Protein AF-A0A834R367-F1 (afdb_monomer_lite)

Secondary structure (DSSP, 8-state):
-HHHHHHHHHHHHHHHHHHS------TTTTTTGGGSSS--S---TTS-EEE-SSTT-EEEPPGGGGGG-SEEEEEEEEEEE-TTS-EEEEEEEEEEEE---S--HHHHHHHH---HHHHTTS-HHHHHHHH---TTT-PPPPEEEEEEEES--HHHHHHHHHHHHT-TTEEEEEEEEESS------THHHHH-TT--EEE--SS---EE------HHHHHH----EEE--SS--SEE--TT-TT--EEE--SS--S---GGGS-HHHHHHHHH--S--TT---EEE--SS-EE-STTTHHHHHHHHHHHHHHGGGGB-----S----------SBSSPPPBEEESGGGTT-BHHHHHHHHH-THHHHSEEEE--S-S-TT--PEEEE-TTS--SS--S---TTEEEEE--SS-----HHHHTTTT-TTTTTT--EEE-TTS-----TTGGG-TT-SEEE--SS--S---HHHHHHTSSSS--EEE--S--B--STTHHHHHHHHHHSTTTBTTGGG-BBT---HHHHHHSTT-HHHHHHHTSTTTT-BGGGS-HHHHS---SS--HHHHHHHHHHHHHHHHHHHHHHHHHHHHHH-SPPGGG----

Foldseek 3Di:
DVVVVVVVVVVVVVVCVVVPPPPPPDPCVVVVVVPPDDDDPDPDQQFKWAAAQDPDPTDRDDPVCNVRGQKIKGKDWDFDQDPVRDTDIAIEMEMAGEAAEDDGVVLVCVLVPPDVVNQVSDDPVSNVRQVDDPPPPNDQHAHEYAYAYELHAQVNVLVSLVSNLVDPRYAYQYYHHYLHQDADDDLCSCVRNQNHQYYHDEQYAYAAADHDPDDPVSLVRRNHAEYHPENYAHAYAAAQSRQNYQADAPYNYAHAADAPRSHHPNLLVVLLVPQDDDPVRSHEDAHYHYQYAPDPRRLSVLVSVLNNCVRYFPLADDDPDPPDDDDDDPRNHSHPDDAHAHNPDPLRRRPGSNQSVLCVPDPLVVQWPKDWDPDPPDPRQGAIATGNAPSQDQEDDLADGPRHAHYAHENYAHAEHVSLVVNPPVLPGLANHAAYHHEQYAYADDPNQLSHQRHQYYEHEQYAYQDDQPVCCVRPVPDRHQAYEHFQYQHAQALRLLSVLVSCVVVVNRHPPQLRQFFLGHDPVCCVVCVVPPSSVNRCPHPRGGPRSNPDDSCVRYVDPPDQDPVNVVVVVVVVVVVVVVVVVVVQVVVCVVPVDHDPVPPPPD

Structure (mmCIF, N/CA/C/O backbone):
data_AF-A0A834R367-F1
#
_entry.id   AF-A0A834R367-F1
#
loop_
_atom_site.group_PDB
_atom_site.id
_atom_site.type_symbol
_atom_site.label_atom_id
_atom_site.label_alt_id
_atom_site.label_comp_id
_atom_site.label_asym_id
_atom_site.label_entity_id
_atom_site.label_seq_id
_atom_site.pdbx_PDB_ins_code
_atom_site.Cartn_x
_atom_site.Cartn_y
_atom_site.Cartn_z
_atom_site.occupancy
_atom_site.B_iso_or_equiv
_atom_site.auth_seq_id
_atom_site.auth_comp_id
_atom_site.auth_asym_id
_atom_site.auth_atom_id
_atom_site.pdbx_PDB_model_num
ATOM 1 N N . MET A 1 1 ? -38.715 -39.003 -16.856 1.00 48.91 1 MET A N 1
ATOM 2 C CA . MET A 1 1 ? -38.776 -37.705 -16.144 1.00 48.91 1 MET A CA 1
ATOM 3 C C . MET A 1 1 ? -38.524 -37.797 -14.639 1.00 48.91 1 MET A C 1
ATOM 5 O O . MET A 1 1 ? -37.987 -36.844 -14.107 1.00 48.91 1 MET A O 1
ATOM 9 N N . ILE A 1 2 ? -38.807 -38.917 -13.959 1.00 42.25 2 ILE A N 1
ATOM 10 C CA . ILE A 1 2 ? -38.585 -39.054 -12.501 1.00 42.25 2 ILE A CA 1
ATOM 11 C C . ILE A 1 2 ? -37.100 -39.297 -12.136 1.00 42.25 2 ILE A C 1
ATOM 13 O O . ILE A 1 2 ? -36.645 -38.903 -11.070 1.00 42.25 2 ILE A O 1
ATOM 17 N N . HIS A 1 3 ? -36.297 -39.858 -13.047 1.00 41.38 3 HIS A N 1
ATOM 18 C CA . HIS A 1 3 ? -34.859 -40.068 -12.812 1.00 41.38 3 HIS A CA 1
ATOM 19 C C . HIS A 1 3 ? -33.983 -38.823 -13.037 1.00 41.38 3 HIS A C 1
ATOM 21 O O . HIS A 1 3 ? -32.881 -38.760 -12.502 1.00 41.38 3 HIS A O 1
ATOM 27 N N . LEU A 1 4 ? -34.466 -37.811 -13.772 1.00 42.22 4 LEU A N 1
ATOM 28 C CA . LEU A 1 4 ? -33.711 -36.569 -14.000 1.00 42.22 4 LEU A CA 1
ATOM 29 C C . LEU A 1 4 ? -33.852 -35.591 -12.820 1.00 42.22 4 LEU A C 1
ATOM 31 O O . LEU A 1 4 ? -32.909 -34.877 -12.499 1.00 42.22 4 LEU A O 1
ATOM 35 N N . THR A 1 5 ? -34.994 -35.606 -12.126 1.00 45.56 5 THR A N 1
ATOM 36 C CA . THR A 1 5 ? -35.247 -34.799 -10.921 1.00 45.56 5 THR A CA 1
ATOM 37 C C . THR A 1 5 ? -34.469 -35.291 -9.701 1.00 45.56 5 THR A C 1
ATOM 39 O O . THR A 1 5 ? -33.996 -34.469 -8.922 1.00 45.56 5 THR A O 1
ATOM 42 N N . ILE A 1 6 ? -34.249 -36.604 -9.565 1.00 45.41 6 ILE A N 1
ATOM 43 C CA . ILE A 1 6 ? -33.432 -37.176 -8.477 1.00 45.41 6 ILE A CA 1
ATOM 44 C C . ILE A 1 6 ? -31.940 -36.865 -8.685 1.00 45.41 6 ILE A C 1
ATOM 46 O O . ILE A 1 6 ? -31.228 -36.585 -7.719 1.00 45.41 6 ILE A O 1
ATOM 50 N N . LEU A 1 7 ? -31.472 -36.828 -9.939 1.00 42.81 7 LEU A N 1
ATOM 51 C CA . LEU A 1 7 ? -30.103 -36.415 -10.265 1.00 42.81 7 LEU A CA 1
ATOM 52 C C . LEU A 1 7 ? -29.897 -34.907 -10.028 1.00 42.81 7 LEU A C 1
ATOM 54 O O . LEU A 1 7 ? -28.860 -34.492 -9.524 1.00 42.81 7 LEU A O 1
ATOM 58 N N . PHE A 1 8 ? -30.911 -34.082 -10.316 1.00 44.56 8 PHE A N 1
ATOM 59 C CA . PHE A 1 8 ? -30.854 -32.638 -10.063 1.00 44.56 8 PHE A CA 1
ATOM 60 C C . PHE A 1 8 ? -30.924 -32.309 -8.563 1.00 44.56 8 PHE A C 1
ATOM 62 O O . PHE A 1 8 ? -30.200 -31.435 -8.101 1.00 44.56 8 PHE A O 1
ATOM 69 N N . GLN A 1 9 ? -31.717 -33.043 -7.772 1.00 43.12 9 GLN A N 1
ATOM 70 C CA . GLN A 1 9 ? -31.742 -32.880 -6.312 1.00 43.12 9 GLN A CA 1
ATOM 71 C C . GLN A 1 9 ? -30.449 -33.360 -5.646 1.00 43.12 9 GLN A C 1
ATOM 73 O O . GLN A 1 9 ? -29.973 -32.705 -4.725 1.00 43.12 9 GLN A O 1
ATOM 78 N N . THR A 1 10 ? -29.828 -34.439 -6.128 1.00 44.19 10 THR A N 1
ATOM 79 C CA . THR A 1 10 ? -28.533 -34.891 -5.590 1.00 44.19 10 THR A CA 1
ATOM 80 C C . THR A 1 10 ? -27.384 -33.958 -5.981 1.00 44.19 10 THR A C 1
ATOM 82 O O . THR A 1 10 ? -26.541 -33.670 -5.138 1.00 44.19 10 THR A O 1
ATOM 85 N N . ILE A 1 11 ? -27.388 -33.380 -7.189 1.00 43.91 11 ILE A N 1
ATOM 86 C CA . ILE A 1 11 ? -26.393 -32.374 -7.601 1.00 43.91 11 ILE A CA 1
ATOM 87 C C . ILE A 1 11 ? -26.596 -31.040 -6.860 1.00 43.91 11 ILE A C 1
ATOM 89 O O . ILE A 1 11 ? -25.615 -30.430 -6.449 1.00 43.91 11 ILE A O 1
ATOM 93 N N . VAL A 1 12 ? -27.836 -30.613 -6.593 1.00 40.31 12 VAL A N 1
ATOM 94 C CA . VAL A 1 12 ? -28.112 -29.408 -5.784 1.00 40.31 12 VAL A CA 1
ATOM 95 C C . VAL A 1 12 ? -27.755 -29.622 -4.308 1.00 40.31 12 VAL A C 1
ATOM 97 O O . VAL A 1 12 ? -27.208 -28.714 -3.695 1.00 40.31 12 VAL A O 1
ATOM 100 N N . ILE A 1 13 ? -27.952 -30.818 -3.743 1.00 36.88 13 ILE A N 1
ATOM 101 C CA . ILE A 1 13 ? -27.504 -31.139 -2.373 1.00 36.88 13 ILE A CA 1
ATOM 102 C C . ILE A 1 13 ? -25.970 -31.194 -2.290 1.00 36.88 13 ILE A C 1
ATOM 104 O O . ILE A 1 13 ? -25.402 -30.707 -1.317 1.00 36.88 13 ILE A O 1
ATOM 108 N N . ILE A 1 14 ? -25.281 -31.697 -3.320 1.00 37.28 14 ILE A N 1
ATOM 109 C CA . ILE A 1 14 ? -23.810 -31.690 -3.375 1.00 37.28 14 ILE A CA 1
ATOM 110 C C . ILE A 1 14 ? -23.270 -30.265 -3.575 1.00 37.28 14 ILE A C 1
ATOM 112 O O . ILE A 1 14 ? -22.289 -29.905 -2.936 1.00 37.28 14 ILE A O 1
ATOM 116 N N . ILE A 1 15 ? -23.930 -29.409 -4.364 1.00 35.91 15 ILE A N 1
ATOM 117 C CA . ILE A 1 15 ? -23.535 -27.998 -4.524 1.00 35.91 15 ILE A CA 1
ATOM 118 C C . ILE A 1 15 ? -23.834 -27.185 -3.251 1.00 35.91 15 ILE A C 1
ATOM 120 O O . ILE A 1 15 ? -23.011 -26.364 -2.859 1.00 35.91 15 ILE A O 1
ATOM 124 N N . ILE A 1 16 ? -24.926 -27.464 -2.530 1.00 31.94 16 ILE A N 1
ATOM 125 C CA . ILE A 1 16 ? -25.197 -26.860 -1.212 1.00 31.94 16 ILE A CA 1
ATOM 126 C C . ILE A 1 16 ? -24.210 -27.382 -0.148 1.00 31.94 16 ILE A C 1
ATOM 128 O O . ILE A 1 16 ? -23.839 -26.633 0.749 1.00 31.94 16 ILE A O 1
ATOM 132 N N . CYS A 1 17 ? -23.695 -28.610 -0.275 1.00 28.02 17 CYS A N 1
ATOM 133 C CA . CYS A 1 17 ? -22.633 -29.136 0.593 1.00 28.02 17 CYS A CA 1
ATOM 134 C C . CYS A 1 17 ? -21.205 -28.696 0.212 1.00 28.02 17 CYS A C 1
ATOM 136 O O . CYS A 1 17 ? -20.317 -28.817 1.049 1.00 28.02 17 CYS A O 1
ATOM 138 N N . VAL A 1 18 ? -20.970 -28.192 -1.005 1.00 31.47 18 VAL A N 1
ATOM 139 C CA . VAL A 1 18 ? -19.649 -27.716 -1.478 1.00 31.47 18 VAL A CA 1
ATOM 140 C C . VAL A 1 18 ? -19.542 -26.182 -1.461 1.00 31.47 18 VAL A C 1
ATOM 142 O O . VAL A 1 18 ? -18.439 -25.649 -1.405 1.00 31.47 18 VAL A O 1
ATOM 145 N N . VAL A 1 19 ? -20.671 -25.463 -1.439 1.00 29.16 19 VAL A N 1
ATOM 146 C CA . VAL A 1 19 ? -20.731 -23.987 -1.337 1.00 29.16 19 VAL A CA 1
ATOM 147 C C . VAL A 1 19 ? -21.272 -23.516 0.023 1.00 29.16 19 VAL A C 1
ATOM 149 O O . VAL A 1 19 ? -21.078 -22.368 0.407 1.00 29.16 19 VAL A O 1
ATOM 152 N N . GLY A 1 20 ? -21.881 -24.405 0.809 1.00 27.52 20 GLY A N 1
ATOM 153 C CA . GLY A 1 20 ? -22.167 -24.174 2.220 1.00 27.52 20 GLY A CA 1
ATOM 154 C C . GLY A 1 20 ? -20.999 -24.643 3.074 1.00 27.52 20 GLY A C 1
ATOM 155 O O . GLY A 1 20 ? -21.021 -25.768 3.575 1.00 27.52 20 GLY A O 1
ATOM 156 N N . GLY A 1 21 ? -19.989 -23.786 3.244 1.00 25.77 21 GLY A N 1
ATOM 157 C CA . GLY A 1 21 ? -19.034 -23.923 4.337 1.00 25.77 21 GLY A CA 1
ATOM 158 C C . GLY A 1 21 ? -19.816 -24.013 5.643 1.00 25.77 21 GLY A C 1
ATOM 159 O O . GLY A 1 21 ? -20.333 -23.018 6.142 1.00 25.77 21 GLY A O 1
ATOM 160 N N . LYS A 1 22 ? -19.974 -25.234 6.155 1.00 25.94 22 LYS A N 1
ATOM 161 C CA . LYS A 1 22 ? -20.431 -25.478 7.516 1.00 25.94 22 LYS A CA 1
ATOM 162 C C . LYS A 1 22 ? -19.340 -24.968 8.449 1.00 25.94 22 LYS A C 1
ATOM 164 O O . LYS A 1 22 ? -18.511 -25.744 8.908 1.00 25.94 22 LYS A O 1
ATOM 169 N N . GLU A 1 23 ? -19.385 -23.687 8.779 1.00 26.97 23 GLU A N 1
ATOM 170 C CA . GLU A 1 23 ? -19.031 -23.276 10.130 1.00 26.97 23 GLU A CA 1
ATOM 171 C C . GLU A 1 23 ? -20.144 -23.795 11.042 1.00 26.97 23 GLU A C 1
ATOM 173 O O . GLU A 1 23 ? -21.154 -23.146 11.315 1.00 26.97 23 GLU A O 1
ATOM 178 N N . SER A 1 24 ? -20.003 -25.050 11.466 1.00 25.80 24 SER A N 1
ATOM 179 C CA . SER A 1 24 ? -20.635 -25.480 12.702 1.00 25.80 24 SER A CA 1
ATOM 180 C C . SER A 1 24 ? -20.020 -24.635 13.812 1.00 25.80 24 SER A C 1
ATOM 182 O O . SER A 1 24 ? -18.885 -24.881 14.208 1.00 25.80 24 SER A O 1
ATOM 184 N N . LEU A 1 25 ? -20.764 -23.618 14.238 1.00 28.92 25 LEU A N 1
ATOM 185 C CA . LEU A 1 25 ? -20.515 -22.750 15.384 1.00 28.92 25 LEU A CA 1
ATOM 186 C C . LEU A 1 25 ? -19.819 -23.502 16.531 1.00 28.92 25 LEU A C 1
ATOM 188 O O . LEU A 1 25 ? -20.445 -24.257 17.277 1.00 28.92 25 LEU A O 1
ATOM 192 N N . ASN A 1 26 ? -18.503 -23.316 16.627 1.00 28.36 26 ASN A N 1
ATOM 193 C CA . ASN A 1 26 ? -17.637 -23.988 17.582 1.00 28.36 26 ASN A CA 1
ATOM 194 C C . ASN A 1 26 ? -17.560 -23.083 18.819 1.00 28.36 26 ASN A C 1
ATOM 196 O O . ASN A 1 26 ? -16.824 -22.100 18.832 1.00 28.36 26 ASN A O 1
ATOM 200 N N . LEU A 1 27 ? -18.349 -23.385 19.856 1.00 36.44 27 LEU A N 1
ATOM 201 C CA . LEU A 1 27 ? -18.437 -22.644 21.135 1.00 36.44 27 LEU A CA 1
ATOM 202 C C . LEU A 1 27 ? -17.091 -22.489 21.898 1.00 36.44 27 LEU A C 1
ATOM 204 O O . LEU A 1 27 ? -17.050 -21.964 23.008 1.00 36.44 27 LEU A O 1
ATOM 208 N N . THR A 1 28 ? -16.006 -22.981 21.310 1.00 38.16 28 THR A N 1
ATOM 209 C CA . THR A 1 28 ? -14.683 -23.288 21.843 1.00 38.16 28 THR A CA 1
ATOM 210 C C . THR A 1 28 ? -13.567 -22.390 21.303 1.00 38.16 28 THR A C 1
ATOM 212 O O . THR A 1 28 ? -12.533 -22.322 21.958 1.00 38.16 28 THR A O 1
ATOM 215 N N . GLU A 1 29 ? -13.721 -21.669 20.184 1.00 37.03 29 GLU A N 1
ATOM 216 C CA . GLU A 1 29 ? -12.582 -20.924 19.595 1.00 37.03 29 GLU A CA 1
ATOM 217 C C . GLU A 1 29 ? -12.094 -19.718 20.423 1.00 37.03 29 GLU A C 1
ATOM 219 O O . GLU A 1 29 ? -10.924 -19.359 20.351 1.00 37.03 29 GLU A O 1
ATOM 224 N N . ASP A 1 30 ? -12.904 -19.187 21.339 1.00 33.09 30 ASP A N 1
ATOM 225 C CA . ASP A 1 30 ? -12.476 -18.147 22.295 1.00 33.09 30 ASP A CA 1
ATOM 226 C C . ASP A 1 30 ? -12.079 -18.672 23.682 1.00 33.09 30 ASP A C 1
ATOM 228 O O . ASP A 1 30 ? -11.649 -17.902 24.539 1.00 33.09 30 ASP A O 1
ATOM 232 N N . LEU A 1 31 ? -12.147 -19.986 23.910 1.00 39.78 31 LEU A N 1
ATOM 233 C CA . LEU A 1 31 ? -11.331 -20.613 24.956 1.00 39.78 31 LEU A CA 1
ATOM 234 C C . LEU A 1 31 ? -9.859 -20.738 24.499 1.00 39.78 31 LEU A C 1
ATOM 236 O O . LEU A 1 31 ? -8.980 -21.000 25.319 1.00 39.78 31 LEU A O 1
ATOM 240 N N . ILE A 1 32 ? -9.579 -20.535 23.201 1.00 39.97 32 ILE A N 1
ATOM 241 C CA . ILE A 1 32 ? -8.277 -20.795 22.567 1.00 39.97 32 ILE A CA 1
ATOM 242 C C . ILE A 1 32 ? -7.358 -19.557 22.552 1.00 39.97 32 ILE A C 1
ATOM 244 O O . ILE A 1 32 ? -6.159 -19.722 22.762 1.00 39.97 32 ILE A O 1
ATOM 248 N N . LYS A 1 33 ? -7.854 -18.312 22.435 1.00 33.66 33 LYS A N 1
ATOM 249 C CA . LYS A 1 33 ? -6.981 -17.117 22.586 1.00 33.66 33 LYS A CA 1
ATOM 250 C C . LYS A 1 33 ? -6.555 -16.842 24.036 1.00 33.66 33 LYS A C 1
ATOM 252 O O . LYS A 1 33 ? -5.496 -16.265 24.263 1.00 33.66 33 LYS A O 1
ATOM 257 N N . SER A 1 34 ? -7.301 -17.328 25.035 1.00 31.42 34 SER A N 1
ATOM 258 C CA . SER A 1 34 ? -6.912 -17.241 26.458 1.00 31.42 34 SER A CA 1
ATOM 259 C C . SER A 1 34 ? -5.786 -18.205 26.857 1.00 31.42 34 SER A C 1
ATOM 261 O O . SER A 1 34 ? -5.475 -18.350 28.037 1.00 31.42 34 SER A O 1
ATOM 263 N N . LEU A 1 35 ? -5.192 -18.879 25.874 1.00 35.34 35 LEU A N 1
ATOM 264 C CA . LEU A 1 35 ? -4.123 -19.853 26.025 1.00 35.34 35 LEU A CA 1
ATOM 265 C C . LEU A 1 35 ? -2.752 -19.298 25.596 1.00 35.34 35 LEU A C 1
ATOM 267 O O . LEU A 1 35 ? -1.724 -19.958 25.777 1.00 35.34 35 LEU A O 1
ATOM 271 N N . ASP A 1 36 ? -2.705 -18.063 25.086 1.00 30.48 36 ASP A N 1
ATOM 272 C CA . ASP A 1 36 ? -1.468 -17.456 24.613 1.00 30.48 36 ASP A CA 1
ATOM 273 C C . ASP A 1 36 ? -0.632 -16.848 25.754 1.00 30.48 36 ASP A C 1
ATOM 275 O O . ASP A 1 36 ? -0.657 -15.663 26.071 1.00 30.48 36 ASP A O 1
ATOM 279 N N . GLN A 1 37 ? 0.208 -17.738 26.294 1.00 33.56 37 GLN A N 1
ATOM 280 C CA . GLN A 1 37 ? 1.579 -17.481 26.760 1.00 33.56 37 GLN A CA 1
ATOM 281 C C . GLN A 1 37 ? 1.802 -17.205 28.252 1.00 33.56 37 GLN A C 1
ATOM 283 O O . GLN A 1 37 ? 2.521 -16.279 28.624 1.00 33.56 37 GLN A O 1
ATOM 288 N N . LYS A 1 38 ? 1.328 -18.137 29.089 1.00 28.39 38 LYS A N 1
ATOM 289 C CA . LYS A 1 38 ? 2.131 -18.975 30.021 1.00 28.39 38 LYS A CA 1
ATOM 290 C C . LYS A 1 38 ? 1.239 -19.469 31.168 1.00 28.39 38 LYS A C 1
ATOM 292 O O . LYS A 1 38 ? 1.252 -18.844 32.217 1.00 28.39 38 LYS A O 1
ATOM 297 N N . SER A 1 39 ? 0.547 -20.597 30.967 1.00 28.78 39 SER A N 1
ATOM 298 C CA . SER A 1 39 ? 0.166 -21.595 31.999 1.00 28.78 39 SER A CA 1
ATOM 299 C C . SER A 1 39 ? -1.104 -22.372 31.621 1.00 28.78 39 SER A C 1
ATOM 301 O O . SER A 1 39 ? -2.103 -22.319 32.329 1.00 28.78 39 SER A O 1
ATOM 303 N N . ILE A 1 40 ? -1.096 -23.149 30.536 1.00 32.19 40 ILE A N 1
ATOM 304 C CA . ILE A 1 40 ? -2.149 -24.156 30.346 1.00 32.19 40 ILE A CA 1
ATOM 305 C C . ILE A 1 40 ? -1.529 -25.535 30.203 1.00 32.19 40 ILE A C 1
ATOM 307 O O . ILE A 1 40 ? -1.045 -25.950 29.155 1.00 32.19 40 ILE A O 1
ATOM 311 N N . THR A 1 41 ? -1.607 -26.241 31.323 1.00 26.97 41 THR A N 1
ATOM 312 C CA . THR A 1 41 ? -1.604 -27.700 31.422 1.00 26.97 41 THR A CA 1
ATOM 313 C C . THR A 1 41 ? -2.819 -28.197 32.221 1.00 26.97 41 THR A C 1
ATOM 315 O O . THR A 1 41 ? -2.789 -29.309 32.732 1.00 26.97 41 THR A O 1
ATOM 318 N N . SER A 1 42 ? -3.906 -27.418 32.343 1.00 32.53 42 SER A N 1
ATOM 319 C CA . SER A 1 42 ? -5.113 -27.869 33.056 1.00 32.53 42 SER A CA 1
ATOM 320 C C . SER A 1 42 ? -6.383 -27.097 32.667 1.00 32.53 42 SER A C 1
ATOM 322 O O . SER A 1 42 ? -6.801 -26.177 33.361 1.00 32.53 42 SER A O 1
ATOM 324 N N . LEU A 1 43 ? -7.031 -27.481 31.568 1.00 37.78 43 LEU A N 1
ATOM 325 C CA . LEU A 1 43 ? -8.459 -27.209 31.372 1.00 37.78 43 LEU A CA 1
ATOM 326 C C . LEU A 1 43 ? -9.215 -28.471 31.799 1.00 37.78 43 LEU A C 1
ATOM 328 O O . LEU A 1 43 ? -9.549 -29.324 30.979 1.00 37.78 43 LEU A O 1
ATOM 332 N N . ASN A 1 44 ? -9.417 -28.621 33.109 1.00 38.94 44 ASN A N 1
ATOM 333 C CA . ASN A 1 44 ? -10.351 -29.607 33.639 1.00 38.94 44 ASN A CA 1
ATOM 334 C C . ASN A 1 44 ? -11.756 -29.000 33.548 1.00 38.94 44 ASN A C 1
ATOM 336 O O . ASN A 1 44 ? -11.995 -27.891 34.017 1.00 38.94 44 ASN A O 1
ATOM 340 N N . GLY A 1 45 ? -12.704 -29.712 32.936 1.00 42.62 45 GLY A N 1
ATOM 341 C CA . GLY A 1 45 ? -14.115 -29.309 32.848 1.00 42.62 45 GLY A CA 1
ATOM 342 C C . GLY A 1 45 ? -14.859 -29.352 34.190 1.00 42.62 45 GLY A C 1
ATOM 343 O O . GLY A 1 45 ? -16.003 -29.774 34.220 1.00 42.62 45 GLY A O 1
ATOM 344 N N . THR A 1 46 ? -14.213 -28.999 35.300 1.00 50.88 46 THR A N 1
ATOM 345 C CA . THR A 1 46 ? -14.741 -29.052 36.674 1.00 50.88 46 THR A CA 1
ATOM 346 C C . THR A 1 46 ? -14.907 -27.673 37.306 1.00 50.88 46 THR A C 1
ATOM 348 O O . THR A 1 46 ? -15.425 -27.584 38.410 1.00 50.88 46 THR A O 1
ATOM 351 N N . ASP A 1 47 ? -14.526 -26.601 36.604 1.00 65.62 47 ASP A N 1
ATOM 352 C CA . ASP A 1 47 ? -14.396 -25.271 37.215 1.00 65.62 47 ASP A CA 1
ATOM 353 C C . ASP A 1 47 ? -15.458 -24.279 36.711 1.00 65.62 47 ASP A C 1
ATOM 355 O O . ASP A 1 47 ? -15.365 -23.082 36.958 1.00 65.62 47 ASP A O 1
ATOM 359 N N . TRP A 1 48 ? -16.469 -24.729 35.967 1.00 77.69 48 TRP A N 1
ATOM 360 C CA . TRP A 1 48 ? -17.522 -23.859 35.433 1.00 77.69 48 TRP A CA 1
ATOM 361 C C . TRP A 1 48 ? -18.905 -24.361 35.837 1.00 77.69 48 TRP A C 1
ATOM 363 O O . TRP A 1 48 ? -19.175 -25.562 35.810 1.00 77.69 48 TRP A O 1
ATOM 373 N N . LEU A 1 49 ? -19.803 -23.433 36.157 1.00 82.81 49 LEU A N 1
ATOM 374 C CA . LEU A 1 49 ? -21.217 -23.694 36.396 1.00 82.81 49 LEU A CA 1
ATOM 375 C C . LEU A 1 49 ? -22.051 -23.358 35.166 1.00 82.81 49 LEU A C 1
ATOM 377 O O . LEU A 1 49 ? -21.908 -22.291 34.578 1.00 82.81 49 LEU A O 1
ATOM 381 N N . CYS A 1 50 ? -22.944 -24.276 34.813 1.00 83.19 50 CYS A N 1
ATOM 382 C CA . CYS A 1 50 ? -23.920 -24.145 33.747 1.00 83.19 50 CYS A CA 1
ATOM 383 C C . CYS A 1 50 ? -25.203 -23.578 34.340 1.00 83.19 50 CYS A C 1
ATOM 385 O O . CYS A 1 50 ? -25.784 -24.172 35.251 1.00 83.19 50 CYS A O 1
ATOM 387 N N . LEU A 1 51 ? -25.650 -22.452 33.805 1.00 80.81 51 LEU A N 1
ATOM 388 C CA . LEU A 1 51 ? -26.873 -21.768 34.191 1.00 80.81 51 LEU A CA 1
ATOM 389 C C . LEU A 1 51 ? -27.888 -21.965 33.061 1.00 80.81 51 LEU A C 1
ATOM 391 O O . LEU A 1 51 ? -27.646 -21.532 31.934 1.00 80.81 51 LEU A O 1
ATOM 395 N N . SER A 1 52 ? -28.997 -22.655 33.336 1.00 73.69 52 SER A N 1
ATOM 396 C CA . SER A 1 52 ? -30.058 -22.928 32.354 1.00 73.69 52 SER A CA 1
ATOM 397 C C . SER A 1 52 ? -31.282 -22.019 32.552 1.00 73.69 52 SER A C 1
ATOM 399 O O . SER A 1 52 ? -31.423 -21.355 33.578 1.00 73.69 52 SER A O 1
ATOM 401 N N . SER A 1 53 ? -32.163 -21.946 31.548 1.00 60.50 53 SER A N 1
ATOM 402 C CA . SER A 1 53 ? -33.343 -21.063 31.551 1.00 60.50 53 SER A CA 1
ATOM 403 C C . SER A 1 53 ? -34.480 -21.534 32.470 1.00 60.50 53 SER A C 1
ATOM 405 O O . SER A 1 53 ? -35.310 -20.724 32.887 1.00 60.50 53 SER A O 1
ATOM 407 N N . SER A 1 54 ? -34.550 -22.830 32.790 1.00 54.22 54 SER A N 1
ATOM 408 C CA . SER A 1 54 ? -35.513 -23.391 33.743 1.00 54.22 54 SER A CA 1
ATOM 409 C C . SER A 1 54 ? -34.950 -23.304 35.158 1.00 54.22 54 SER A C 1
ATOM 411 O O . SER A 1 54 ? -33.789 -23.620 35.390 1.00 54.22 54 SER A O 1
ATOM 413 N N . HIS A 1 55 ? -35.762 -22.840 36.104 1.00 51.09 55 HIS A N 1
ATOM 414 C CA . HIS A 1 55 ? -35.332 -22.551 37.470 1.00 51.09 55 HIS A CA 1
ATOM 415 C C . HIS A 1 55 ? -34.569 -23.717 38.125 1.00 51.09 55 HIS A C 1
ATOM 417 O O . HIS A 1 55 ? -34.902 -24.883 37.929 1.00 51.09 55 HIS A O 1
ATOM 423 N N . SER A 1 56 ? -33.609 -23.361 38.984 1.00 52.34 56 SER A N 1
ATOM 424 C CA . SER A 1 56 ? -32.888 -24.201 39.962 1.00 52.34 56 SER A CA 1
ATOM 425 C C . SER A 1 56 ? -31.821 -25.202 39.496 1.00 52.34 56 SER A C 1
ATOM 427 O O . SER A 1 56 ? -31.032 -25.605 40.350 1.00 52.34 56 SER A O 1
ATOM 429 N N . ASP A 1 57 ? -31.681 -25.525 38.210 1.00 60.75 57 ASP A N 1
ATOM 430 C CA . ASP A 1 57 ? -30.645 -26.474 37.762 1.00 60.75 57 ASP A CA 1
ATOM 431 C C . ASP A 1 57 ? -29.324 -25.764 37.426 1.00 60.75 57 ASP A C 1
ATOM 433 O O . ASP A 1 57 ? -28.950 -25.603 36.261 1.00 60.75 57 ASP A O 1
ATOM 437 N N . VAL A 1 58 ? -28.623 -25.323 38.474 1.00 71.12 58 VAL A N 1
ATOM 438 C CA . VAL A 1 58 ? -27.211 -24.924 38.394 1.00 71.12 58 VAL A CA 1
ATOM 439 C C . VAL A 1 58 ? -26.356 -26.149 38.668 1.00 71.12 58 VAL A C 1
ATOM 441 O O . VAL A 1 58 ? -26.454 -26.762 39.730 1.00 71.12 58 VAL A O 1
ATOM 444 N N . LYS A 1 59 ? -25.521 -26.523 37.702 1.00 74.44 59 LYS A N 1
ATOM 445 C CA . LYS A 1 59 ? -24.677 -27.720 37.786 1.00 74.44 59 LYS A CA 1
ATOM 446 C C . LYS A 1 59 ? -23.283 -27.450 37.254 1.00 74.44 59 LYS A C 1
ATOM 448 O O . LYS A 1 59 ? -23.098 -26.574 36.412 1.00 74.44 59 LYS A O 1
ATOM 453 N N . LEU A 1 60 ? -22.324 -28.255 37.698 1.00 75.75 60 LEU A N 1
ATOM 454 C CA . LEU A 1 60 ? -21.002 -28.303 37.086 1.00 75.75 60 LEU A CA 1
ATOM 455 C C . LEU A 1 60 ? -21.127 -28.675 35.606 1.00 75.75 60 LEU A C 1
ATOM 457 O O . LEU A 1 60 ? -21.799 -29.644 35.237 1.00 75.75 60 LEU A O 1
ATOM 461 N N . VAL A 1 61 ? -20.507 -27.857 34.765 1.00 72.06 61 VAL A N 1
ATOM 462 C CA . VAL A 1 61 ? -20.504 -27.996 33.312 1.00 72.06 61 VAL A CA 1
ATOM 463 C C . VAL A 1 61 ? -19.755 -29.263 32.941 1.00 72.06 61 VAL A C 1
ATOM 465 O O . VAL A 1 61 ? -18.602 -29.430 33.307 1.00 72.06 61 VAL A O 1
ATOM 468 N N . ARG A 1 62 ? -20.365 -30.136 32.142 1.00 66.88 62 ARG A N 1
ATOM 469 C CA . ARG A 1 62 ? -19.622 -31.202 31.460 1.00 66.88 62 ARG A CA 1
ATOM 470 C C . ARG A 1 62 ? -19.209 -30.717 30.070 1.00 66.88 62 ARG A C 1
ATOM 472 O O . ARG A 1 62 ? -19.998 -30.003 29.451 1.00 66.88 62 ARG A O 1
ATOM 479 N N . PRO A 1 63 ? -18.055 -31.145 29.521 1.00 64.25 63 PRO A N 1
ATOM 480 C CA . PRO A 1 63 ? -17.587 -30.702 28.202 1.00 64.25 63 PRO A CA 1
ATOM 481 C C . PRO A 1 63 ? -18.639 -30.815 27.085 1.00 64.25 63 PRO A C 1
ATOM 483 O O . PRO A 1 63 ? -18.743 -29.939 26.235 1.00 64.25 63 PRO A O 1
ATOM 486 N N . ASN A 1 64 ? -19.481 -31.852 27.133 1.00 63.66 64 ASN A N 1
ATOM 487 C CA . ASN A 1 64 ? -20.512 -32.113 26.122 1.00 63.66 64 ASN A CA 1
ATOM 488 C C . ASN A 1 64 ? -21.808 -31.297 26.316 1.00 63.66 64 ASN A C 1
ATOM 490 O O . ASN A 1 64 ? -22.694 -31.355 25.470 1.00 63.66 64 ASN A O 1
ATOM 494 N N . GLU A 1 65 ? -21.948 -30.571 27.428 1.00 65.25 65 GLU A N 1
ATOM 495 C CA . GLU A 1 65 ? -23.178 -29.863 27.821 1.00 65.25 65 GLU A CA 1
ATOM 496 C C . GLU A 1 65 ? -23.041 -28.328 27.714 1.00 65.25 65 GLU A C 1
ATOM 498 O O . GLU A 1 65 ? -24.033 -27.619 27.858 1.00 65.25 65 GLU A O 1
ATOM 503 N N . ILE A 1 66 ? -21.845 -27.809 27.395 1.00 67.38 66 ILE A N 1
ATOM 504 C CA . ILE A 1 66 ? -21.533 -26.366 27.303 1.00 67.38 66 ILE A CA 1
ATOM 505 C C . ILE A 1 66 ? -22.497 -25.625 26.365 1.00 67.38 66 ILE A C 1
ATOM 507 O O . ILE A 1 66 ? -23.002 -24.560 26.706 1.00 67.38 66 ILE A O 1
ATOM 511 N N . ALA A 1 67 ? -22.795 -26.208 25.199 1.00 66.38 67 ALA A N 1
ATOM 512 C CA . ALA A 1 67 ? -23.663 -25.604 24.183 1.00 66.38 67 ALA A CA 1
ATOM 513 C C . ALA A 1 67 ? -25.135 -25.464 24.607 1.00 66.38 67 ALA A C 1
ATOM 515 O O . ALA A 1 67 ? -25.904 -24.786 23.931 1.00 66.38 67 ALA A O 1
ATOM 516 N N . GLN A 1 68 ? -25.537 -26.114 25.701 1.00 71.62 68 GLN A N 1
ATOM 517 C CA . GLN A 1 68 ? -26.901 -26.069 26.231 1.00 71.62 68 GLN A CA 1
ATOM 518 C C . GLN A 1 68 ? -27.043 -25.065 27.387 1.00 71.62 68 GLN A C 1
ATOM 520 O O . GLN A 1 68 ? -28.156 -24.821 27.852 1.00 71.62 68 GLN A O 1
ATOM 525 N N . CYS A 1 69 ? -25.934 -24.491 27.863 1.00 76.75 69 CYS A N 1
ATOM 526 C CA . CYS A 1 69 ? -25.933 -23.506 28.936 1.00 76.75 69 CYS A CA 1
ATOM 527 C C . CYS A 1 69 ? -26.324 -22.129 28.394 1.00 76.75 69 CYS A C 1
ATOM 529 O O . CYS A 1 69 ? -25.756 -21.659 27.410 1.00 76.75 69 CYS A O 1
ATOM 531 N N . LEU A 1 70 ? -27.259 -21.461 29.071 1.00 81.50 70 LEU A N 1
ATOM 532 C CA . LEU A 1 70 ? -27.595 -20.067 28.779 1.00 81.50 70 LEU A CA 1
ATOM 533 C C . LEU A 1 70 ? -26.445 -19.148 29.211 1.00 81.50 70 LEU A C 1
ATOM 535 O O . LEU A 1 70 ? -26.045 -18.245 28.476 1.00 81.50 70 LEU A O 1
ATOM 539 N N . CYS A 1 71 ? -25.896 -19.413 30.398 1.00 85.00 71 CYS A N 1
ATOM 540 C CA . CYS A 1 71 ? -24.694 -18.762 30.896 1.00 85.00 71 CYS A CA 1
ATOM 541 C C . CYS A 1 71 ? -23.744 -19.767 31.553 1.00 85.00 71 CYS A C 1
ATOM 543 O O . CYS A 1 71 ? -24.157 -20.807 32.066 1.00 85.00 71 CYS A O 1
ATOM 545 N N . LEU A 1 72 ? -22.466 -19.424 31.551 1.00 85.69 72 LEU A N 1
ATOM 546 C CA . LEU A 1 72 ? -21.372 -20.124 32.195 1.00 85.69 72 LEU A CA 1
ATOM 547 C C . LEU A 1 72 ? -20.786 -19.205 33.261 1.00 85.69 72 LEU A C 1
ATOM 549 O O . LEU A 1 72 ? -20.543 -18.030 32.988 1.00 85.69 72 LEU A O 1
ATOM 553 N N . MET A 1 73 ? -20.553 -19.730 34.459 1.00 85.25 73 MET A N 1
ATOM 554 C CA . MET A 1 73 ? -19.974 -18.964 35.561 1.00 85.25 73 MET A CA 1
ATOM 555 C C . MET A 1 73 ? -18.738 -19.657 36.128 1.00 85.25 73 MET A C 1
ATOM 557 O O . MET A 1 73 ? -18.773 -20.854 36.398 1.00 85.25 73 MET A O 1
ATOM 561 N N . ASN A 1 74 ? -17.667 -18.903 36.349 1.00 83.50 74 ASN A N 1
ATOM 562 C CA . ASN A 1 74 ? -16.433 -19.360 36.981 1.00 83.50 74 ASN A CA 1
ATOM 563 C C . ASN A 1 74 ? -16.095 -18.438 38.157 1.00 83.50 74 ASN A C 1
ATOM 565 O O . ASN A 1 74 ? -16.209 -17.214 38.050 1.00 83.50 74 ASN A O 1
ATOM 569 N N . LEU A 1 75 ? -15.708 -19.037 39.283 1.00 80.00 75 LEU A N 1
ATOM 570 C CA . LEU A 1 75 ? -15.256 -18.324 40.473 1.00 80.00 75 LEU A CA 1
ATOM 571 C C . LEU A 1 75 ? -13.741 -18.487 40.591 1.00 80.00 75 LEU A C 1
ATOM 573 O O . LEU A 1 75 ? -13.234 -19.606 40.598 1.00 80.00 75 LEU A O 1
ATOM 577 N N . GLN A 1 76 ? -13.022 -17.374 40.697 1.00 76.38 76 GLN A N 1
ATOM 578 C CA . GLN A 1 76 ? -11.569 -17.350 40.833 1.00 76.38 76 GLN A CA 1
ATOM 579 C C . GLN A 1 76 ? -11.173 -16.623 42.108 1.00 76.38 76 GLN A C 1
ATOM 581 O O . GLN A 1 76 ? -11.809 -15.654 42.518 1.00 76.38 76 GLN A O 1
ATOM 586 N N . CYS A 1 77 ? -10.079 -17.075 42.708 1.00 73.75 77 CYS A N 1
ATOM 587 C CA . CYS A 1 77 ? -9.492 -16.441 43.872 1.00 73.75 77 CYS A CA 1
ATOM 588 C C . CYS A 1 77 ? -8.025 -16.134 43.590 1.00 73.75 77 CYS A C 1
ATOM 590 O O . CYS A 1 77 ? -7.214 -17.048 43.437 1.00 73.75 77 CYS A O 1
ATOM 592 N N . THR A 1 78 ? -7.670 -14.853 43.507 1.00 67.69 78 THR A N 1
ATOM 593 C CA . THR A 1 78 ? -6.275 -14.441 43.309 1.00 67.69 78 THR A CA 1
ATOM 594 C C . THR A 1 78 ? -5.673 -13.956 44.619 1.00 67.69 78 THR A C 1
ATOM 596 O O . THR A 1 78 ? -6.214 -13.058 45.257 1.00 67.69 78 THR A O 1
ATOM 599 N N . LYS A 1 79 ? -4.536 -14.537 45.016 1.00 65.94 79 LYS A N 1
ATOM 600 C CA . LYS A 1 79 ? -3.758 -14.102 46.182 1.00 65.94 79 LYS A CA 1
ATOM 601 C C . LYS A 1 79 ? -2.629 -13.189 45.706 1.00 65.94 79 LYS A C 1
ATOM 603 O O . LYS A 1 79 ? -1.651 -13.667 45.137 1.00 65.94 79 LYS A O 1
ATOM 608 N N . LEU A 1 80 ? -2.778 -11.884 45.910 1.00 59.16 80 LEU A N 1
ATOM 609 C CA . LEU A 1 80 ? -1.741 -10.896 45.622 1.00 59.16 80 LEU A CA 1
ATOM 610 C C . LEU A 1 80 ? -0.806 -10.805 46.825 1.00 59.16 80 LEU A C 1
ATOM 612 O O . LEU A 1 80 ? -1.258 -10.537 47.935 1.00 59.16 80 LEU A O 1
ATOM 616 N N . VAL A 1 81 ? 0.484 -11.059 46.618 1.00 56.28 81 VAL A N 1
ATOM 617 C CA . VAL A 1 81 ? 1.519 -10.864 47.640 1.00 56.28 81 VAL A CA 1
ATOM 618 C C . VAL A 1 81 ? 2.157 -9.507 47.373 1.00 56.28 81 VAL A C 1
ATOM 620 O O . VAL A 1 81 ? 2.804 -9.338 46.342 1.00 56.28 81 VAL A O 1
ATOM 623 N N . ASN A 1 82 ? 1.940 -8.542 48.265 1.00 53.16 82 ASN A N 1
ATOM 624 C CA . ASN A 1 82 ? 2.621 -7.248 48.189 1.00 53.16 82 ASN A CA 1
ATOM 625 C C . ASN A 1 82 ? 4.052 -7.356 48.747 1.00 53.16 82 ASN A C 1
ATOM 627 O O . ASN A 1 82 ? 4.334 -8.247 49.551 1.00 53.16 82 ASN A O 1
ATOM 631 N N . ASP A 1 83 ? 4.927 -6.410 48.381 1.00 49.38 83 ASP A N 1
ATOM 632 C CA . ASP A 1 83 ? 6.332 -6.326 48.836 1.00 49.38 83 ASP A CA 1
ATOM 633 C C . ASP A 1 83 ? 6.489 -6.289 50.376 1.00 49.38 83 ASP A C 1
ATOM 635 O O . ASP A 1 83 ? 7.553 -6.599 50.906 1.00 49.38 83 ASP A O 1
ATOM 639 N N . GLU A 1 84 ? 5.413 -5.981 51.109 1.00 54.28 84 GLU A N 1
ATOM 640 C CA . GLU A 1 84 ? 5.343 -5.996 52.578 1.00 54.28 84 GLU A CA 1
ATOM 641 C C . GLU A 1 84 ? 4.882 -7.344 53.185 1.00 54.28 84 GLU A C 1
ATOM 643 O O . GLU A 1 84 ? 4.538 -7.402 54.363 1.00 54.28 84 GLU A O 1
ATOM 648 N N . ASN A 1 85 ? 4.848 -8.445 52.418 1.00 47.97 85 ASN A N 1
ATOM 649 C CA . ASN A 1 85 ? 4.346 -9.771 52.841 1.00 47.97 85 ASN A CA 1
ATOM 650 C C . ASN A 1 85 ? 2.854 -9.829 53.246 1.00 47.97 85 ASN A C 1
ATOM 652 O O . ASN A 1 85 ? 2.384 -10.866 53.719 1.00 47.97 85 ASN A O 1
ATOM 656 N N . LEU A 1 86 ? 2.072 -8.771 53.013 1.00 51.12 86 LEU A N 1
ATOM 657 C CA . LEU A 1 86 ? 0.612 -8.817 53.127 1.00 51.12 86 LEU A CA 1
ATOM 658 C C . LEU A 1 86 ? 0.010 -9.511 51.902 1.00 51.12 86 LEU A C 1
ATOM 660 O O . LEU A 1 86 ? 0.195 -9.071 50.765 1.00 51.12 86 LEU A O 1
ATOM 664 N N . SER A 1 87 ? -0.722 -10.604 52.136 1.00 55.31 87 SER A N 1
ATOM 665 C CA . SER A 1 87 ? -1.453 -11.300 51.082 1.00 55.31 87 SER A CA 1
ATOM 666 C C . SER A 1 87 ? -2.886 -10.783 50.972 1.00 55.31 87 SER A C 1
ATOM 668 O O . SER A 1 87 ? -3.730 -11.157 51.788 1.00 55.31 87 SER A O 1
ATOM 670 N N . LYS A 1 88 ? -3.172 -9.957 49.963 1.00 64.81 88 LYS A N 1
ATOM 671 C CA . LYS A 1 88 ? -4.536 -9.512 49.654 1.00 64.81 88 LYS A CA 1
ATOM 672 C C . LYS A 1 88 ? -5.234 -10.585 48.818 1.00 64.81 88 LYS A C 1
ATOM 674 O O . LYS A 1 88 ? -4.717 -11.013 47.787 1.00 64.81 88 LYS A O 1
ATOM 679 N N . ILE A 1 89 ? -6.387 -11.050 49.286 1.00 68.50 89 ILE A N 1
ATOM 680 C CA . ILE A 1 89 ? -7.224 -12.012 48.565 1.00 68.50 89 ILE A CA 1
ATOM 681 C C . ILE A 1 89 ? -8.231 -11.219 47.731 1.00 68.50 89 ILE A C 1
ATOM 683 O O . ILE A 1 89 ? -9.004 -10.443 48.284 1.00 68.50 89 ILE A O 1
ATOM 687 N N . GLU A 1 90 ? -8.218 -11.412 46.415 1.00 72.56 90 GLU A N 1
ATOM 688 C CA . GLU A 1 90 ? -9.166 -10.789 45.490 1.00 72.56 90 GLU A CA 1
ATOM 689 C C . GLU A 1 90 ? -10.092 -11.854 44.884 1.00 72.56 90 GLU A C 1
ATOM 691 O O . GLU A 1 90 ? -9.634 -12.657 44.057 1.00 72.56 90 GLU A O 1
ATOM 696 N N . PRO A 1 91 ? -11.379 -11.880 45.274 1.00 78.69 91 PRO A N 1
ATOM 697 C CA . PRO A 1 91 ? -12.372 -12.727 44.631 1.00 78.69 91 PRO A CA 1
ATOM 698 C C . PRO A 1 91 ? -12.738 -12.161 43.252 1.00 78.69 91 PRO A C 1
ATOM 700 O O . PRO A 1 91 ? -12.960 -10.956 43.096 1.00 78.69 91 PRO A O 1
ATOM 703 N N . LYS A 1 92 ? -12.814 -13.035 42.241 1.00 81.12 92 LYS A N 1
ATOM 704 C CA . LYS A 1 92 ? -13.242 -12.684 40.882 1.00 81.12 92 LYS A CA 1
ATOM 705 C C . LYS A 1 92 ? -14.335 -13.620 40.383 1.00 81.12 92 LYS A C 1
ATOM 707 O O . LYS A 1 92 ? -14.233 -14.836 40.523 1.00 81.12 92 LYS A O 1
ATOM 712 N N . ILE A 1 93 ? -15.353 -13.055 39.753 1.00 84.06 93 ILE A N 1
ATOM 713 C CA . ILE A 1 93 ? -16.433 -13.793 39.100 1.00 84.06 93 ILE A CA 1
ATOM 714 C C . ILE A 1 93 ? -16.330 -13.545 37.605 1.00 84.06 93 ILE A C 1
ATOM 716 O O . ILE A 1 93 ? -16.302 -12.394 37.169 1.00 84.06 93 ILE A O 1
ATOM 720 N N . TRP A 1 94 ? -16.339 -14.615 36.821 1.00 86.25 94 TRP A N 1
ATOM 721 C CA . TRP A 1 94 ? -16.482 -14.534 35.376 1.00 86.25 94 TRP A CA 1
ATOM 722 C C . TRP A 1 94 ? -17.811 -15.151 34.962 1.00 86.25 94 TRP A C 1
ATOM 724 O O . TRP A 1 94 ? -18.017 -16.353 35.111 1.00 86.25 94 TRP A O 1
ATOM 734 N N . LEU A 1 95 ? -18.710 -14.319 34.442 1.00 87.62 95 LEU A N 1
ATOM 735 C CA . LEU A 1 95 ? -19.992 -14.730 33.890 1.00 87.62 95 LEU A CA 1
ATOM 736 C C . LEU A 1 95 ? -19.995 -14.509 32.375 1.00 87.62 95 LEU A C 1
ATOM 738 O O . LEU A 1 95 ? -19.833 -13.384 31.906 1.00 87.62 95 LEU A O 1
ATOM 742 N N . ARG A 1 96 ? -20.216 -15.580 31.613 1.00 86.88 96 ARG A N 1
ATOM 743 C CA . ARG A 1 96 ? -20.344 -15.544 30.154 1.00 86.88 96 ARG A CA 1
ATOM 744 C C . ARG A 1 96 ? -21.703 -16.063 29.735 1.00 86.88 96 ARG A C 1
ATOM 746 O O . ARG A 1 96 ? -22.045 -17.200 30.027 1.00 86.88 96 ARG A O 1
ATOM 753 N N . CYS A 1 97 ? -22.455 -15.260 29.008 1.00 87.88 97 CYS A N 1
ATOM 754 C CA . CYS A 1 97 ? -23.798 -15.574 28.565 1.00 87.88 97 CYS A CA 1
ATOM 755 C C . CYS A 1 97 ? -23.918 -15.527 27.048 1.00 87.88 97 CYS A C 1
ATOM 757 O O . CYS A 1 97 ? -23.340 -14.662 26.387 1.00 87.88 97 CYS A O 1
ATOM 759 N N . HIS A 1 98 ? -24.709 -16.445 26.500 1.00 86.50 98 HIS A N 1
ATOM 760 C CA . HIS A 1 98 ? -24.924 -16.550 25.066 1.00 86.50 98 HIS A CA 1
ATOM 761 C C . HIS A 1 98 ? -26.414 -16.558 24.734 1.00 86.50 98 HIS A C 1
ATOM 763 O O . HIS A 1 98 ? -27.192 -17.294 25.337 1.00 86.50 98 HIS A O 1
ATOM 769 N N . ASN A 1 99 ? -26.795 -15.769 23.729 1.00 85.56 99 ASN A N 1
ATOM 770 C CA . ASN A 1 99 ? -28.136 -15.754 23.151 1.00 85.56 99 ASN A CA 1
ATOM 771 C C . ASN A 1 99 ? -29.274 -15.513 24.167 1.00 85.56 99 ASN A C 1
ATOM 773 O O . ASN A 1 99 ? -30.323 -16.159 24.111 1.00 85.56 99 ASN A O 1
ATOM 777 N N . ILE A 1 100 ? -29.091 -14.581 25.111 1.00 86.56 100 ILE A N 1
ATOM 778 C CA . ILE A 1 100 ? -30.157 -14.226 26.058 1.00 86.56 100 ILE A CA 1
ATOM 779 C C . ILE A 1 100 ? -31.205 -13.368 25.348 1.00 86.56 100 ILE A C 1
ATOM 781 O O . ILE A 1 100 ? -30.964 -12.196 25.069 1.00 86.56 100 ILE A O 1
ATOM 785 N N . GLN A 1 101 ? -32.389 -13.933 25.110 1.00 85.19 101 GLN A N 1
ATOM 786 C CA . GLN A 1 101 ? -33.511 -13.226 24.471 1.00 85.19 101 GLN A CA 1
ATOM 787 C C . GLN A 1 101 ? -34.635 -12.831 25.441 1.00 85.19 101 GLN A C 1
ATOM 789 O O . GLN A 1 101 ? -35.462 -11.980 25.120 1.00 85.19 101 GLN A O 1
ATOM 794 N N . HIS A 1 102 ? -34.659 -13.418 26.640 1.00 83.81 102 HIS A N 1
ATOM 795 C CA . HIS A 1 102 ? -35.672 -13.175 27.670 1.00 83.81 102 HIS A CA 1
ATOM 796 C C . HIS A 1 102 ? -35.017 -13.060 29.047 1.00 83.81 102 HIS A C 1
ATOM 798 O O . HIS A 1 102 ? -33.934 -13.606 29.263 1.00 83.81 102 HIS A O 1
ATOM 804 N N . GLU A 1 103 ? -35.658 -12.345 29.976 1.00 73.06 103 GLU A N 1
ATOM 805 C CA . GLU A 1 103 ? -35.146 -12.218 31.343 1.00 73.06 103 GLU A CA 1
ATOM 806 C C . GLU A 1 103 ? -35.046 -13.596 32.001 1.00 73.06 103 GLU A C 1
ATOM 808 O O . GLU A 1 103 ? -36.024 -14.339 32.085 1.00 73.06 103 GLU A O 1
ATOM 813 N N . ALA A 1 104 ? -33.848 -13.932 32.473 1.00 70.69 104 ALA A N 1
ATOM 814 C CA . ALA A 1 104 ? -33.599 -15.164 33.196 1.00 70.69 104 ALA A CA 1
ATOM 815 C C . ALA A 1 104 ? -33.551 -14.862 34.695 1.00 70.69 104 ALA A C 1
ATOM 817 O O . ALA A 1 104 ? -32.728 -14.067 35.153 1.00 70.69 104 ALA A O 1
ATOM 818 N N . ASN A 1 105 ? -34.389 -15.541 35.481 1.00 70.06 105 ASN A N 1
ATOM 819 C CA . ASN A 1 105 ? -34.391 -15.387 36.942 1.00 70.06 105 ASN A CA 1
ATOM 820 C C . ASN A 1 105 ? -33.020 -15.698 37.562 1.00 70.06 105 ASN A C 1
ATOM 822 O O . ASN A 1 105 ? -32.628 -15.068 38.535 1.00 70.06 105 ASN A O 1
ATOM 826 N N . VAL A 1 106 ? -32.254 -16.591 36.933 1.00 68.12 106 VAL A N 1
ATOM 827 C CA . VAL A 1 106 ? -30.889 -16.948 37.337 1.00 68.12 106 VAL A CA 1
ATOM 828 C C . VAL A 1 106 ? -29.932 -15.752 37.283 1.00 68.12 106 VAL A C 1
ATOM 830 O O . VAL A 1 106 ? -29.115 -15.585 38.180 1.00 68.12 106 VAL A O 1
ATOM 833 N N . LEU A 1 107 ? -30.056 -14.880 36.279 1.00 72.69 107 LEU A N 1
ATOM 834 C CA . LEU A 1 107 ? -29.250 -13.659 36.201 1.00 72.69 107 LEU A CA 1
ATOM 835 C C . LEU A 1 107 ? -29.649 -12.665 37.291 1.00 72.69 107 LEU A C 1
ATOM 837 O O . LEU A 1 107 ? -28.784 -12.069 37.918 1.00 72.69 107 LEU A O 1
ATOM 841 N N . LYS A 1 108 ? -30.951 -12.541 37.575 1.00 73.50 108 LYS A N 1
ATOM 842 C CA . LYS A 1 108 ? -31.435 -11.695 38.672 1.00 73.50 108 LYS A CA 1
ATOM 843 C C . LYS A 1 108 ? -30.848 -12.129 40.024 1.00 73.50 108 LYS A C 1
ATOM 845 O O . LYS A 1 108 ? -30.402 -11.273 40.774 1.00 73.50 108 LYS A O 1
ATOM 850 N N . GLU A 1 109 ? -30.793 -13.437 40.298 1.00 71.94 109 GLU A N 1
ATOM 851 C CA . GLU A 1 109 ? -30.160 -13.965 41.517 1.00 71.94 109 GLU A CA 1
ATOM 852 C C . GLU A 1 109 ? -28.671 -13.580 41.602 1.00 71.94 109 GLU A C 1
ATOM 854 O O . GLU A 1 109 ? -28.229 -13.117 42.647 1.00 71.94 109 GLU A O 1
ATOM 859 N N . ILE A 1 110 ? -27.911 -13.694 40.504 1.00 71.00 110 ILE A N 1
ATOM 860 C CA . ILE A 1 110 ? -26.472 -13.357 40.476 1.00 71.00 110 ILE A CA 1
ATOM 861 C C . ILE A 1 110 ? -26.219 -11.894 40.819 1.00 71.00 110 ILE A C 1
ATOM 863 O O . ILE A 1 110 ? -25.308 -11.595 41.587 1.00 71.00 110 ILE A O 1
ATOM 867 N N . PHE A 1 111 ? -26.994 -10.992 40.219 1.00 68.81 111 PHE A N 1
ATOM 868 C CA . PHE A 1 111 ? -26.754 -9.557 40.343 1.00 68.81 111 PHE A CA 1
ATOM 869 C C . PHE A 1 111 ? -27.287 -8.963 41.656 1.00 68.81 111 PHE A C 1
ATOM 871 O O . PHE A 1 111 ? -26.859 -7.876 42.036 1.00 68.81 111 PHE A O 1
ATOM 878 N N . GLU A 1 112 ? -28.163 -9.678 42.374 1.00 68.56 112 GLU A N 1
ATOM 879 C CA . GLU A 1 112 ? -28.558 -9.340 43.748 1.00 68.56 112 GLU A CA 1
ATOM 880 C C . GLU A 1 112 ? -27.536 -9.865 44.773 1.00 68.56 112 GLU A C 1
ATOM 882 O O . GLU A 1 112 ? -27.011 -9.080 45.562 1.00 68.56 112 GLU A O 1
ATOM 887 N N . ALA A 1 113 ? -27.237 -11.169 44.757 1.00 68.81 113 ALA A N 1
ATOM 888 C CA . ALA A 1 113 ? -26.166 -11.798 45.533 1.00 68.81 113 ALA A CA 1
ATOM 889 C C . ALA A 1 113 ? -25.958 -13.247 45.065 1.00 68.81 113 ALA A C 1
ATOM 891 O O . ALA A 1 113 ? -26.913 -14.026 45.048 1.00 68.81 113 ALA A O 1
ATOM 892 N N . ILE A 1 114 ? -24.713 -13.655 44.779 1.00 70.88 114 ILE A N 1
ATOM 893 C CA . ILE A 1 114 ? -24.428 -15.063 44.449 1.00 70.88 114 ILE A CA 1
ATOM 894 C C . ILE A 1 114 ? -24.902 -15.971 45.595 1.00 70.88 114 ILE A C 1
ATOM 896 O O . ILE A 1 114 ? -24.408 -15.849 46.718 1.00 70.88 114 ILE A O 1
ATOM 900 N N . PRO A 1 115 ? -25.810 -16.930 45.335 1.00 70.56 115 PRO A N 1
ATOM 901 C CA . PRO A 1 115 ? -26.270 -17.837 46.374 1.00 70.56 115 PRO A CA 1
ATOM 902 C C . PRO A 1 115 ? -25.128 -18.718 46.908 1.00 70.56 115 PRO A C 1
ATOM 904 O O . PRO A 1 115 ? -24.443 -19.382 46.128 1.00 70.56 115 PRO A O 1
ATOM 907 N N . ASN A 1 116 ? -24.987 -18.848 48.234 1.00 70.44 116 ASN A N 1
ATOM 908 C CA . ASN A 1 116 ? -23.990 -19.741 48.866 1.00 70.44 116 ASN A CA 1
ATOM 909 C C . ASN A 1 116 ? -24.086 -21.201 48.369 1.00 70.44 116 ASN A C 1
ATOM 911 O O . ASN A 1 116 ? -23.092 -21.925 48.300 1.00 70.44 116 ASN A O 1
ATOM 915 N N . ARG A 1 117 ? -25.284 -21.633 47.945 1.00 71.00 117 ARG A N 1
ATOM 916 C CA . ARG A 1 117 ? -25.516 -22.940 47.301 1.00 71.00 117 ARG A CA 1
ATOM 917 C C . ARG A 1 117 ? -24.742 -23.142 45.990 1.00 71.00 117 ARG A C 1
ATOM 919 O O . ARG A 1 117 ? -24.563 -24.276 45.580 1.00 71.00 117 ARG A O 1
ATOM 926 N N . TRP A 1 118 ? -24.332 -22.075 45.307 1.00 73.38 118 TRP A N 1
ATOM 927 C CA . TRP A 1 118 ? -23.533 -22.160 44.082 1.00 73.38 118 TRP A CA 1
ATOM 928 C C . TRP A 1 118 ? -22.043 -22.087 44.392 1.00 73.38 118 TRP A C 1
ATOM 930 O O . TRP A 1 118 ? -21.268 -22.801 43.771 1.00 73.38 118 TRP A O 1
ATOM 940 N N . ILE A 1 119 ? -21.653 -21.291 45.392 1.00 71.94 119 ILE A N 1
ATOM 941 C CA . ILE A 1 119 ? -20.266 -21.218 45.882 1.00 71.94 119 ILE A CA 1
ATOM 942 C C . ILE A 1 119 ? -19.822 -22.588 46.414 1.00 71.94 119 ILE A C 1
ATOM 944 O O . ILE A 1 119 ? -18.728 -23.044 46.105 1.00 71.94 119 ILE A O 1
ATOM 948 N N . SER A 1 120 ? -20.707 -23.290 47.128 1.00 69.25 120 SER A N 1
ATOM 949 C CA . SER A 1 120 ? -20.456 -24.645 47.648 1.00 69.25 120 SER A CA 1
ATOM 950 C C . SER A 1 120 ? -20.316 -25.743 46.585 1.00 69.25 120 SER A C 1
ATOM 952 O O . SER A 1 120 ? -19.922 -26.855 46.929 1.00 69.25 120 SER A O 1
ATOM 954 N N . LEU A 1 121 ? -20.614 -25.462 45.309 1.00 70.69 121 LEU A N 1
ATOM 955 C CA . LEU A 1 121 ? -20.322 -26.382 44.200 1.00 70.69 121 LEU A CA 1
ATOM 956 C C . LEU A 1 121 ? -18.857 -26.314 43.746 1.00 70.69 121 LEU A C 1
ATOM 958 O O . LEU A 1 121 ? -18.429 -27.174 42.978 1.00 70.69 121 LEU A O 1
ATOM 962 N N . PHE A 1 122 ? -18.110 -25.306 44.200 1.00 69.88 122 PHE A N 1
ATOM 963 C CA . PHE A 1 122 ? -16.678 -25.158 43.964 1.00 69.88 122 PHE A CA 1
ATOM 964 C C . PHE A 1 122 ? -15.868 -25.639 45.175 1.00 69.88 122 PHE A C 1
ATOM 966 O O . PHE A 1 122 ? -16.404 -25.842 46.266 1.00 69.88 122 PHE A O 1
ATOM 973 N N . ASP A 1 123 ? -14.559 -25.811 44.986 1.00 66.25 123 ASP A N 1
ATOM 974 C CA . ASP A 1 123 ? -13.651 -26.293 46.029 1.00 66.25 123 ASP A CA 1
ATOM 975 C C . ASP A 1 123 ? -13.639 -25.409 47.292 1.00 66.25 123 ASP A C 1
ATOM 977 O O . ASP A 1 123 ? -13.956 -24.217 47.266 1.00 66.25 123 ASP A O 1
ATOM 981 N N . GLN A 1 124 ? -13.203 -25.987 48.420 1.00 64.12 124 GLN A N 1
ATOM 982 C CA . GLN A 1 124 ? -13.159 -25.313 49.730 1.00 64.12 124 GLN A CA 1
ATOM 983 C C . GLN A 1 124 ? -12.357 -24.001 49.736 1.00 64.12 124 GLN A C 1
ATOM 985 O O . GLN A 1 124 ? -12.602 -23.130 50.573 1.00 64.12 124 GLN A O 1
ATOM 990 N N . ASP A 1 125 ? -11.413 -23.842 48.809 1.00 62.59 125 ASP A N 1
ATOM 991 C CA . ASP A 1 125 ? -10.637 -22.612 48.658 1.00 62.59 125 ASP A CA 1
ATOM 992 C C . ASP A 1 125 ? -11.460 -21.472 48.035 1.00 62.59 125 ASP A C 1
ATOM 994 O O . ASP A 1 125 ? -11.286 -20.315 48.422 1.00 62.59 125 ASP A O 1
ATOM 998 N N . ALA A 1 126 ? -12.415 -21.777 47.146 1.00 64.25 126 ALA A N 1
ATOM 999 C CA . ALA A 1 126 ? -13.367 -20.795 46.631 1.00 64.25 126 ALA A CA 1
ATOM 1000 C C . ALA A 1 126 ? -14.330 -20.348 47.739 1.00 64.25 126 ALA A C 1
ATOM 1002 O O . ALA A 1 126 ? -14.545 -19.154 47.926 1.00 64.25 126 ALA A O 1
ATOM 1003 N N . ILE A 1 127 ? -14.823 -21.288 48.547 1.00 66.38 127 ILE A N 1
ATOM 1004 C CA . ILE A 1 127 ? -15.682 -21.001 49.703 1.00 66.38 127 ILE A CA 1
ATOM 1005 C C . ILE A 1 127 ? -15.002 -19.987 50.643 1.00 66.38 127 ILE A C 1
ATOM 1007 O O . ILE A 1 127 ? -15.542 -18.911 50.886 1.00 66.38 127 ILE A O 1
ATOM 1011 N N . LYS A 1 128 ? -13.753 -20.237 51.059 1.00 66.38 128 LYS A N 1
ATOM 1012 C CA . LYS A 1 128 ? -12.978 -19.303 51.905 1.00 66.38 128 LYS A CA 1
ATOM 1013 C C . LYS A 1 128 ? -12.725 -17.934 51.261 1.00 66.38 128 LYS A C 1
ATOM 1015 O O . LYS A 1 128 ? -12.538 -16.947 51.971 1.00 66.38 128 LYS A O 1
ATOM 1020 N N . CYS A 1 129 ? -12.675 -17.870 49.932 1.00 72.44 129 CYS A N 1
ATOM 1021 C CA . CYS A 1 129 ? -12.434 -16.630 49.199 1.00 72.44 129 CYS A CA 1
ATOM 1022 C C . CYS A 1 129 ? -13.648 -15.694 49.218 1.00 72.44 129 CYS A C 1
ATOM 1024 O O . CYS A 1 129 ? -13.486 -14.482 49.360 1.00 72.44 129 CYS A O 1
ATOM 1026 N N . PHE A 1 130 ? -14.848 -16.268 49.098 1.00 72.00 130 PHE A N 1
ATOM 1027 C CA . PHE A 1 130 ? -16.107 -15.530 48.991 1.00 72.00 130 PHE A CA 1
ATOM 1028 C C . PHE A 1 130 ? -16.883 -15.432 50.321 1.00 72.00 130 PHE A C 1
ATOM 1030 O O . PHE A 1 130 ? -17.765 -14.585 50.430 1.00 72.00 130 PHE A O 1
ATOM 1037 N N . GLU A 1 131 ? -16.562 -16.242 51.342 1.00 65.50 131 GLU A N 1
ATOM 1038 C CA . GLU A 1 131 ? -17.266 -16.234 52.642 1.00 65.50 131 GLU A CA 1
ATOM 1039 C C . GLU A 1 131 ? -16.715 -15.236 53.683 1.00 65.50 131 GLU A C 1
ATOM 1041 O O . GLU A 1 131 ? -17.422 -14.910 54.639 1.00 65.50 131 GLU A O 1
ATOM 1046 N N . ASN A 1 132 ? -15.504 -14.688 53.519 1.00 53.78 132 ASN A N 1
ATOM 1047 C CA . ASN A 1 132 ? -14.873 -13.876 54.568 1.00 53.78 132 ASN A CA 1
ATOM 1048 C C . ASN A 1 132 ? -15.088 -12.359 54.402 1.00 53.78 132 ASN A C 1
ATOM 1050 O O . ASN A 1 132 ? -14.567 -11.739 53.473 1.00 53.78 132 ASN A O 1
ATOM 1054 N N . ARG A 1 133 ? -15.763 -11.750 55.392 1.00 54.56 133 ARG A N 1
ATOM 1055 C CA . ARG A 1 133 ? -15.478 -10.366 55.818 1.00 54.56 133 ARG A CA 1
ATOM 1056 C C . ARG A 1 133 ? -14.023 -10.320 56.281 1.00 54.56 133 ARG A C 1
ATOM 1058 O O . ARG A 1 133 ? -13.570 -11.275 56.912 1.00 54.56 133 ARG A O 1
ATOM 1065 N N . ASP A 1 134 ? -13.291 -9.253 55.981 1.00 50.81 134 ASP A N 1
ATOM 1066 C CA . ASP A 1 134 ? -11.963 -9.080 56.567 1.00 50.81 134 ASP A CA 1
ATOM 1067 C C . ASP A 1 134 ? -12.097 -9.011 58.098 1.00 50.81 134 ASP A C 1
ATOM 1069 O O . ASP A 1 134 ? -12.723 -8.092 58.630 1.00 50.81 134 ASP A O 1
ATOM 1073 N N . GLU A 1 135 ? -11.543 -10.008 58.800 1.00 47.12 135 GLU A N 1
ATOM 1074 C CA . GLU A 1 135 ? -11.609 -10.118 60.268 1.00 47.12 135 GLU A CA 1
ATOM 1075 C C . GLU A 1 135 ? -10.938 -8.924 60.976 1.00 47.12 135 GLU A C 1
ATOM 1077 O O . GLU A 1 135 ? -11.289 -8.628 62.115 1.00 47.12 135 GLU A O 1
ATOM 1082 N N . ASP A 1 136 ? -10.053 -8.194 60.284 1.00 48.53 136 ASP A N 1
ATOM 1083 C CA . ASP A 1 136 ? -9.292 -7.064 60.835 1.00 48.53 136 ASP A CA 1
ATOM 1084 C C . ASP A 1 136 ? -9.846 -5.664 60.490 1.00 48.53 136 ASP A C 1
ATOM 1086 O O . ASP A 1 136 ? -9.512 -4.704 61.184 1.00 48.53 136 ASP A O 1
ATOM 1090 N N . SER A 1 137 ? -10.686 -5.500 59.455 1.00 49.72 137 SER A N 1
ATOM 1091 C CA . SER A 1 137 ? -11.151 -4.167 59.004 1.00 49.72 137 SER A CA 1
ATOM 1092 C C . SER A 1 137 ? -12.666 -3.959 59.056 1.00 49.72 137 SER A C 1
ATOM 1094 O O . SER A 1 137 ? -13.123 -2.817 59.035 1.00 49.72 137 SER A O 1
ATOM 1096 N N . GLY A 1 138 ? -13.468 -5.029 59.125 1.00 47.22 138 GLY A N 1
ATOM 1097 C CA . GLY A 1 138 ? -14.930 -4.926 59.061 1.00 47.22 138 GLY A CA 1
ATOM 1098 C C . GLY A 1 138 ? -15.478 -4.435 57.710 1.00 47.22 138 GLY A C 1
ATOM 1099 O O . GLY A 1 138 ? -16.698 -4.324 57.567 1.00 47.22 138 GLY A O 1
ATOM 1100 N N . GLU A 1 139 ? -14.616 -4.179 56.719 1.00 51.00 139 GLU A N 1
ATOM 1101 C CA . GLU A 1 139 ? -15.003 -3.823 55.354 1.00 51.00 139 GLU A CA 1
ATOM 1102 C C . GLU A 1 139 ? -15.350 -5.074 54.537 1.00 51.00 139 GLU A C 1
ATOM 1104 O O . GLU A 1 139 ? -14.755 -6.150 54.664 1.00 51.00 139 GLU A O 1
ATOM 1109 N N . GLN A 1 140 ? -16.382 -4.942 53.707 1.00 56.00 140 GLN A N 1
ATOM 1110 C CA . GLN A 1 140 ? -16.844 -6.002 52.823 1.00 56.00 140 GLN A CA 1
ATOM 1111 C C . GLN A 1 140 ? -15.885 -6.088 51.629 1.00 56.00 140 GLN A C 1
ATOM 1113 O O . GLN A 1 140 ? -15.681 -5.097 50.934 1.00 56.00 140 GLN A O 1
ATOM 1118 N N . ARG A 1 141 ? -15.284 -7.262 51.391 1.00 66.00 141 ARG A N 1
ATOM 1119 C CA . ARG A 1 141 ? -14.342 -7.455 50.279 1.00 66.00 141 ARG A CA 1
ATOM 1120 C C . ARG A 1 141 ? -15.033 -7.219 48.937 1.00 66.00 141 ARG A C 1
ATOM 1122 O O . ARG A 1 141 ? -16.010 -7.888 48.601 1.00 66.00 141 ARG A O 1
ATOM 1129 N N . GLU A 1 142 ? -14.488 -6.294 48.161 1.00 72.88 142 GLU A N 1
ATOM 1130 C CA . GLU A 1 142 ? -14.961 -5.981 46.816 1.00 72.88 142 GLU A CA 1
ATOM 1131 C C . GLU A 1 142 ? -14.651 -7.127 45.849 1.00 72.88 142 GLU A C 1
ATOM 1133 O O . GLU A 1 142 ? -13.506 -7.566 45.720 1.00 72.88 142 GLU A O 1
ATOM 1138 N N . THR A 1 143 ? -15.678 -7.622 45.155 1.00 79.12 143 THR A N 1
ATOM 1139 C CA . THR A 1 143 ? -15.523 -8.722 44.198 1.00 79.12 143 THR A CA 1
ATOM 1140 C C . THR A 1 143 ? -15.400 -8.193 42.777 1.00 79.12 143 THR A C 1
ATOM 1142 O O . THR A 1 143 ? -16.290 -7.487 42.300 1.00 79.12 143 THR A O 1
ATOM 1145 N N . LYS A 1 144 ? -14.327 -8.571 42.071 1.00 82.69 144 LYS A N 1
ATOM 1146 C CA . LYS A 1 144 ? -14.142 -8.206 40.660 1.00 82.69 144 LYS A CA 1
ATOM 1147 C C . LYS A 1 144 ? -15.069 -9.026 39.776 1.00 82.69 144 LYS A C 1
ATOM 1149 O O . LYS A 1 144 ? -15.154 -10.246 39.903 1.00 82.69 144 LYS A O 1
ATOM 1154 N N . LEU A 1 145 ? -15.740 -8.362 38.854 1.00 85.25 145 LEU A N 1
ATOM 1155 C CA . LEU A 1 145 ? -16.721 -8.961 37.971 1.00 85.25 145 LEU A CA 1
ATOM 1156 C C . LEU A 1 145 ? -16.268 -8.813 36.520 1.00 85.25 145 LEU A C 1
ATOM 1158 O O . LEU A 1 145 ? -15.961 -7.713 36.058 1.00 85.25 145 LEU A O 1
ATOM 1162 N N . ARG A 1 146 ? -16.250 -9.936 35.805 1.00 87.81 146 ARG A N 1
ATOM 1163 C CA . ARG A 1 146 ? -16.083 -10.008 34.357 1.00 87.81 146 ARG A CA 1
ATOM 1164 C C . ARG A 1 146 ? -17.373 -10.508 33.729 1.00 87.81 146 ARG A C 1
ATOM 1166 O O . ARG A 1 146 ? -17.837 -11.598 34.065 1.00 87.81 146 ARG A O 1
ATOM 1173 N N . LEU A 1 147 ? -17.916 -9.725 32.807 1.00 89.38 147 LEU A N 1
ATOM 1174 C CA . LEU A 1 147 ? -19.165 -10.025 32.117 1.00 89.38 147 LEU A CA 1
ATOM 1175 C C . LEU A 1 147 ? -18.945 -10.114 30.622 1.00 89.38 147 LEU A C 1
ATOM 1177 O O . LEU A 1 147 ? -18.489 -9.148 30.021 1.00 89.38 147 LEU A O 1
ATOM 1181 N N . ASP A 1 148 ? -19.356 -11.232 30.036 1.00 90.94 148 ASP A N 1
ATOM 1182 C CA . ASP A 1 148 ? -19.333 -11.432 28.594 1.00 90.94 148 ASP A CA 1
ATOM 1183 C C . ASP A 1 148 ? -20.743 -11.782 28.100 1.00 90.94 148 ASP A C 1
ATOM 1185 O O . ASP A 1 148 ? -21.274 -12.847 28.409 1.00 90.94 148 ASP A O 1
ATOM 1189 N N . PHE A 1 149 ? -21.352 -10.908 27.308 1.00 90.81 149 PHE A N 1
ATOM 1190 C CA . PHE A 1 149 ? -22.627 -11.132 26.637 1.00 90.81 149 PHE A CA 1
ATOM 1191 C C . PHE A 1 149 ? -22.393 -11.307 25.142 1.00 90.81 149 PHE A C 1
ATOM 1193 O O . PHE A 1 149 ? -21.822 -10.438 24.493 1.00 90.81 149 PHE A O 1
ATOM 1200 N N . VAL A 1 150 ? -22.858 -12.418 24.575 1.00 90.38 150 VAL A N 1
ATOM 1201 C CA . VAL A 1 150 ? -22.730 -12.700 23.139 1.00 90.38 150 VAL A CA 1
ATOM 1202 C C . VAL A 1 150 ? -24.114 -12.928 22.547 1.00 90.38 150 VAL A C 1
ATOM 1204 O O . VAL A 1 150 ? -24.900 -13.697 23.111 1.00 90.38 150 VAL A O 1
ATOM 1207 N N . ARG A 1 151 ? -24.429 -12.275 21.422 1.00 90.81 151 ARG A N 1
ATOM 1208 C CA . ARG A 1 151 ? -25.722 -12.395 20.713 1.00 90.81 151 ARG A CA 1
ATOM 1209 C C . ARG A 1 151 ? -26.947 -12.198 21.602 1.00 90.81 151 ARG A C 1
ATOM 1211 O O . ARG A 1 151 ? -27.967 -12.858 21.425 1.00 90.81 151 ARG A O 1
ATOM 1218 N N . SER A 1 152 ? -26.832 -11.346 22.611 1.00 90.25 152 SER A N 1
ATOM 1219 C CA . SER A 1 152 ? -27.849 -11.187 23.648 1.00 90.25 152 SER A CA 1
ATOM 1220 C C . SER A 1 152 ? -28.646 -9.900 23.439 1.00 90.25 152 SER A C 1
ATOM 1222 O O . SER A 1 152 ? -28.193 -8.965 22.791 1.00 90.25 152 SER A O 1
ATOM 1224 N N . ASN A 1 153 ? -29.869 -9.852 23.956 1.00 91.56 153 ASN A N 1
ATOM 1225 C CA . ASN A 1 153 ? -30.757 -8.711 23.781 1.00 91.56 153 ASN A CA 1
ATOM 1226 C C . ASN A 1 153 ? -30.244 -7.479 24.554 1.00 91.56 153 ASN A C 1
ATOM 1228 O O . ASN A 1 153 ? -30.092 -7.530 25.777 1.00 91.56 153 ASN A O 1
ATOM 1232 N N . GLN A 1 154 ? -30.034 -6.358 23.855 1.00 91.12 154 GLN A N 1
ATOM 1233 C CA . GLN A 1 154 ? -29.489 -5.127 24.445 1.00 91.12 154 GLN A CA 1
ATOM 1234 C C . GLN A 1 154 ? -30.283 -4.595 25.649 1.00 91.12 154 GLN A C 1
ATOM 1236 O O . GLN A 1 154 ? -29.681 -4.166 26.630 1.00 91.12 154 GLN A O 1
ATOM 1241 N N . THR A 1 155 ? -31.620 -4.660 25.640 1.00 90.19 155 THR A N 1
ATOM 1242 C CA . THR A 1 155 ? -32.449 -4.151 26.748 1.00 90.19 155 THR A CA 1
ATOM 1243 C C . THR A 1 155 ? -32.207 -4.946 28.027 1.00 90.19 155 THR A C 1
ATOM 1245 O O . THR A 1 155 ? -32.149 -4.379 29.117 1.00 90.19 155 THR A O 1
ATOM 1248 N N . ILE A 1 156 ? -32.019 -6.258 27.888 1.00 88.19 156 ILE A N 1
ATOM 1249 C CA . ILE A 1 156 ? -31.726 -7.156 29.004 1.00 88.19 156 ILE A CA 1
ATOM 1250 C C . ILE A 1 156 ? -30.323 -6.880 29.547 1.00 88.19 156 ILE A C 1
ATOM 1252 O O . ILE A 1 156 ? -30.155 -6.728 30.756 1.00 88.19 156 ILE A O 1
ATOM 1256 N N . ILE A 1 157 ? -29.331 -6.764 28.658 1.00 88.50 157 ILE A N 1
ATOM 1257 C CA . ILE A 1 157 ? -27.946 -6.455 29.032 1.00 88.50 157 ILE A CA 1
ATOM 1258 C C . ILE A 1 157 ? -27.888 -5.145 29.829 1.00 88.50 157 ILE A C 1
ATOM 1260 O O . ILE A 1 157 ? -27.371 -5.123 30.945 1.00 88.50 157 ILE A O 1
ATOM 1264 N N . LEU A 1 158 ? -28.470 -4.067 29.293 1.00 88.19 158 LEU A N 1
ATOM 1265 C CA . LEU A 1 158 ? -28.446 -2.746 29.924 1.00 88.19 158 LEU A CA 1
ATOM 1266 C C . LEU A 1 158 ? -29.140 -2.738 31.291 1.00 88.19 158 LEU A C 1
ATOM 1268 O O . LEU A 1 158 ? -28.618 -2.140 32.231 1.00 88.19 158 LEU A O 1
ATOM 1272 N N . LYS A 1 159 ? -30.265 -3.453 31.432 1.00 86.50 159 LYS A N 1
ATOM 1273 C CA . LYS A 1 159 ? -30.965 -3.606 32.716 1.00 86.50 159 LYS A CA 1
ATOM 1274 C C . LYS A 1 159 ? -30.076 -4.261 33.777 1.00 86.50 159 LYS A C 1
ATOM 1276 O O . LYS A 1 159 ? -30.072 -3.814 34.921 1.00 86.50 159 LYS A O 1
ATOM 1281 N N . TYR A 1 160 ? -29.325 -5.305 33.422 1.00 84.00 160 TYR A N 1
ATOM 1282 C CA . TYR A 1 160 ? -28.430 -5.976 34.369 1.00 84.00 160 TYR A CA 1
ATOM 1283 C C . TYR A 1 160 ? -27.210 -5.129 34.722 1.00 84.00 160 TYR A C 1
ATOM 1285 O O . TYR A 1 160 ? -26.824 -5.073 35.887 1.00 84.00 160 TYR A O 1
ATOM 1293 N N . ILE A 1 161 ? -26.649 -4.405 33.755 1.00 83.25 161 ILE A N 1
ATOM 1294 C CA . ILE A 1 161 ? -25.557 -3.465 34.022 1.00 83.25 161 ILE A CA 1
ATOM 1295 C C . ILE A 1 161 ? -26.008 -2.357 34.989 1.00 83.25 161 ILE A C 1
ATOM 1297 O O . ILE A 1 161 ? -25.276 -2.014 35.914 1.00 83.25 161 ILE A O 1
ATOM 1301 N N . GLU A 1 162 ? -27.235 -1.848 34.841 1.00 82.38 162 GLU A N 1
ATOM 1302 C CA . GLU A 1 162 ? -27.815 -0.878 35.779 1.00 82.38 162 GLU A CA 1
ATOM 1303 C C . GLU A 1 162 ? -28.040 -1.471 37.184 1.00 82.38 162 GLU A C 1
ATOM 1305 O O . GLU A 1 162 ? -27.911 -0.773 38.186 1.00 82.38 162 GLU A O 1
ATOM 1310 N N . GLN A 1 163 ? -28.358 -2.764 37.294 1.00 80.12 163 GLN A N 1
ATOM 1311 C CA . GLN A 1 163 ? -28.484 -3.428 38.597 1.00 80.12 163 GLN A CA 1
ATOM 1312 C C . GLN A 1 163 ? -27.140 -3.542 39.320 1.00 80.12 163 GLN A C 1
ATOM 1314 O O . GLN A 1 163 ? -27.088 -3.308 40.527 1.00 80.12 163 GLN A O 1
ATOM 1319 N N . ILE A 1 164 ? -26.057 -3.833 38.594 1.00 76.94 164 ILE A N 1
ATOM 1320 C CA . ILE A 1 164 ? -24.699 -3.852 39.159 1.00 76.94 164 ILE A CA 1
ATOM 1321 C C . ILE A 1 164 ? -24.325 -2.472 39.683 1.00 76.94 164 ILE A C 1
ATOM 1323 O O . ILE A 1 164 ? -23.794 -2.371 40.780 1.00 76.94 164 ILE A O 1
ATOM 1327 N N . ASP A 1 165 ? -24.661 -1.409 38.947 1.00 70.75 165 ASP A N 1
ATOM 1328 C CA . ASP A 1 165 ? -24.404 -0.030 39.379 1.00 70.75 165 ASP A CA 1
ATOM 1329 C C . ASP A 1 165 ? -25.065 0.317 40.731 1.00 70.75 165 ASP A C 1
ATOM 1331 O O . ASP A 1 165 ? -24.597 1.191 41.464 1.00 70.75 165 ASP A O 1
ATOM 1335 N N . ARG A 1 166 ? -26.153 -0.378 41.084 1.00 73.56 166 ARG A N 1
ATOM 1336 C CA . ARG A 1 166 ? -26.852 -0.222 42.369 1.00 73.56 166 ARG A CA 1
ATOM 1337 C C . ARG A 1 166 ? -26.290 -1.115 43.482 1.00 73.56 166 ARG A C 1
ATOM 1339 O O . ARG A 1 166 ? -26.658 -0.915 44.638 1.00 73.56 166 ARG A O 1
ATOM 1346 N N . SER A 1 167 ? -25.436 -2.088 43.161 1.00 69.50 167 SER A N 1
ATOM 1347 C CA . SER A 1 167 ? -24.855 -3.032 44.119 1.00 69.50 167 SER A CA 1
ATOM 1348 C C . SER A 1 167 ? -23.442 -2.607 44.519 1.00 69.50 167 SER A C 1
ATOM 1350 O O . SER A 1 167 ? -22.530 -2.587 43.701 1.00 69.50 167 SER A O 1
ATOM 1352 N N . PHE A 1 168 ? -23.229 -2.315 45.804 1.00 63.50 168 PHE A N 1
ATOM 1353 C CA . PHE A 1 168 ? -21.913 -1.923 46.334 1.00 63.50 168 PHE A CA 1
ATOM 1354 C C . PHE A 1 168 ? -20.923 -3.094 46.475 1.00 63.50 168 PHE A C 1
ATOM 1356 O O . PHE A 1 168 ? -19.776 -2.887 46.853 1.00 63.50 168 PHE A O 1
ATOM 1363 N N . SER A 1 169 ? -21.347 -4.334 46.211 1.00 69.62 169 SER A N 1
ATOM 1364 C CA . SER A 1 169 ? -20.522 -5.531 46.439 1.00 69.62 169 SER A CA 1
ATOM 1365 C C . SER A 1 169 ? -19.663 -5.939 45.235 1.00 69.62 169 SER A C 1
ATOM 1367 O O . SER A 1 169 ? -18.743 -6.748 45.387 1.00 69.62 169 SER A O 1
ATOM 1369 N N . TYR A 1 170 ? -19.936 -5.388 44.048 1.00 75.62 170 TYR A N 1
ATOM 1370 C CA . TYR A 1 170 ? -19.286 -5.781 42.798 1.00 75.62 170 TYR A CA 1
ATOM 1371 C C . TYR A 1 170 ? -18.550 -4.621 42.138 1.00 75.62 170 TYR A C 1
ATOM 1373 O O . TYR A 1 170 ? -19.062 -3.511 42.046 1.00 75.62 170 TYR A O 1
ATOM 1381 N N . HIS A 1 171 ? -17.362 -4.921 41.622 1.00 80.12 171 HIS A N 1
ATOM 1382 C CA . HIS A 1 171 ? -16.530 -3.998 40.862 1.00 80.12 171 HIS A CA 1
ATOM 1383 C C . HIS A 1 171 ? -16.337 -4.556 39.460 1.00 80.12 171 HIS A C 1
ATOM 1385 O O . HIS A 1 171 ? -15.769 -5.632 39.288 1.00 80.12 171 HIS A O 1
ATOM 1391 N N . LEU A 1 172 ? -16.845 -3.857 38.447 1.00 84.50 172 LEU A N 1
ATOM 1392 C CA . LEU A 1 172 ? -16.742 -4.314 37.065 1.00 84.50 172 LEU A CA 1
ATOM 1393 C C . LEU A 1 172 ? -15.317 -4.085 36.544 1.00 84.50 172 LEU A C 1
ATOM 1395 O O . LEU A 1 172 ? -14.901 -2.948 36.341 1.00 84.50 172 LEU A O 1
ATOM 1399 N N . ASP A 1 173 ? -14.586 -5.178 36.335 1.00 84.94 173 ASP A N 1
ATOM 1400 C CA . ASP A 1 173 ? -13.205 -5.186 35.832 1.00 84.94 173 ASP A CA 1
ATOM 1401 C C . ASP A 1 173 ? -13.174 -5.339 34.307 1.00 84.94 173 ASP A C 1
ATOM 1403 O O . ASP A 1 173 ? -12.407 -4.669 33.620 1.00 84.94 173 ASP A O 1
ATOM 1407 N N . SER A 1 174 ? -14.062 -6.172 33.756 1.00 88.94 174 SER A N 1
ATOM 1408 C CA . SER A 1 174 ? -14.126 -6.451 32.321 1.00 88.94 174 SER A CA 1
ATOM 1409 C C . SER A 1 174 ? -15.568 -6.552 31.843 1.00 88.94 174 SER A C 1
ATOM 1411 O O . SER A 1 174 ? -16.379 -7.267 32.435 1.00 88.94 174 SER A O 1
ATOM 1413 N N . LEU A 1 175 ? -15.866 -5.895 30.724 1.00 91.75 175 LEU A N 1
ATOM 1414 C CA . LEU A 1 175 ? -17.168 -5.945 30.069 1.00 91.75 175 LEU A CA 1
ATOM 1415 C C . LEU A 1 175 ? -17.002 -6.249 28.582 1.00 91.75 175 LEU A C 1
ATOM 1417 O O . LEU A 1 175 ? -16.329 -5.517 27.862 1.00 91.75 175 LEU A O 1
ATOM 1421 N N . SER A 1 176 ? -17.662 -7.304 28.124 1.00 93.31 176 SER A N 1
ATOM 1422 C CA . SER A 1 176 ? -17.740 -7.690 26.724 1.00 93.31 176 SER A CA 1
ATOM 1423 C C . SER A 1 176 ? -19.203 -7.827 26.309 1.00 93.31 176 SER A C 1
ATOM 1425 O O . SER A 1 176 ? -19.974 -8.531 26.958 1.00 93.31 176 SER A O 1
ATOM 1427 N N . ILE A 1 177 ? -19.608 -7.133 25.250 1.00 93.75 177 ILE A N 1
ATOM 1428 C CA . ILE A 1 177 ? -20.937 -7.219 24.641 1.00 93.75 177 ILE A CA 1
ATOM 1429 C C . ILE A 1 177 ? -20.723 -7.366 23.139 1.00 93.75 177 ILE A C 1
ATOM 1431 O O . ILE A 1 177 ? -20.404 -6.398 22.463 1.00 93.75 177 ILE A O 1
ATOM 1435 N N . VAL A 1 178 ? -20.905 -8.568 22.609 1.00 92.88 178 VAL A N 1
ATOM 1436 C CA . VAL A 1 178 ? -20.521 -8.924 21.237 1.00 92.88 178 VAL A CA 1
ATOM 1437 C C . VAL A 1 178 ? -21.740 -9.364 20.441 1.00 92.88 178 VAL A C 1
ATOM 1439 O O . VAL A 1 178 ? -22.594 -10.085 20.969 1.00 92.88 178 VAL A O 1
ATOM 1442 N N . GLU A 1 179 ? -21.841 -8.947 19.176 1.00 93.88 179 GLU A N 1
ATOM 1443 C CA . GLU A 1 179 ? -22.905 -9.383 18.249 1.00 93.88 179 GLU A CA 1
ATOM 1444 C C . GLU A 1 179 ? -24.331 -9.180 18.804 1.00 93.88 179 GLU A C 1
ATOM 1446 O O . GLU A 1 179 ? -25.241 -9.957 18.526 1.00 93.88 179 GLU A O 1
ATOM 1451 N N . SER A 1 180 ? -24.536 -8.162 19.644 1.00 94.19 180 SER A N 1
ATOM 1452 C CA . SER A 1 180 ? -25.748 -7.994 20.466 1.00 94.19 180 SER A CA 1
ATOM 1453 C C . SER A 1 180 ? -26.636 -6.833 20.004 1.00 94.19 180 SER A C 1
ATOM 1455 O O . SER A 1 180 ? -27.543 -6.411 20.722 1.00 94.19 180 SER A O 1
ATOM 1457 N N . ASN A 1 181 ? -26.394 -6.326 18.789 1.00 94.25 181 ASN A N 1
ATOM 1458 C CA . ASN A 1 181 ? -27.115 -5.202 18.182 1.00 94.25 181 ASN A CA 1
ATOM 1459 C C . ASN A 1 181 ? -27.173 -3.953 19.081 1.00 94.25 181 ASN A C 1
ATOM 1461 O O . ASN A 1 181 ? -28.174 -3.240 19.088 1.00 94.25 181 ASN A O 1
ATOM 1465 N N . LEU A 1 182 ? -26.125 -3.704 19.870 1.00 94.50 182 LEU A N 1
ATOM 1466 C CA . LEU A 1 182 ? -26.077 -2.559 20.774 1.00 94.50 182 LEU A CA 1
ATOM 1467 C C . LEU A 1 182 ? -25.970 -1.253 19.974 1.00 94.50 182 LEU A C 1
ATOM 1469 O O . LEU A 1 182 ? -25.017 -1.067 19.221 1.00 94.50 182 LEU A O 1
ATOM 1473 N N . GLU A 1 183 ? -26.933 -0.347 20.139 1.00 93.12 183 GLU A N 1
ATOM 1474 C CA . GLU A 1 183 ? -26.961 0.933 19.406 1.00 93.12 183 GLU A CA 1
ATOM 1475 C C . GLU A 1 183 ? -26.281 2.076 20.166 1.00 93.12 183 GLU A C 1
ATOM 1477 O O . GLU A 1 183 ? -25.682 2.969 19.567 1.00 93.12 183 GLU A O 1
ATOM 1482 N N . THR A 1 184 ? -26.370 2.058 21.498 1.00 89.12 184 THR A N 1
ATOM 1483 C CA . THR A 1 184 ? -25.789 3.080 22.374 1.00 89.12 184 THR A CA 1
ATOM 1484 C C . THR A 1 184 ? -25.297 2.459 23.671 1.00 89.12 184 THR A C 1
ATOM 1486 O O . THR A 1 184 ? -25.749 1.392 24.085 1.00 89.12 184 THR A O 1
ATOM 1489 N N . ILE A 1 185 ? -24.382 3.158 24.335 1.00 85.50 185 ILE A N 1
ATOM 1490 C CA . ILE A 1 185 ? -23.907 2.809 25.670 1.00 85.50 185 ILE A CA 1
ATOM 1491 C C . ILE A 1 185 ? -24.328 3.935 26.610 1.00 85.50 185 ILE A C 1
ATOM 1493 O O . ILE A 1 185 ? -24.193 5.108 26.248 1.00 85.50 185 ILE A O 1
ATOM 1497 N N . PRO A 1 186 ? -24.810 3.629 27.821 1.00 83.44 186 PRO A N 1
ATOM 1498 C CA . PRO A 1 186 ? -25.161 4.667 28.770 1.00 83.44 186 PRO A CA 1
ATOM 1499 C C . PRO A 1 186 ? -23.950 5.536 29.138 1.00 83.44 186 PRO A C 1
ATOM 1501 O O . PRO A 1 186 ? -22.898 5.023 29.517 1.00 83.44 186 PRO A O 1
ATOM 1504 N N . PHE A 1 187 ? -24.108 6.863 29.094 1.00 77.12 187 PHE A N 1
ATOM 1505 C CA . PHE A 1 187 ? -23.019 7.810 29.380 1.00 77.12 187 PHE A CA 1
ATOM 1506 C C . PHE A 1 187 ? -22.442 7.657 30.799 1.00 77.12 187 PHE A C 1
ATOM 1508 O O . PHE A 1 187 ? -21.281 7.976 31.040 1.00 77.12 187 PHE A O 1
ATOM 1515 N N . TRP A 1 188 ? -23.252 7.172 31.745 1.00 78.12 188 TRP A N 1
ATOM 1516 C CA . TRP A 1 188 ? -22.848 6.954 33.131 1.00 78.12 188 TRP A CA 1
ATOM 1517 C C . TRP A 1 188 ? -21.957 5.723 33.311 1.00 78.12 188 TRP A C 1
ATOM 1519 O O . TRP A 1 188 ? -21.289 5.631 34.337 1.00 78.12 188 TRP A O 1
ATOM 1529 N N . LEU A 1 189 ? -21.908 4.804 32.339 1.00 79.94 189 LEU A N 1
ATOM 1530 C CA . LEU A 1 189 ? -21.197 3.531 32.467 1.00 79.94 189 LEU A CA 1
ATOM 1531 C C . LEU A 1 189 ? -19.722 3.749 32.816 1.00 79.94 189 LEU A C 1
ATOM 1533 O O . LEU A 1 189 ? -19.218 3.216 33.802 1.00 79.94 189 LEU A O 1
ATOM 1537 N N . MET A 1 190 ? -19.051 4.606 32.045 1.00 76.94 190 MET A N 1
ATOM 1538 C CA . MET A 1 190 ? -17.642 4.935 32.272 1.00 76.94 190 MET A CA 1
ATOM 1539 C C . MET A 1 190 ? -17.446 5.770 33.539 1.00 76.94 190 MET A C 1
ATOM 1541 O O . MET A 1 190 ? -16.419 5.647 34.202 1.00 76.94 190 MET A O 1
ATOM 1545 N N . ASN A 1 191 ? -18.451 6.570 33.917 1.00 70.38 191 ASN A N 1
ATOM 1546 C CA . ASN A 1 191 ? -18.407 7.391 35.123 1.00 70.38 191 ASN A CA 1
ATOM 1547 C C . ASN A 1 191 ? -18.607 6.602 36.425 1.00 70.38 191 ASN A C 1
ATOM 1549 O O . ASN A 1 191 ? -18.427 7.156 37.502 1.00 70.38 191 ASN A O 1
ATOM 1553 N N . ARG A 1 192 ? -19.040 5.346 36.355 1.00 73.81 192 ARG A N 1
ATOM 1554 C CA . ARG A 1 192 ? -19.264 4.516 37.544 1.00 73.81 192 ARG A CA 1
ATOM 1555 C C . ARG A 1 192 ? -18.266 3.378 37.628 1.00 73.81 192 ARG A C 1
ATOM 1557 O O . ARG A 1 192 ? -17.748 3.102 38.703 1.00 73.81 192 ARG A O 1
ATOM 1564 N N . PHE A 1 193 ? -17.902 2.793 36.492 1.00 75.56 193 PHE A N 1
ATOM 1565 C CA . PHE A 1 193 ? -16.919 1.715 36.422 1.00 75.56 193 PHE A CA 1
ATOM 1566 C C . PHE A 1 193 ? -15.537 2.246 36.038 1.00 75.56 193 PHE A C 1
ATOM 1568 O O . PHE A 1 193 ? -14.944 1.837 35.046 1.00 75.56 193 PHE A O 1
ATOM 1575 N N . HIS A 1 194 ? -15.003 3.179 36.831 1.00 77.81 194 HIS A N 1
ATOM 1576 C CA . HIS A 1 194 ? -13.696 3.788 36.559 1.00 77.81 194 HIS A CA 1
ATOM 1577 C C . HIS A 1 194 ? -12.525 2.790 36.608 1.00 77.81 194 HIS A C 1
ATOM 1579 O O . HIS A 1 194 ? -11.500 2.991 35.959 1.00 77.81 194 HIS A O 1
ATOM 1585 N N . GLN A 1 195 ? -12.699 1.696 37.350 1.00 80.25 195 GLN A N 1
ATOM 1586 C CA . GLN A 1 195 ? -11.735 0.603 37.467 1.00 80.25 195 GLN A CA 1
ATOM 1587 C C . GLN A 1 195 ? -11.793 -0.397 36.302 1.00 80.25 195 GLN A C 1
ATOM 1589 O O . GLN A 1 195 ? -10.992 -1.324 36.281 1.00 80.25 195 GLN A O 1
ATOM 1594 N N . LEU A 1 196 ? -12.726 -0.236 35.354 1.00 86.56 196 LEU A N 1
ATOM 1595 C CA . LEU A 1 196 ? -12.837 -1.118 34.196 1.00 86.56 196 LEU A CA 1
ATOM 1596 C C . LEU A 1 196 ? -11.509 -1.127 33.433 1.00 86.56 196 LEU A C 1
ATOM 1598 O O . LEU A 1 196 ? -11.026 -0.068 33.040 1.00 86.56 196 LEU A O 1
ATOM 1602 N N . THR A 1 197 ? -10.937 -2.308 33.216 1.00 86.88 197 THR A N 1
ATOM 1603 C CA . THR A 1 197 ? -9.648 -2.499 32.537 1.00 86.88 197 THR A CA 1
ATOM 1604 C C . THR A 1 197 ? -9.817 -2.945 31.085 1.00 86.88 197 THR A C 1
ATOM 1606 O O . THR A 1 197 ? -8.987 -2.603 30.236 1.00 86.88 197 THR A O 1
ATOM 1609 N N . TYR A 1 198 ? -10.912 -3.648 30.782 1.00 87.94 198 TYR A N 1
ATOM 1610 C CA . TYR A 1 198 ? -11.217 -4.198 29.462 1.00 87.94 198 TYR A CA 1
ATOM 1611 C C . TYR A 1 198 ? -12.659 -3.894 29.043 1.00 87.94 198 TYR A C 1
ATOM 1613 O O . TYR A 1 198 ? -13.609 -4.209 29.767 1.00 87.94 198 TYR A O 1
ATOM 1621 N N . LEU A 1 199 ? -12.820 -3.328 27.846 1.00 91.75 199 LEU A N 1
ATOM 1622 C CA . LEU A 1 199 ? -14.115 -3.094 27.217 1.00 91.75 199 LEU A CA 1
ATOM 1623 C C . LEU A 1 199 ? -14.110 -3.626 25.783 1.00 91.75 199 LEU A C 1
ATOM 1625 O O . LEU A 1 199 ? -13.348 -3.151 24.947 1.00 91.75 199 LEU A O 1
ATOM 1629 N N . ASN A 1 200 ? -14.998 -4.567 25.483 1.00 93.00 200 ASN A N 1
ATOM 1630 C CA . ASN A 1 200 ? -15.190 -5.083 24.132 1.00 93.00 200 ASN A CA 1
ATOM 1631 C C . ASN A 1 200 ? -16.646 -4.932 23.711 1.00 93.00 200 ASN A C 1
ATOM 1633 O O . ASN A 1 200 ? -17.541 -5.492 24.335 1.00 93.00 200 ASN A O 1
ATOM 1637 N N . LEU A 1 201 ? -16.877 -4.171 22.650 1.00 95.44 201 LEU A N 1
ATOM 1638 C CA . LEU A 1 201 ? -18.189 -3.920 22.069 1.00 95.44 201 LEU A CA 1
ATOM 1639 C C . LEU A 1 201 ? -18.194 -4.234 20.571 1.00 95.44 201 LEU A C 1
ATOM 1641 O O . LEU A 1 201 ? -18.923 -3.599 19.801 1.00 95.44 201 LEU A O 1
ATOM 1645 N N . THR A 1 202 ? -17.373 -5.196 20.149 1.00 93.69 202 THR A N 1
ATOM 1646 C CA . THR A 1 202 ? -17.239 -5.577 18.745 1.00 93.69 202 THR A CA 1
ATOM 1647 C C . THR A 1 202 ? -18.552 -6.080 18.143 1.00 93.69 202 THR A C 1
ATOM 1649 O O . THR A 1 202 ? -19.384 -6.698 18.817 1.00 93.69 202 THR A O 1
ATOM 1652 N N . SER A 1 203 ? -18.729 -5.847 16.841 1.00 95.44 203 SER A N 1
ATOM 1653 C CA . SER A 1 203 ? -19.852 -6.372 16.055 1.00 95.44 203 SER A CA 1
ATOM 1654 C C . SER A 1 203 ? -21.221 -5.920 16.580 1.00 95.44 203 SER A C 1
ATOM 1656 O O . SER A 1 203 ? -22.152 -6.713 16.704 1.00 95.44 203 SER A O 1
ATOM 1658 N N . ASN A 1 204 ? -21.353 -4.639 16.919 1.00 96.69 204 ASN A N 1
ATOM 1659 C CA . ASN A 1 204 ? -22.622 -4.026 17.320 1.00 96.69 204 ASN A CA 1
ATOM 1660 C C . ASN A 1 204 ? -23.060 -2.957 16.300 1.00 96.69 204 ASN A C 1
ATOM 1662 O O . ASN A 1 204 ? -22.710 -3.024 15.126 1.00 96.69 204 ASN A O 1
ATOM 1666 N N . GLN A 1 205 ? -23.911 -2.020 16.718 1.00 96.88 205 GLN A N 1
ATOM 1667 C CA . GLN A 1 205 ? -24.533 -1.001 15.869 1.00 96.88 205 GLN A CA 1
ATOM 1668 C C . GLN A 1 205 ? -24.192 0.420 16.350 1.00 96.88 205 GLN A C 1
ATOM 1670 O O . GLN A 1 205 ? -24.930 1.369 16.077 1.00 96.88 205 GLN A O 1
ATOM 1675 N N . LEU A 1 206 ? -23.084 0.580 17.084 1.00 95.81 206 LEU A N 1
ATOM 1676 C CA . LEU A 1 206 ? -22.677 1.860 17.663 1.00 95.81 206 LEU A CA 1
ATOM 1677 C C . LEU A 1 206 ? -22.312 2.853 16.557 1.00 95.81 206 LEU A C 1
ATOM 1679 O O . LEU A 1 206 ? -21.546 2.520 15.657 1.00 95.81 206 LEU A O 1
ATOM 1683 N N . ARG A 1 207 ? -22.825 4.085 16.644 1.00 94.56 207 ARG A N 1
ATOM 1684 C CA . ARG A 1 207 ? -22.490 5.184 15.712 1.00 94.56 207 ARG A CA 1
ATOM 1685 C C . ARG A 1 207 ? -21.550 6.231 16.289 1.00 94.56 207 ARG A C 1
ATOM 1687 O O . ARG A 1 207 ? -20.920 6.979 15.544 1.00 94.56 207 ARG A O 1
ATOM 1694 N N . ASP A 1 208 ? -21.469 6.287 17.609 1.00 90.12 208 ASP A N 1
ATOM 1695 C CA . ASP A 1 208 ? -20.628 7.228 18.322 1.00 90.12 208 ASP A CA 1
ATOM 1696 C C . ASP A 1 208 ? -20.118 6.597 19.618 1.00 90.12 208 ASP A C 1
ATOM 1698 O O . ASP A 1 208 ? -20.827 5.820 20.263 1.00 90.12 208 ASP A O 1
ATOM 1702 N N . PHE A 1 209 ? -18.894 6.948 20.000 1.00 89.75 209 PHE A N 1
ATOM 1703 C CA . PHE A 1 209 ? -18.309 6.588 21.290 1.00 89.75 209 PHE A CA 1
ATOM 1704 C C . PHE A 1 209 ? -17.642 7.833 21.876 1.00 89.75 209 PHE A C 1
ATOM 1706 O O . PHE A 1 209 ? -16.418 7.983 21.904 1.00 89.75 209 PHE A O 1
ATOM 1713 N N . ASN A 1 210 ? -18.499 8.761 22.302 1.00 82.56 210 ASN A N 1
ATOM 1714 C CA . ASN A 1 210 ? -18.117 10.008 22.941 1.00 82.56 210 ASN A CA 1
ATOM 1715 C C . ASN A 1 210 ? -18.729 10.082 24.334 1.00 82.56 210 ASN A C 1
ATOM 1717 O O . ASN A 1 210 ? -19.932 9.902 24.519 1.00 82.56 210 ASN A O 1
ATOM 1721 N N . PHE A 1 211 ? -17.898 10.433 25.307 1.00 74.00 211 PHE A N 1
ATOM 1722 C CA . PHE A 1 211 ? -18.356 10.774 26.644 1.00 74.00 211 PHE A CA 1
ATOM 1723 C C . PHE A 1 211 ? -18.221 12.286 26.835 1.00 74.00 211 PHE A C 1
ATOM 1725 O O . PHE A 1 211 ? -17.229 12.868 26.378 1.00 74.00 211 PHE A O 1
ATOM 1732 N N . PRO A 1 212 ? -19.198 12.950 27.483 1.00 65.81 212 PRO A N 1
ATOM 1733 C CA . PRO A 1 212 ? -19.062 14.357 27.848 1.00 65.81 212 PRO A CA 1
ATOM 1734 C C . PRO A 1 212 ? -17.761 14.559 28.637 1.00 65.81 212 PRO A C 1
ATOM 1736 O O . PRO A 1 212 ? -17.315 13.610 29.279 1.00 65.81 212 PRO A O 1
ATOM 1739 N N . PRO A 1 213 ? -17.133 15.752 28.593 1.00 59.16 213 PRO A N 1
ATOM 1740 C CA . PRO A 1 213 ? -15.858 16.005 29.256 1.00 59.16 213 PRO A CA 1
ATOM 1741 C C . PRO A 1 213 ? -15.946 15.574 30.717 1.00 59.16 213 PRO A C 1
ATOM 1743 O O . PRO A 1 213 ? -16.645 16.182 31.526 1.00 59.16 213 PRO A O 1
ATOM 1746 N N . ILE A 1 214 ? -15.291 14.455 31.004 1.00 62.28 214 ILE A N 1
ATOM 1747 C CA . ILE A 1 214 ? -15.426 13.776 32.280 1.00 62.28 214 ILE A CA 1
ATOM 1748 C C . ILE A 1 214 ? -14.599 14.555 33.307 1.00 62.28 214 ILE A C 1
ATOM 1750 O O . ILE A 1 214 ? -13.535 15.081 32.960 1.00 62.28 214 ILE A O 1
ATOM 1754 N N . ASP A 1 215 ? -15.113 14.657 34.537 1.00 58.88 215 ASP A N 1
ATOM 1755 C CA . ASP A 1 215 ? -14.472 15.345 35.663 1.00 58.88 215 ASP A CA 1
ATOM 1756 C C . ASP A 1 215 ? -12.981 14.969 35.778 1.00 58.88 215 ASP A C 1
ATOM 1758 O O . ASP A 1 215 ? -12.579 13.839 35.483 1.00 58.88 215 ASP A O 1
ATOM 1762 N N . ILE A 1 216 ? -12.144 15.916 36.208 1.00 60.38 216 ILE A N 1
ATOM 1763 C CA . ILE A 1 216 ? -10.687 15.751 36.341 1.00 60.38 216 ILE A CA 1
ATOM 1764 C C . ILE A 1 216 ? -10.368 14.512 37.195 1.00 60.38 216 ILE A C 1
ATOM 1766 O O . ILE A 1 216 ? -9.462 13.750 36.859 1.00 60.38 216 ILE A O 1
ATOM 1770 N N . ASN A 1 217 ? -11.192 14.253 38.215 1.00 56.47 217 ASN A N 1
ATOM 1771 C CA . ASN A 1 217 ? -11.098 13.090 39.100 1.00 56.47 217 ASN A CA 1
ATOM 1772 C C . ASN A 1 217 ? -11.219 11.740 38.362 1.00 56.47 217 ASN A C 1
ATOM 1774 O O . ASN A 1 217 ? -10.577 10.760 38.744 1.00 56.47 217 ASN A O 1
ATOM 1778 N N . PHE A 1 218 ? -11.994 11.667 37.276 1.00 63.78 218 PHE A N 1
ATOM 1779 C CA . PHE A 1 218 ? -12.085 10.455 36.458 1.00 63.78 218 PHE A CA 1
ATOM 1780 C C . PHE A 1 218 ? -10.841 10.231 35.606 1.00 63.78 218 PHE A C 1
ATOM 1782 O O . PHE A 1 218 ? -10.335 9.114 35.504 1.00 63.78 218 PHE A O 1
ATOM 1789 N N . ARG A 1 219 ? -10.338 11.304 34.983 1.00 59.00 219 ARG A N 1
ATOM 1790 C CA . ARG A 1 219 ? -9.175 11.231 34.085 1.00 59.00 219 ARG A CA 1
ATOM 1791 C C . ARG A 1 219 ? -7.945 10.652 34.783 1.00 59.00 219 ARG A C 1
ATOM 1793 O O . ARG A 1 219 ? -7.097 10.063 34.119 1.00 59.00 219 ARG A O 1
ATOM 1800 N N . GLU A 1 220 ? -7.833 10.841 36.095 1.00 62.31 220 GLU A N 1
ATOM 1801 C CA . GLU A 1 220 ? -6.734 10.305 36.903 1.00 62.31 220 GLU A CA 1
ATOM 1802 C C . GLU A 1 220 ? -6.987 8.894 37.444 1.00 62.31 220 GLU A C 1
ATOM 1804 O O . GLU A 1 220 ? -6.026 8.189 37.741 1.00 62.31 220 GLU A O 1
ATOM 1809 N N . SER A 1 221 ? -8.247 8.460 37.536 1.00 68.81 221 SER A N 1
ATOM 1810 C CA . SER A 1 221 ? -8.627 7.174 38.136 1.00 68.81 221 SER A CA 1
ATOM 1811 C C . SER A 1 221 ? -8.968 6.075 37.127 1.00 68.81 221 SER A C 1
ATOM 1813 O O . SER A 1 221 ? -9.033 4.910 37.518 1.00 68.81 221 SER A O 1
ATOM 1815 N N . SER A 1 222 ? -9.162 6.408 35.845 1.00 80.00 222 SER A N 1
ATOM 1816 C CA . SER A 1 222 ? -9.502 5.421 34.817 1.00 80.00 222 SER A CA 1
ATOM 1817 C C . SER A 1 222 ? -8.389 4.387 34.591 1.00 80.00 222 SER A C 1
ATOM 1819 O O . SER A 1 222 ? -7.250 4.729 34.254 1.00 80.00 222 SER A O 1
ATOM 1821 N N . GLN A 1 223 ? -8.745 3.107 34.714 1.00 85.25 223 GLN A N 1
ATOM 1822 C CA . GLN A 1 223 ? -7.836 1.967 34.523 1.00 85.25 223 GLN A CA 1
ATOM 1823 C C . GLN A 1 223 ? -8.011 1.267 33.169 1.00 85.25 223 GLN A C 1
ATOM 1825 O O . GLN A 1 223 ? -7.387 0.233 32.927 1.00 85.25 223 GLN A O 1
ATOM 1830 N N . LEU A 1 224 ? -8.831 1.835 32.279 1.00 87.00 224 LEU A N 1
ATOM 1831 C CA . LEU A 1 224 ? -9.169 1.218 31.002 1.00 87.00 224 LEU A CA 1
ATOM 1832 C C . LEU A 1 224 ? -7.924 1.103 30.127 1.00 87.00 224 LEU A C 1
ATOM 1834 O O . LEU A 1 224 ? -7.343 2.112 29.731 1.00 87.00 224 LEU A O 1
ATOM 1838 N N . ALA A 1 225 ? -7.525 -0.137 29.854 1.00 86.38 225 ALA A N 1
ATOM 1839 C CA . ALA A 1 225 ? -6.301 -0.475 29.143 1.00 86.38 225 ALA A CA 1
ATOM 1840 C C . ALA A 1 225 ? -6.577 -0.972 27.720 1.00 86.38 225 ALA A C 1
ATOM 1842 O O . ALA A 1 225 ? -5.786 -0.709 26.814 1.00 86.38 225 ALA A O 1
ATOM 1843 N N . ILE A 1 226 ? -7.691 -1.677 27.513 1.00 86.94 226 ILE A N 1
ATOM 1844 C CA . ILE A 1 226 ? -8.038 -2.283 26.225 1.00 86.94 226 ILE A CA 1
ATOM 1845 C C . ILE A 1 226 ? -9.469 -1.912 25.853 1.00 86.94 226 ILE A C 1
ATOM 1847 O O . ILE A 1 226 ? -10.394 -2.113 26.645 1.00 86.94 226 ILE A O 1
ATOM 1851 N N . VAL A 1 227 ? -9.631 -1.401 24.635 1.00 90.75 227 VAL A N 1
ATOM 1852 C CA . VAL A 1 227 ? -10.924 -1.074 24.033 1.00 90.75 227 VAL A CA 1
ATOM 1853 C C . VAL A 1 227 ? -11.009 -1.692 22.643 1.00 90.75 227 VAL A C 1
ATOM 1855 O O . VAL A 1 227 ? -10.210 -1.362 21.770 1.00 90.75 227 VAL A O 1
ATOM 1858 N N . ASP A 1 228 ? -12.008 -2.546 22.436 1.00 91.88 228 ASP A N 1
ATOM 1859 C CA . ASP A 1 228 ? -12.379 -3.079 21.125 1.00 91.88 228 ASP A CA 1
ATOM 1860 C C . ASP A 1 228 ? -13.764 -2.556 20.732 1.00 91.88 228 ASP A C 1
ATOM 1862 O O . ASP A 1 228 ? -14.774 -2.874 21.361 1.00 91.88 228 ASP A O 1
ATOM 1866 N N . LEU A 1 229 ? -13.799 -1.714 19.704 1.00 95.44 229 LEU A N 1
ATOM 1867 C CA . LEU A 1 229 ? -14.999 -1.134 19.102 1.00 95.44 229 LEU A CA 1
ATOM 1868 C C . LEU A 1 229 ? -15.126 -1.547 17.629 1.00 95.44 229 LEU A C 1
ATOM 1870 O O . LEU A 1 229 ? -15.823 -0.889 16.851 1.00 95.44 229 LEU A O 1
ATOM 1874 N N . SER A 1 230 ? -14.436 -2.612 17.221 1.00 93.69 230 SER A N 1
ATOM 1875 C CA . SER A 1 230 ? -14.399 -3.049 15.829 1.00 93.69 230 SER A CA 1
ATOM 1876 C C . SER A 1 230 ? -15.777 -3.470 15.306 1.00 93.69 230 SER A C 1
ATOM 1878 O O . SER A 1 230 ? -16.669 -3.826 16.076 1.00 93.69 230 SER A O 1
ATOM 1880 N N . HIS A 1 231 ? -15.969 -3.445 13.987 1.00 95.75 231 HIS A N 1
ATOM 1881 C CA . HIS A 1 231 ? -17.207 -3.908 13.336 1.00 95.75 231 HIS A CA 1
ATOM 1882 C C . HIS A 1 231 ? -18.469 -3.196 13.857 1.00 95.75 231 HIS A C 1
ATOM 1884 O O . HIS A 1 231 ? -19.474 -3.823 14.183 1.00 95.75 231 HIS A O 1
ATOM 1890 N N . ASN A 1 232 ? -18.407 -1.871 13.954 1.00 97.69 232 ASN A N 1
ATOM 1891 C CA . ASN A 1 232 ? -19.536 -1.015 14.308 1.00 97.69 232 ASN A CA 1
ATOM 1892 C C . ASN A 1 232 ? -19.796 -0.005 13.168 1.00 97.69 232 ASN A C 1
ATOM 1894 O O . ASN A 1 232 ? -19.377 -0.190 12.024 1.00 97.69 232 ASN A O 1
ATOM 1898 N N . HIS A 1 233 ? -20.528 1.068 13.455 1.00 97.56 233 HIS A N 1
ATOM 1899 C CA . HIS A 1 233 ? -20.832 2.153 12.522 1.00 97.56 233 HIS A CA 1
ATOM 1900 C C . HIS A 1 233 ? -20.300 3.499 13.024 1.00 97.56 233 HIS A C 1
ATOM 1902 O O . HIS A 1 233 ? -20.892 4.539 12.742 1.00 97.56 233 HIS A O 1
ATOM 1908 N N . ILE A 1 234 ? -19.205 3.484 13.791 1.00 96.94 234 ILE A N 1
ATOM 1909 C CA . ILE A 1 234 ? -18.698 4.661 14.497 1.00 96.94 234 ILE A CA 1
ATOM 1910 C C . ILE A 1 234 ? -18.165 5.688 13.499 1.00 96.94 234 ILE A C 1
ATOM 1912 O O . ILE A 1 234 ? -17.282 5.384 12.700 1.00 96.94 234 ILE A O 1
ATOM 1916 N N . GLU A 1 235 ? -18.690 6.911 13.570 1.00 95.31 235 GLU A N 1
ATOM 1917 C CA . GLU A 1 235 ? -18.256 8.047 12.743 1.00 95.31 235 GLU A CA 1
ATOM 1918 C C . GLU A 1 235 ? -17.327 9.001 13.501 1.00 95.31 235 GLU A C 1
ATOM 1920 O O . GLU A 1 235 ? -16.467 9.641 12.897 1.00 95.31 235 GLU A O 1
ATOM 1925 N N . ASN A 1 236 ? -17.479 9.081 14.827 1.00 91.19 236 ASN A N 1
ATOM 1926 C CA . ASN A 1 236 ? -16.668 9.909 15.711 1.00 91.19 236 ASN A CA 1
ATOM 1927 C C . ASN A 1 236 ? -16.309 9.124 16.975 1.00 91.19 236 ASN A C 1
ATOM 1929 O O . ASN A 1 236 ? -17.083 8.304 17.461 1.00 91.19 236 ASN A O 1
ATOM 1933 N N . VAL A 1 237 ? -15.119 9.372 17.509 1.00 92.50 237 VAL A N 1
ATOM 1934 C CA . VAL A 1 237 ? -14.657 8.726 18.734 1.00 92.50 237 VAL A CA 1
ATOM 1935 C C . VAL A 1 237 ? -13.828 9.709 19.547 1.00 92.50 237 VAL A C 1
ATOM 1937 O O . VAL A 1 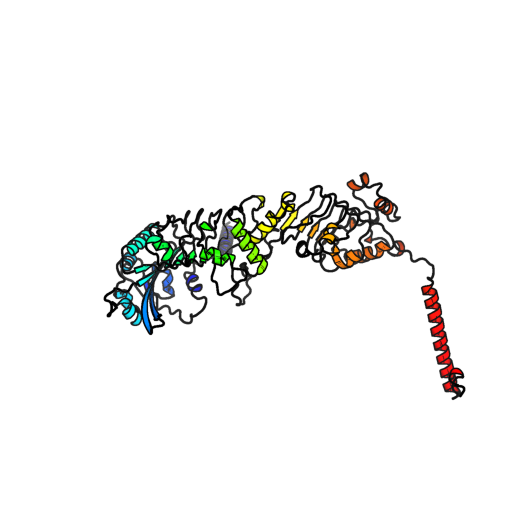237 ? -13.051 10.483 18.984 1.00 92.50 237 VAL A O 1
ATOM 1940 N N . ASN A 1 238 ? -13.976 9.675 20.870 1.00 90.88 238 ASN A N 1
ATOM 1941 C CA . ASN A 1 238 ? -13.152 10.450 21.786 1.00 90.88 238 ASN A CA 1
ATOM 1942 C C . ASN A 1 238 ? -12.742 9.597 22.989 1.00 90.88 238 ASN A C 1
ATOM 1944 O O . ASN A 1 238 ? -13.520 9.355 23.913 1.00 90.88 238 ASN A O 1
ATOM 1948 N N . LEU A 1 239 ? -11.480 9.178 22.975 1.00 90.06 239 LEU A N 1
ATOM 1949 C CA . LEU A 1 239 ? -10.834 8.359 23.995 1.00 90.06 239 LEU A CA 1
ATOM 1950 C C . LEU A 1 239 ? -9.857 9.153 24.872 1.00 90.06 239 LEU A C 1
ATOM 1952 O O . LEU A 1 239 ? -9.183 8.572 25.719 1.00 90.06 239 LEU A O 1
ATOM 1956 N N . HIS A 1 240 ? -9.774 10.473 24.710 1.00 88.12 240 HIS A N 1
ATOM 1957 C CA . HIS A 1 240 ? -8.765 11.315 25.357 1.00 88.12 240 HIS A CA 1
ATOM 1958 C C . HIS A 1 240 ? -8.712 11.173 26.887 1.00 88.12 240 HIS A C 1
ATOM 1960 O O . HIS A 1 240 ? -7.652 11.283 27.505 1.00 88.12 240 HIS A O 1
ATOM 1966 N N . SER A 1 241 ? -9.865 10.925 27.509 1.00 83.81 241 SER A N 1
ATOM 1967 C CA . SER A 1 241 ? -9.992 10.809 28.963 1.00 83.81 241 SER A CA 1
ATOM 1968 C C . SER A 1 241 ? -9.412 9.503 29.534 1.00 83.81 241 SER A C 1
ATOM 1970 O O . SER A 1 241 ? -9.167 9.444 30.736 1.00 83.81 241 SER A O 1
ATOM 1972 N N . PHE A 1 242 ? -9.157 8.476 28.713 1.00 86.75 242 PHE A N 1
ATOM 1973 C CA . PHE A 1 242 ? -8.705 7.152 29.160 1.00 86.75 242 PHE A CA 1
ATOM 1974 C C . PHE A 1 242 ? -7.171 7.033 29.111 1.00 86.75 242 PHE A C 1
ATOM 1976 O O . PHE A 1 242 ? -6.589 6.419 28.219 1.00 86.75 242 PHE A O 1
ATOM 1983 N N . ARG A 1 243 ? -6.482 7.646 30.084 1.00 85.69 243 ARG A N 1
ATOM 1984 C CA . ARG A 1 243 ? -5.006 7.774 30.112 1.00 85.69 243 ARG A CA 1
ATOM 1985 C C . ARG A 1 243 ? -4.223 6.456 30.153 1.00 85.69 243 ARG A C 1
ATOM 1987 O O . ARG A 1 243 ? -3.025 6.476 29.865 1.00 85.69 243 ARG A O 1
ATOM 1994 N N . SER A 1 244 ? -4.876 5.369 30.550 1.00 86.88 244 SER A N 1
ATOM 1995 C CA . SER A 1 244 ? -4.278 4.045 30.744 1.00 86.88 244 SER A CA 1
ATOM 1996 C C . SER A 1 244 ? -4.384 3.144 29.510 1.00 86.88 244 SER A C 1
ATOM 1998 O O . SER A 1 244 ? -3.896 2.018 29.566 1.00 86.88 244 SER A O 1
ATOM 2000 N N . LEU A 1 245 ? -4.991 3.616 28.409 1.00 87.06 245 LEU A N 1
ATOM 2001 C CA . LEU A 1 245 ? -5.156 2.813 27.197 1.00 87.06 245 LEU A CA 1
ATOM 2002 C C . LEU A 1 245 ? -3.809 2.385 26.613 1.00 87.06 245 LEU A C 1
ATOM 2004 O O . LEU A 1 245 ? -2.869 3.174 26.510 1.00 87.06 245 LEU A O 1
ATOM 2008 N N . LEU A 1 246 ? -3.773 1.127 26.188 1.00 83.88 246 LEU A N 1
ATOM 2009 C CA . LEU A 1 246 ? -2.641 0.439 25.574 1.00 83.88 246 LEU A CA 1
ATOM 2010 C C . LEU A 1 246 ? -3.038 -0.212 24.244 1.00 83.88 246 LEU A C 1
ATOM 2012 O O . LEU A 1 246 ? -2.233 -0.268 23.321 1.00 83.88 246 LEU A O 1
ATOM 2016 N N . SER A 1 247 ? -4.281 -0.683 24.124 1.00 85.31 247 SER A N 1
ATOM 2017 C CA . SER A 1 247 ? -4.792 -1.328 22.914 1.00 85.31 247 SER A CA 1
ATOM 2018 C C . SER A 1 247 ? -6.136 -0.730 22.518 1.00 85.31 247 SER A C 1
ATOM 2020 O O . SER A 1 247 ? -7.044 -0.615 23.347 1.00 85.31 247 SER A O 1
ATOM 2022 N N . ILE A 1 248 ? -6.232 -0.314 21.256 1.00 89.75 248 ILE A N 1
ATOM 2023 C CA . ILE A 1 248 ? -7.412 0.320 20.674 1.00 89.75 248 ILE A CA 1
ATOM 2024 C C . ILE A 1 248 ? -7.718 -0.365 19.341 1.00 89.75 248 ILE A C 1
ATOM 2026 O O . ILE A 1 248 ? -6.921 -0.282 18.405 1.00 89.75 248 ILE A O 1
ATOM 2030 N N . ASP A 1 249 ? -8.893 -0.983 19.236 1.00 90.19 249 ASP A N 1
ATOM 2031 C CA . ASP A 1 249 ? -9.427 -1.483 17.970 1.00 90.19 249 ASP A CA 1
ATOM 2032 C C . ASP A 1 249 ? -10.646 -0.671 17.525 1.00 90.19 249 ASP A C 1
ATOM 2034 O O . ASP A 1 249 ? -11.695 -0.660 18.165 1.00 90.19 249 ASP A O 1
ATOM 2038 N N . LEU A 1 250 ? -10.480 0.036 16.412 1.00 94.00 250 LEU A N 1
ATOM 2039 C CA . LEU A 1 250 ? -11.485 0.845 15.725 1.00 94.00 250 LEU A CA 1
ATOM 2040 C C . LEU A 1 250 ? -11.726 0.331 14.299 1.00 94.00 250 LEU A C 1
ATOM 2042 O O . LEU A 1 250 ? -12.327 1.028 13.478 1.00 94.00 250 LEU A O 1
ATOM 2046 N N . SER A 1 251 ? -11.238 -0.862 13.962 1.00 91.88 251 SER A N 1
ATOM 2047 C CA . SER A 1 251 ? -11.325 -1.397 12.607 1.00 91.88 251 SER A CA 1
ATOM 2048 C C . SER A 1 251 ? -12.768 -1.655 12.169 1.00 91.88 251 SER A C 1
ATOM 2050 O O . SER A 1 251 ? -13.648 -1.902 12.990 1.00 91.88 251 SER A O 1
ATOM 2052 N N . ASN A 1 252 ? -13.027 -1.630 10.859 1.00 93.81 252 ASN A N 1
ATOM 2053 C CA . ASN A 1 252 ? -14.357 -1.916 10.301 1.00 93.81 252 ASN A CA 1
ATOM 2054 C C . ASN A 1 252 ? -15.450 -0.993 10.879 1.00 93.81 252 ASN A C 1
ATOM 2056 O O . ASN A 1 252 ? -16.462 -1.457 11.399 1.00 93.81 252 ASN A O 1
ATOM 2060 N N . ASN A 1 253 ? -15.216 0.317 10.812 1.00 97.25 253 ASN A N 1
ATOM 2061 C CA . ASN A 1 253 ? -16.145 1.365 11.236 1.00 97.25 253 ASN A CA 1
ATOM 2062 C C . ASN A 1 253 ? -16.367 2.379 10.094 1.00 97.25 253 ASN A C 1
ATOM 2064 O O . ASN A 1 253 ? -15.993 2.143 8.941 1.00 97.25 253 ASN A O 1
ATOM 2068 N N . SER A 1 254 ? -16.987 3.516 10.411 1.00 97.50 254 SER A N 1
ATOM 2069 C CA . SER A 1 254 ? -17.286 4.606 9.476 1.00 97.50 254 SER A CA 1
ATOM 2070 C C . SER A 1 254 ? -16.415 5.849 9.717 1.00 97.50 254 SER A C 1
ATOM 2072 O O . SER A 1 254 ? -16.784 6.949 9.302 1.00 97.50 254 SER A O 1
ATOM 2074 N N . LEU A 1 255 ? -15.258 5.706 10.374 1.00 96.50 255 LEU A N 1
ATOM 2075 C CA . LEU A 1 255 ? -14.391 6.835 10.715 1.00 96.50 255 LEU A CA 1
ATOM 2076 C C . LEU A 1 255 ? -13.779 7.454 9.457 1.00 96.50 255 LEU A C 1
ATOM 2078 O O . LEU A 1 255 ? -13.141 6.782 8.645 1.00 96.50 255 LEU A O 1
ATOM 2082 N N . THR A 1 256 ? -13.908 8.772 9.326 1.00 96.06 256 THR A N 1
ATOM 2083 C CA . THR A 1 256 ? -13.232 9.526 8.260 1.00 96.06 256 THR A CA 1
ATOM 2084 C C . THR A 1 256 ? -11.960 10.213 8.744 1.00 96.06 256 THR A C 1
ATOM 2086 O O . THR A 1 256 ? -11.130 10.597 7.930 1.00 96.06 256 THR A O 1
ATOM 2089 N N . THR A 1 257 ? -11.787 10.409 10.050 1.00 95.50 257 THR A N 1
ATOM 2090 C CA . THR A 1 257 ? -10.622 11.086 10.637 1.00 95.50 257 THR A CA 1
ATOM 2091 C C . THR A 1 257 ? -10.372 10.573 12.049 1.00 95.50 257 THR A C 1
ATOM 2093 O O . THR A 1 257 ? -11.301 10.141 12.724 1.00 95.50 257 THR A O 1
ATOM 2096 N N . LEU A 1 258 ? -9.121 10.639 12.502 1.00 93.62 258 LEU A N 1
ATOM 2097 C CA . LEU A 1 258 ? -8.733 10.351 13.880 1.00 93.62 258 LEU A CA 1
ATOM 2098 C C . LEU A 1 258 ? -7.725 11.414 14.316 1.00 93.62 258 LEU A C 1
ATOM 2100 O O . LEU A 1 258 ? -6.579 11.425 13.863 1.00 93.62 258 LEU A O 1
ATOM 2104 N N . SER A 1 259 ? -8.179 12.367 15.128 1.00 91.56 259 SER A N 1
ATOM 2105 C CA . SER A 1 259 ? -7.338 13.486 15.555 1.00 91.56 259 SER A CA 1
ATOM 2106 C C . SER A 1 259 ? -6.466 13.083 16.745 1.00 91.56 259 SER A C 1
ATOM 2108 O O . SER A 1 259 ? -6.844 12.214 17.533 1.00 91.56 259 SER A O 1
ATOM 2110 N N . LYS A 1 260 ? -5.309 13.728 16.919 1.00 91.38 260 LYS A N 1
ATOM 2111 C CA . LYS A 1 260 ? -4.438 13.476 18.082 1.00 91.38 260 LYS A CA 1
ATOM 2112 C C . LYS A 1 260 ? -5.158 13.729 19.399 1.00 91.38 260 LYS A C 1
ATOM 2114 O O . LYS A 1 260 ? -4.968 13.000 20.363 1.00 91.38 260 LYS A O 1
ATOM 2119 N N . GLU A 1 261 ? -6.008 14.748 19.415 1.00 89.81 261 GLU A N 1
ATOM 2120 C CA . GLU A 1 261 ? -6.748 15.198 20.591 1.00 89.81 261 GLU A CA 1
ATOM 2121 C C . GLU A 1 261 ? -7.838 14.210 21.000 1.00 89.81 261 GLU A C 1
ATOM 2123 O O . GLU A 1 261 ? -8.257 14.232 22.151 1.00 89.81 261 GLU A O 1
ATOM 2128 N N . SER A 1 262 ? -8.289 13.349 20.082 1.00 90.56 262 SER A N 1
ATOM 2129 C CA . SER A 1 262 ? -9.248 12.283 20.380 1.00 90.56 262 SER A CA 1
ATOM 2130 C C . SER A 1 262 ? -8.620 11.092 21.106 1.00 90.56 262 SER A C 1
ATOM 2132 O O . SER A 1 262 ? -9.347 10.262 21.644 1.00 90.56 262 SER A O 1
ATOM 2134 N N . LEU A 1 263 ? -7.287 11.000 21.148 1.00 91.38 263 LEU A N 1
ATOM 2135 C CA . LEU A 1 263 ? -6.554 9.917 21.796 1.00 91.38 263 LEU A CA 1
ATOM 2136 C C . LEU A 1 263 ? -5.881 10.394 23.097 1.00 91.38 263 LEU A C 1
ATOM 2138 O O . LEU A 1 263 ? -5.664 11.595 23.296 1.00 91.38 263 LEU A O 1
ATOM 2142 N N . PRO A 1 264 ? -5.534 9.470 24.010 1.00 89.88 264 PRO A N 1
ATOM 2143 C CA . PRO A 1 264 ? -4.761 9.810 25.199 1.00 89.88 264 PRO A CA 1
ATOM 2144 C C . PRO A 1 264 ? -3.361 10.319 24.842 1.00 89.88 264 PRO A C 1
ATOM 2146 O O . PRO A 1 264 ? -2.640 9.695 24.066 1.00 89.88 264 PRO A O 1
ATOM 2149 N N . GLU A 1 265 ? -2.927 11.406 25.479 1.00 89.62 265 GLU A N 1
ATOM 2150 C CA . GLU A 1 265 ? -1.619 12.034 25.226 1.00 89.62 265 GLU A CA 1
ATOM 2151 C C . GLU A 1 265 ? -0.450 11.046 25.385 1.00 89.62 265 GLU A C 1
ATOM 2153 O O . GLU A 1 265 ? 0.396 10.930 24.500 1.00 89.62 265 GLU A O 1
ATOM 2158 N N . LYS A 1 266 ? -0.457 10.244 26.460 1.00 87.38 266 LYS A N 1
ATOM 2159 C CA . LYS A 1 266 ? 0.558 9.204 26.699 1.00 87.38 266 LYS A CA 1
ATOM 2160 C C . LYS A 1 266 ? 0.593 8.143 25.596 1.00 87.38 266 LYS A C 1
ATOM 2162 O O . LYS A 1 266 ? 1.678 7.691 25.241 1.00 87.38 266 LYS A O 1
ATOM 2167 N N . PHE A 1 267 ? -0.569 7.762 25.064 1.00 87.38 267 PHE A N 1
ATOM 2168 C CA . PHE A 1 267 ? -0.674 6.793 23.972 1.00 87.38 267 PHE A CA 1
ATOM 2169 C C . PHE A 1 267 ? -0.032 7.360 22.702 1.00 87.38 267 PHE A C 1
ATOM 2171 O O . PHE A 1 267 ? 0.814 6.708 22.096 1.00 87.38 267 PHE A O 1
ATOM 2178 N N . VAL A 1 268 ? -0.370 8.605 22.340 1.00 89.62 268 VAL A N 1
ATOM 2179 C CA . VAL A 1 268 ? 0.192 9.292 21.164 1.00 89.62 268 VAL A CA 1
ATOM 2180 C C . VAL A 1 268 ? 1.705 9.459 21.299 1.00 89.62 268 VAL A C 1
ATOM 2182 O O . VAL A 1 268 ? 2.446 9.122 20.377 1.00 89.62 268 VAL A O 1
ATOM 2185 N N . GLU A 1 269 ? 2.186 9.903 22.462 1.00 88.12 269 GLU A N 1
ATOM 2186 C CA . GLU A 1 269 ? 3.620 10.030 22.723 1.00 88.12 269 GLU A CA 1
ATOM 2187 C C . GLU A 1 269 ? 4.369 8.703 22.573 1.00 88.12 269 GLU A C 1
ATOM 2189 O O . GLU A 1 269 ? 5.483 8.674 22.046 1.00 88.12 269 GLU A O 1
ATOM 2194 N N . GLN A 1 270 ? 3.800 7.610 23.085 1.00 83.31 270 GLN A N 1
ATOM 2195 C CA . GLN A 1 270 ? 4.396 6.286 22.949 1.00 83.31 270 GLN A CA 1
ATOM 2196 C C . GLN A 1 270 ? 4.391 5.848 21.488 1.00 83.31 270 GLN A C 1
ATOM 2198 O O . GLN A 1 270 ? 5.439 5.427 21.004 1.00 83.31 270 GLN A O 1
ATOM 2203 N N . PHE A 1 271 ? 3.272 6.026 20.780 1.00 82.06 271 PHE A N 1
ATOM 2204 C CA . PHE A 1 271 ? 3.125 5.682 19.366 1.00 82.06 271 PHE A CA 1
ATOM 2205 C C . PHE A 1 271 ? 4.168 6.385 18.490 1.00 82.06 271 PHE A C 1
ATOM 2207 O O . PHE A 1 271 ? 4.866 5.738 17.716 1.00 82.06 271 PHE A O 1
ATOM 2214 N N . GLU A 1 272 ? 4.361 7.695 18.662 1.00 84.12 272 GLU A N 1
ATOM 2215 C CA . GLU A 1 272 ? 5.351 8.468 17.898 1.00 84.12 272 GLU A CA 1
ATOM 2216 C C . GLU A 1 272 ? 6.805 8.108 18.246 1.00 84.12 272 GLU A C 1
ATOM 2218 O O . GLU A 1 272 ? 7.711 8.256 17.421 1.00 84.12 272 GLU A O 1
ATOM 2223 N N . LYS A 1 273 ? 7.055 7.617 19.467 1.00 82.62 273 LYS A N 1
ATOM 2224 C CA . LYS A 1 273 ? 8.376 7.131 19.895 1.00 82.62 273 LYS A CA 1
ATOM 2225 C C . LYS A 1 273 ? 8.678 5.723 19.374 1.00 82.62 273 LYS A C 1
ATOM 2227 O O . LYS A 1 273 ? 9.849 5.325 19.414 1.00 82.62 273 LYS A O 1
ATOM 2232 N N . ILE A 1 274 ? 7.688 4.979 18.867 1.00 76.00 274 ILE A N 1
ATOM 2233 C CA . ILE A 1 274 ? 7.917 3.681 18.223 1.00 76.00 274 ILE A CA 1
ATOM 2234 C C . ILE A 1 274 ? 8.718 3.926 16.948 1.00 76.00 274 ILE A C 1
ATOM 2236 O O . ILE A 1 274 ? 8.203 4.304 15.906 1.00 76.00 274 ILE A O 1
ATOM 2240 N N . LYS A 1 275 ? 10.027 3.703 17.036 1.00 68.31 275 LYS A N 1
ATOM 2241 C CA . LYS A 1 275 ? 10.914 3.669 15.866 1.00 68.31 275 LYS A CA 1
ATOM 2242 C C . LYS A 1 275 ? 11.185 2.240 15.422 1.00 68.31 275 LYS A C 1
ATOM 2244 O O . LYS A 1 275 ? 11.353 1.976 14.237 1.00 68.31 275 LYS A O 1
ATOM 2249 N N . LYS A 1 276 ? 11.234 1.313 16.377 1.00 66.19 276 LYS A N 1
ATOM 2250 C CA . LYS A 1 276 ? 11.496 -0.103 16.148 1.00 66.19 276 LYS A CA 1
ATOM 2251 C C . LYS A 1 276 ? 10.492 -0.941 16.923 1.00 66.19 276 LYS A C 1
ATOM 2253 O O . LYS A 1 276 ? 10.131 -0.560 18.033 1.00 66.19 276 LYS A O 1
ATOM 2258 N N . ILE A 1 277 ? 10.085 -2.072 16.352 1.00 59.94 277 ILE A N 1
ATOM 2259 C CA . ILE A 1 277 ? 9.312 -3.100 17.061 1.00 59.94 277 ILE A CA 1
ATOM 2260 C C . ILE A 1 277 ? 10.054 -3.481 18.351 1.00 59.94 277 ILE A C 1
ATOM 2262 O O . ILE A 1 277 ? 11.154 -4.034 18.286 1.00 59.94 277 ILE A O 1
ATOM 2266 N N . ASP A 1 278 ? 9.457 -3.193 19.509 1.00 59.38 278 ASP A N 1
ATOM 2267 C CA . ASP A 1 278 ? 9.897 -3.703 20.810 1.00 59.38 278 ASP A CA 1
ATOM 2268 C C . ASP A 1 278 ? 8.740 -4.473 21.453 1.00 59.38 278 ASP A C 1
ATOM 2270 O O . ASP A 1 278 ? 7.696 -3.904 21.759 1.00 59.38 278 ASP A O 1
ATOM 2274 N N . HIS A 1 279 ? 8.942 -5.771 21.687 1.00 56.41 279 HIS A N 1
ATOM 2275 C CA . HIS A 1 279 ? 7.965 -6.660 22.327 1.00 56.41 279 HIS A CA 1
ATOM 2276 C C . HIS A 1 279 ? 7.660 -6.300 23.790 1.00 56.41 279 HIS A C 1
ATOM 2278 O O . HIS A 1 279 ? 6.844 -6.971 24.419 1.00 56.41 279 HIS A O 1
ATOM 2284 N N . ARG A 1 280 ? 8.340 -5.296 24.360 1.00 54.44 280 ARG A N 1
ATOM 2285 C CA . ARG A 1 280 ? 8.093 -4.801 25.720 1.00 54.44 280 ARG A CA 1
ATOM 2286 C C . ARG A 1 280 ? 7.031 -3.706 25.801 1.00 54.44 280 ARG A C 1
ATOM 2288 O O . ARG A 1 280 ? 6.500 -3.498 26.886 1.00 54.44 280 ARG A O 1
ATOM 2295 N N . ASN A 1 281 ? 6.694 -3.060 24.684 1.00 56.09 281 ASN A N 1
ATOM 2296 C CA . ASN A 1 281 ? 5.650 -2.040 24.630 1.00 56.09 281 ASN A CA 1
ATOM 2297 C C . ASN A 1 281 ? 4.432 -2.624 23.907 1.00 56.09 281 ASN A C 1
ATOM 2299 O O . ASN A 1 281 ? 4.424 -2.734 22.684 1.00 56.09 281 ASN A O 1
ATOM 2303 N N . ILE A 1 282 ? 3.422 -3.034 24.676 1.00 57.69 282 ILE A N 1
ATOM 2304 C CA . ILE A 1 282 ? 2.148 -3.561 24.168 1.00 57.69 282 ILE A CA 1
ATOM 2305 C C . ILE A 1 282 ? 1.288 -2.361 23.755 1.00 57.69 282 ILE A C 1
ATOM 2307 O O . ILE A 1 282 ? 0.378 -1.978 24.478 1.00 57.69 282 ILE A O 1
ATOM 2311 N N . LEU A 1 283 ? 1.652 -1.701 22.655 1.00 70.19 283 LEU A N 1
ATOM 2312 C CA . LEU A 1 283 ? 0.837 -0.647 22.059 1.00 70.19 283 LEU A CA 1
ATOM 2313 C C . LEU A 1 283 ? 0.226 -1.183 20.768 1.00 70.19 283 LEU A C 1
ATOM 2315 O O . LEU A 1 283 ? 0.969 -1.530 19.850 1.00 70.19 283 LEU A O 1
ATOM 2319 N N . ASP A 1 284 ? -1.101 -1.250 20.715 1.00 76.88 284 ASP A N 1
ATOM 2320 C CA . ASP A 1 284 ? -1.841 -1.773 19.564 1.00 76.88 284 ASP A CA 1
ATOM 2321 C C . ASP A 1 284 ? -2.891 -0.756 19.095 1.00 76.88 284 ASP A C 1
ATOM 2323 O O . ASP A 1 284 ? -3.654 -0.221 19.906 1.00 76.88 284 ASP A O 1
ATOM 2327 N N . LEU A 1 285 ? -2.898 -0.457 17.794 1.00 85.19 285 LEU A N 1
ATOM 2328 C CA . LEU A 1 285 ? -3.819 0.492 17.170 1.00 85.19 285 LEU A CA 1
ATOM 2329 C C . LEU A 1 285 ? -4.355 -0.087 15.857 1.00 85.19 285 LEU A C 1
ATOM 2331 O O . LEU A 1 285 ? -3.799 0.138 14.780 1.00 85.19 285 LEU A O 1
ATOM 2335 N N . ASN A 1 286 ? -5.495 -0.765 15.940 1.00 85.38 286 ASN A N 1
ATOM 2336 C CA . ASN A 1 286 ? -6.181 -1.318 14.780 1.00 85.38 286 ASN A CA 1
ATOM 2337 C C . ASN A 1 286 ? -7.181 -0.301 14.224 1.00 85.38 286 ASN A C 1
ATOM 2339 O O . ASN A 1 286 ? -8.183 0.030 14.846 1.00 85.38 286 ASN A O 1
ATOM 2343 N N . ILE A 1 287 ? -6.901 0.210 13.027 1.00 89.81 287 ILE A N 1
ATOM 2344 C CA . ILE A 1 287 ? -7.682 1.273 12.364 1.00 89.81 287 ILE A CA 1
ATOM 2345 C C . ILE A 1 287 ? -8.010 0.930 10.901 1.00 89.81 287 ILE A C 1
ATOM 2347 O O . ILE A 1 287 ? -8.395 1.790 10.104 1.00 89.81 287 ILE A O 1
ATOM 2351 N N . GLY A 1 288 ? -7.833 -0.338 10.527 1.00 88.69 288 GLY A N 1
ATOM 2352 C CA . GLY A 1 288 ? -8.120 -0.842 9.189 1.00 88.69 288 GLY A CA 1
ATOM 2353 C C . GLY A 1 288 ? -9.587 -0.691 8.790 1.00 88.69 288 GLY A C 1
ATOM 2354 O O . GLY A 1 288 ? -10.468 -0.535 9.635 1.00 88.69 288 GLY A O 1
ATOM 2355 N N . ASN A 1 289 ? -9.862 -0.774 7.487 1.00 90.38 289 ASN A N 1
ATOM 2356 C CA . ASN A 1 289 ? -11.224 -0.852 6.942 1.00 90.38 289 ASN A CA 1
ATOM 2357 C C . ASN A 1 289 ? -12.163 0.283 7.410 1.00 90.38 289 ASN A C 1
ATOM 2359 O O . ASN A 1 289 ? -13.296 0.038 7.813 1.00 90.38 289 ASN A O 1
ATOM 2363 N N . ASN A 1 290 ? -11.685 1.524 7.358 1.00 95.06 290 ASN A N 1
ATOM 2364 C CA . ASN A 1 290 ? -12.470 2.731 7.621 1.00 95.06 290 ASN A CA 1
ATOM 2365 C C . ASN A 1 290 ? -12.381 3.681 6.409 1.00 95.06 290 ASN A C 1
ATOM 2367 O O . ASN A 1 290 ? -11.368 3.667 5.701 1.00 95.06 290 ASN A O 1
ATOM 2371 N N . PRO A 1 291 ? -13.405 4.512 6.138 1.00 96.12 291 PRO A N 1
ATOM 2372 C CA . PRO A 1 291 ? -13.434 5.429 4.998 1.00 96.12 291 PRO A CA 1
ATOM 2373 C C . PRO A 1 291 ? -12.580 6.696 5.219 1.00 96.12 291 PRO A C 1
ATOM 2375 O O . PRO A 1 291 ? -13.076 7.819 5.094 1.00 96.12 291 PRO A O 1
ATOM 2378 N N . TRP A 1 292 ? -11.281 6.535 5.489 1.00 96.19 292 TRP A N 1
ATOM 2379 C CA . TRP A 1 292 ? -10.378 7.629 5.861 1.00 96.19 292 TRP A CA 1
ATOM 2380 C C . TRP A 1 292 ? -10.333 8.764 4.828 1.00 96.19 292 TRP A C 1
ATOM 2382 O O . TRP A 1 292 ? -10.090 8.555 3.637 1.00 96.19 292 TRP A O 1
ATOM 2392 N N . ASN A 1 293 ? -10.512 9.996 5.295 1.00 96.19 293 ASN A N 1
ATOM 2393 C CA . ASN A 1 293 ? -10.224 11.210 4.551 1.00 96.19 293 ASN A CA 1
ATOM 2394 C C . ASN A 1 293 ? -8.801 11.665 4.883 1.00 96.19 293 ASN A C 1
ATOM 2396 O O . ASN A 1 293 ? -8.556 12.262 5.926 1.00 96.19 293 ASN A O 1
ATOM 2400 N N . CYS A 1 294 ? -7.863 11.363 3.993 1.00 95.31 294 CYS A N 1
ATOM 2401 C CA . CYS A 1 294 ? -6.438 11.637 4.131 1.00 95.31 294 CYS A CA 1
ATOM 2402 C C . CYS A 1 294 ? -6.088 13.103 3.843 1.00 95.31 294 CYS A C 1
ATOM 2404 O O . CYS A 1 294 ? -5.343 13.415 2.905 1.00 95.31 294 CYS A O 1
ATOM 2406 N N . ASP A 1 295 ? -6.659 13.989 4.653 1.00 92.00 295 ASP A N 1
ATOM 2407 C CA . ASP A 1 295 ? -6.365 15.414 4.709 1.00 92.00 295 ASP A CA 1
ATOM 2408 C C . ASP A 1 295 ? -5.350 15.744 5.824 1.00 92.00 295 ASP A C 1
ATOM 2410 O O . ASP A 1 295 ? -4.753 14.867 6.450 1.00 92.00 295 ASP A O 1
ATOM 2414 N N . GLU A 1 296 ? -5.139 17.036 6.070 1.00 91.50 296 GLU A N 1
ATOM 2415 C CA . GLU A 1 296 ? -4.187 17.532 7.070 1.00 91.50 296 GLU A CA 1
ATOM 2416 C C . GLU A 1 296 ? -4.505 17.073 8.506 1.00 91.50 296 GLU A C 1
ATOM 2418 O O . GLU A 1 296 ? -3.606 17.033 9.345 1.00 91.50 296 GLU A O 1
ATOM 2423 N N . LYS A 1 297 ? -5.752 16.684 8.816 1.00 91.75 297 LYS A N 1
ATOM 2424 C CA . LYS A 1 297 ? -6.156 16.297 10.179 1.00 91.75 297 LYS A CA 1
ATOM 2425 C C . LYS A 1 297 ? -5.623 14.928 10.586 1.00 91.75 297 LYS A C 1
ATOM 2427 O O . LYS A 1 297 ? -5.393 14.692 11.770 1.00 91.75 297 LYS A O 1
ATOM 2432 N N . ILE A 1 298 ? -5.418 14.035 9.620 1.00 93.75 298 ILE A N 1
ATOM 2433 C CA . ILE A 1 298 ? -4.911 12.673 9.840 1.00 93.75 298 ILE A CA 1
ATOM 2434 C C . ILE A 1 298 ? -3.457 12.502 9.365 1.00 93.75 298 ILE A C 1
ATOM 2436 O O . ILE A 1 298 ? -2.859 11.445 9.564 1.00 93.75 298 ILE A O 1
ATOM 2440 N N . ASP A 1 299 ? -2.844 13.553 8.804 1.00 92.31 299 ASP A N 1
ATOM 2441 C CA . ASP A 1 299 ? -1.448 13.544 8.341 1.00 92.31 299 ASP A CA 1
ATOM 2442 C C . ASP A 1 299 ? -0.470 13.088 9.429 1.00 92.31 299 ASP A C 1
ATOM 2444 O O . ASP A 1 299 ? 0.519 12.425 9.126 1.00 92.31 299 ASP A O 1
ATOM 2448 N N . TRP A 1 300 ? -0.737 13.396 10.702 1.00 92.44 300 TRP A N 1
ATOM 2449 C CA . TRP A 1 300 ? 0.099 12.929 11.806 1.00 92.44 300 TRP A CA 1
ATOM 2450 C C . TRP A 1 300 ? 0.195 11.399 11.849 1.00 92.44 300 TRP A C 1
ATOM 2452 O O . TRP A 1 300 ? 1.290 10.854 11.958 1.00 92.44 300 TRP A O 1
ATOM 2462 N N . LEU A 1 301 ? -0.941 10.721 11.689 1.00 91.00 301 LEU A N 1
ATOM 2463 C CA . LEU A 1 301 ? -1.066 9.273 11.761 1.00 91.00 301 LEU A CA 1
ATOM 2464 C C . LEU A 1 301 ? -0.464 8.625 10.515 1.00 91.00 301 LEU A C 1
ATOM 2466 O O . LEU A 1 301 ? 0.294 7.663 10.619 1.00 91.00 301 LEU A O 1
ATOM 2470 N N . ILE A 1 302 ? -0.729 9.211 9.342 1.00 91.50 302 ILE A N 1
ATOM 2471 C CA . ILE A 1 302 ? -0.119 8.808 8.067 1.00 91.50 302 ILE A CA 1
ATOM 2472 C C . ILE A 1 302 ? 1.408 8.892 8.157 1.00 91.50 302 ILE A C 1
ATOM 2474 O O . ILE A 1 302 ? 2.105 7.953 7.765 1.00 91.50 302 ILE A O 1
ATOM 2478 N N . ASN A 1 303 ? 1.936 9.996 8.690 1.00 90.06 303 ASN A N 1
ATOM 2479 C CA . ASN A 1 303 ? 3.371 10.216 8.830 1.00 90.06 303 ASN A CA 1
ATOM 2480 C C . ASN A 1 303 ? 4.004 9.218 9.797 1.00 90.06 303 ASN A C 1
ATOM 2482 O O . ASN A 1 303 ? 4.986 8.583 9.422 1.00 90.06 303 ASN A O 1
ATOM 2486 N N . SER A 1 304 ? 3.419 9.029 10.983 1.00 87.06 304 SER A N 1
ATOM 2487 C CA . SER A 1 304 ? 3.910 8.061 11.966 1.00 87.06 304 SER A CA 1
ATOM 2488 C C . SER A 1 304 ? 3.932 6.641 11.398 1.00 87.06 304 SER A C 1
ATOM 2490 O O . SER A 1 304 ? 4.961 5.977 11.463 1.00 87.06 304 SER A O 1
ATOM 2492 N N . ILE A 1 305 ? 2.842 6.190 10.769 1.00 84.38 305 ILE A N 1
ATOM 2493 C CA . ILE A 1 305 ? 2.767 4.847 10.170 1.00 84.38 305 ILE A 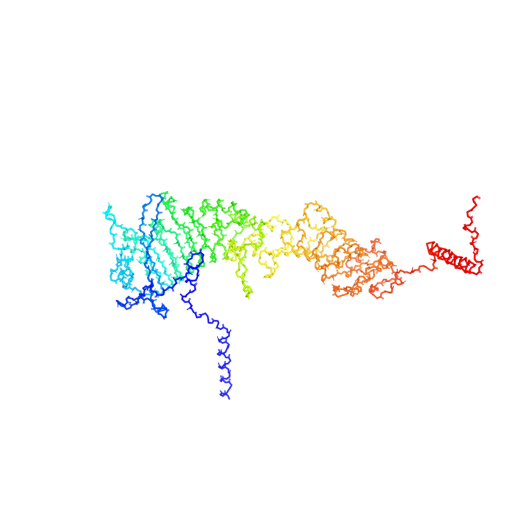CA 1
ATOM 2494 C C . ILE A 1 305 ? 3.795 4.692 9.048 1.00 84.38 305 ILE A C 1
ATOM 2496 O O . ILE A 1 305 ? 4.483 3.674 8.979 1.00 84.38 305 ILE A O 1
ATOM 2500 N N . THR A 1 306 ? 3.942 5.704 8.191 1.00 83.38 306 THR A N 1
ATOM 2501 C CA . THR A 1 306 ? 4.935 5.675 7.110 1.00 83.38 306 THR A CA 1
ATOM 2502 C C . THR A 1 306 ? 6.354 5.548 7.661 1.00 83.38 306 THR A C 1
ATOM 2504 O O . THR A 1 306 ? 7.107 4.679 7.223 1.00 83.38 306 THR A O 1
ATOM 2507 N N . ASP A 1 307 ? 6.712 6.362 8.655 1.00 81.88 307 ASP A N 1
ATOM 2508 C CA . ASP A 1 307 ? 8.052 6.366 9.243 1.00 81.88 307 ASP A CA 1
ATOM 2509 C C . ASP A 1 307 ? 8.356 5.033 9.952 1.00 81.88 307 ASP A C 1
ATOM 2511 O O . ASP A 1 307 ? 9.455 4.486 9.825 1.00 81.88 307 ASP A O 1
ATOM 2515 N N . ILE A 1 308 ? 7.362 4.460 10.635 1.00 77.44 308 ILE A N 1
ATOM 2516 C CA . ILE A 1 308 ? 7.467 3.152 11.280 1.00 77.44 308 ILE A CA 1
ATOM 2517 C C . ILE A 1 308 ? 7.724 2.040 10.248 1.00 77.44 308 ILE A C 1
ATOM 2519 O O . ILE A 1 308 ? 8.677 1.260 10.399 1.00 77.44 308 ILE A O 1
ATOM 2523 N N . VAL A 1 309 ? 6.914 1.981 9.183 1.00 75.88 309 VAL A N 1
ATOM 2524 C CA . VAL A 1 309 ? 7.038 0.986 8.102 1.00 75.88 309 VAL A CA 1
ATOM 2525 C C . VAL A 1 309 ? 8.389 1.109 7.395 1.00 75.88 309 VAL A C 1
ATOM 2527 O O . VAL A 1 309 ? 9.027 0.098 7.095 1.00 75.88 309 VAL A O 1
ATOM 2530 N N . GLU A 1 310 ? 8.879 2.331 7.183 1.00 75.69 310 GLU A N 1
ATOM 2531 C CA . GLU A 1 310 ? 10.180 2.573 6.553 1.00 75.69 310 GLU A CA 1
ATOM 2532 C C . GLU A 1 310 ? 11.359 2.017 7.356 1.00 75.69 310 GLU A C 1
ATOM 2534 O O . GLU A 1 310 ? 12.312 1.508 6.761 1.00 75.69 310 GLU A O 1
ATOM 2539 N N . ILE A 1 311 ? 11.306 2.086 8.689 1.00 74.31 311 ILE A N 1
ATOM 2540 C CA . ILE A 1 311 ? 12.411 1.637 9.545 1.00 74.31 311 ILE A CA 1
ATOM 2541 C C . ILE A 1 311 ? 12.463 0.107 9.658 1.00 74.31 311 ILE A C 1
ATOM 2543 O O . ILE A 1 311 ? 13.557 -0.460 9.691 1.00 74.31 311 ILE A O 1
ATOM 2547 N N . ASN A 1 312 ? 11.315 -0.578 9.715 1.00 67.62 312 ASN A N 1
ATOM 2548 C CA . ASN A 1 312 ? 11.284 -2.015 10.034 1.00 67.62 312 ASN A CA 1
ATOM 2549 C C . ASN A 1 312 ? 10.872 -2.921 8.863 1.00 67.62 312 ASN A C 1
ATOM 2551 O O . ASN A 1 312 ? 10.899 -4.150 9.001 1.00 67.62 312 ASN A O 1
ATOM 2555 N N . GLY A 1 313 ? 10.519 -2.349 7.710 1.00 64.69 313 GLY A N 1
ATOM 2556 C CA . GLY A 1 313 ? 10.138 -3.100 6.516 1.00 64.69 313 GLY A CA 1
ATOM 2557 C C . GLY A 1 313 ? 8.902 -3.985 6.729 1.00 64.69 313 GLY A C 1
ATOM 2558 O O . GLY A 1 313 ? 7.946 -3.597 7.393 1.00 64.69 313 GLY A O 1
ATOM 2559 N N . ASN A 1 314 ? 8.926 -5.202 6.176 1.00 55.56 314 ASN A N 1
ATOM 2560 C CA . ASN A 1 314 ? 7.777 -6.124 6.073 1.00 55.56 314 ASN A CA 1
ATOM 2561 C C . ASN A 1 314 ? 7.311 -6.770 7.387 1.00 55.56 314 ASN A C 1
ATOM 2563 O O . ASN A 1 314 ? 6.458 -7.657 7.373 1.00 55.56 314 ASN A O 1
ATOM 2567 N N . SER A 1 315 ? 7.891 -6.388 8.520 1.00 53.56 315 SER A N 1
ATOM 2568 C CA . SER A 1 315 ? 7.651 -7.063 9.800 1.00 53.56 315 SER A CA 1
ATOM 2569 C C . SER A 1 315 ? 6.306 -6.699 10.447 1.00 53.56 315 SER A C 1
ATOM 2571 O O . SER A 1 315 ? 6.059 -7.147 11.556 1.00 53.56 315 SER A O 1
ATOM 2573 N N . TYR A 1 316 ? 5.459 -5.905 9.779 1.00 52.34 316 TYR A N 1
ATOM 2574 C CA . TYR A 1 316 ? 4.270 -5.283 10.378 1.00 52.34 316 TYR A CA 1
ATOM 2575 C C . TYR A 1 316 ? 2.921 -5.793 9.925 1.00 52.34 316 TYR A C 1
ATOM 2577 O O . TYR A 1 316 ? 1.926 -5.495 10.580 1.00 52.34 316 TYR A O 1
ATOM 2585 N N . PHE A 1 317 ? 2.869 -6.490 8.798 1.00 52.12 317 PHE A N 1
ATOM 2586 C CA . PHE A 1 317 ? 1.592 -6.844 8.216 1.00 52.12 317 PHE A CA 1
ATOM 2587 C C . PHE A 1 317 ? 1.326 -8.333 8.361 1.00 52.12 317 PHE A C 1
ATOM 2589 O O . PHE A 1 317 ? 2.224 -9.157 8.137 1.00 52.12 317 PHE A O 1
ATOM 2596 N N . HIS A 1 318 ? 0.081 -8.633 8.722 1.00 44.59 318 HIS A N 1
ATOM 2597 C CA . HIS A 1 318 ? -0.446 -9.981 8.792 1.00 44.59 318 HIS A CA 1
ATOM 2598 C C . HIS A 1 318 ? -0.297 -10.657 7.420 1.00 44.59 318 HIS A C 1
ATOM 2600 O O . HIS A 1 318 ? -0.741 -10.123 6.402 1.00 44.59 318 HIS A O 1
ATOM 2606 N N . GLU A 1 319 ? 0.386 -11.801 7.374 1.00 46.31 319 GLU A N 1
ATOM 2607 C CA . GLU A 1 319 ? 0.342 -12.704 6.223 1.00 46.31 319 GLU A CA 1
ATOM 2608 C C . GLU A 1 319 ? -0.848 -13.636 6.459 1.00 46.31 319 GLU A C 1
ATOM 2610 O O . GLU A 1 319 ? -0.826 -14.353 7.456 1.00 46.31 319 GLU A O 1
ATOM 2615 N N . PRO A 1 320 ? -1.883 -13.658 5.598 1.00 42.12 320 PRO A N 1
ATOM 2616 C CA . PRO A 1 320 ? -2.867 -14.724 5.664 1.00 42.12 320 PRO A CA 1
ATOM 2617 C C . PRO A 1 320 ? -2.115 -16.028 5.393 1.00 42.12 320 PRO A C 1
ATOM 2619 O O . PRO A 1 320 ? -1.563 -16.208 4.305 1.00 42.12 320 PRO A O 1
ATOM 2622 N N . ASP A 1 321 ? -2.019 -16.870 6.421 1.00 44.22 321 ASP A N 1
ATOM 2623 C CA . ASP A 1 321 ? -1.246 -18.108 6.418 1.00 44.22 321 ASP A CA 1
ATOM 2624 C C . ASP A 1 321 ? -1.540 -18.936 5.158 1.00 44.22 321 ASP A C 1
ATOM 2626 O O . ASP A 1 321 ? -2.633 -19.469 4.962 1.00 44.22 321 ASP A O 1
ATOM 2630 N N . ASP A 1 322 ? -0.530 -19.094 4.302 1.00 38.72 322 ASP A N 1
ATOM 2631 C CA . ASP A 1 322 ? -0.550 -20.041 3.191 1.00 38.72 322 ASP A CA 1
ATOM 2632 C C . ASP A 1 322 ? -0.263 -21.443 3.749 1.00 38.72 322 ASP A C 1
ATOM 2634 O O . ASP A 1 322 ? 0.823 -21.975 3.547 1.00 38.72 322 ASP A O 1
ATOM 2638 N N . ASN A 1 323 ? -1.195 -21.999 4.541 1.00 37.81 323 ASN A N 1
ATOM 2639 C CA . ASN A 1 323 ? -1.305 -23.407 4.971 1.00 37.81 323 ASN A CA 1
ATOM 2640 C C . ASN A 1 323 ? 0.016 -24.211 5.088 1.00 37.81 323 ASN A C 1
ATOM 2642 O O . ASN A 1 323 ? 0.106 -25.365 4.653 1.00 37.81 323 ASN A O 1
ATOM 2646 N N . ARG A 1 324 ? 1.067 -23.643 5.690 1.00 37.25 324 ARG A N 1
ATOM 2647 C CA . ARG A 1 324 ? 2.333 -24.342 5.943 1.00 37.25 324 ARG A CA 1
ATOM 2648 C C . ARG A 1 324 ? 2.788 -24.095 7.370 1.00 37.25 324 ARG A C 1
ATOM 2650 O O . ARG A 1 324 ? 3.392 -23.082 7.688 1.00 37.25 324 ARG A O 1
ATOM 2657 N N . PHE A 1 325 ? 2.495 -25.100 8.188 1.00 38.75 325 PHE A N 1
ATOM 2658 C CA . PHE A 1 325 ? 3.026 -25.373 9.518 1.00 38.75 325 PHE A CA 1
ATOM 2659 C C . PHE A 1 325 ? 4.378 -24.722 9.844 1.00 38.75 325 PHE A C 1
ATOM 2661 O O . PHE A 1 325 ? 5.377 -24.980 9.171 1.00 38.75 325 PHE A O 1
ATOM 2668 N N . GLY A 1 326 ? 4.429 -24.054 10.999 1.00 31.84 326 GLY A N 1
ATOM 2669 C CA . GLY A 1 326 ? 5.664 -23.883 11.759 1.00 31.84 326 GLY A CA 1
ATOM 2670 C C . GLY A 1 326 ? 5.655 -22.674 12.684 1.00 31.84 326 GLY A C 1
ATOM 2671 O O . GLY A 1 326 ? 6.015 -21.579 12.270 1.00 31.84 326 GLY A O 1
ATOM 2672 N N . HIS A 1 327 ? 5.322 -22.884 13.960 1.00 41.50 327 HIS A N 1
ATOM 2673 C CA . HIS A 1 327 ? 5.574 -21.918 15.029 1.00 41.50 327 HIS A CA 1
ATOM 2674 C C . HIS A 1 327 ? 7.012 -21.377 14.968 1.00 41.50 327 HIS A C 1
ATOM 2676 O O . HIS A 1 327 ? 7.971 -22.129 15.128 1.00 41.50 327 HIS A O 1
ATOM 2682 N N . SER A 1 328 ? 7.167 -20.066 14.800 1.00 35.31 328 SER A N 1
ATOM 2683 C CA . SER A 1 328 ? 7.972 -19.196 15.670 1.00 35.31 328 SER A CA 1
ATOM 2684 C C . SER A 1 328 ? 8.309 -17.896 14.947 1.00 35.31 328 SER A C 1
ATOM 2686 O O . SER A 1 328 ? 9.226 -17.818 14.140 1.00 35.31 328 SER A O 1
ATOM 2688 N N . GLN A 1 329 ? 7.578 -16.848 15.295 1.00 35.16 329 GLN A N 1
ATOM 2689 C CA . GLN A 1 329 ? 8.122 -15.573 15.753 1.00 35.16 329 GLN A CA 1
ATOM 2690 C C . GLN A 1 329 ? 6.914 -14.705 16.086 1.00 35.16 329 GLN A C 1
ATOM 2692 O O . GLN A 1 329 ? 6.026 -14.543 15.258 1.00 35.16 329 GLN A O 1
ATOM 2697 N N . ARG A 1 330 ? 6.861 -14.188 17.318 1.00 38.50 330 ARG A N 1
ATOM 2698 C CA . ARG A 1 330 ? 5.935 -13.121 17.704 1.00 38.50 330 ARG A CA 1
ATOM 2699 C C . ARG A 1 330 ? 6.214 -11.938 16.771 1.00 38.50 330 ARG A C 1
ATOM 2701 O O . ARG A 1 330 ? 7.121 -11.160 17.038 1.00 38.50 330 ARG A O 1
ATOM 2708 N N . LYS A 1 331 ? 5.527 -11.859 15.638 1.00 40.56 331 LYS A N 1
ATOM 2709 C CA . LYS A 1 331 ? 5.572 -10.722 14.720 1.00 40.56 331 LYS A CA 1
ATOM 2710 C C . LYS A 1 331 ? 4.708 -9.654 15.394 1.00 40.56 331 LYS A C 1
ATOM 2712 O O . LYS A 1 331 ? 3.574 -9.940 15.758 1.00 40.56 331 LYS A O 1
ATOM 2717 N N . LEU A 1 332 ? 5.272 -8.487 15.707 1.00 41.22 332 LEU A N 1
ATOM 2718 C CA . LEU A 1 332 ? 4.473 -7.388 16.251 1.00 41.22 332 LEU A CA 1
ATOM 2719 C C . LEU A 1 332 ? 3.657 -6.823 15.086 1.00 41.22 332 LEU A C 1
ATOM 2721 O O . LEU A 1 332 ? 4.189 -6.103 14.242 1.00 41.22 332 LEU A O 1
ATOM 2725 N N . GLU A 1 333 ? 2.394 -7.214 15.016 1.00 51.25 333 GLU A N 1
ATOM 2726 C CA . GLU A 1 333 ? 1.432 -6.717 14.043 1.00 51.25 333 GLU A CA 1
ATOM 2727 C C . GLU A 1 333 ? 0.908 -5.375 14.569 1.00 51.25 333 GLU A C 1
ATOM 2729 O O . GLU A 1 333 ? 0.141 -5.342 15.520 1.00 51.25 333 GLU A O 1
ATOM 2734 N N . LEU A 1 334 ? 1.372 -4.252 14.003 1.00 50.03 334 LEU A N 1
ATOM 2735 C CA . LEU A 1 334 ? 0.796 -2.926 14.309 1.00 50.03 334 LEU A CA 1
ATOM 2736 C C . LEU A 1 334 ? -0.645 -2.806 13.808 1.00 50.03 334 LEU A C 1
ATOM 2738 O O . LEU A 1 334 ? -1.385 -1.942 14.262 1.00 50.03 334 LEU A O 1
ATOM 2742 N N . PHE A 1 335 ? -1.000 -3.655 12.845 1.00 56.12 335 PHE A N 1
ATOM 2743 C CA . PHE A 1 335 ? -2.354 -3.868 12.388 1.00 56.12 335 PHE A CA 1
ATOM 2744 C C . PHE A 1 335 ? -2.571 -5.382 12.373 1.00 56.12 335 PHE A C 1
ATOM 2746 O O . PHE A 1 335 ? -2.116 -6.062 11.453 1.00 56.12 335 PHE A O 1
ATOM 2753 N N . GLN A 1 336 ? -3.277 -5.912 13.373 1.00 54.53 336 GLN A N 1
ATOM 2754 C CA . GLN A 1 336 ? -3.875 -7.258 13.284 1.00 54.53 336 GLN A CA 1
ATOM 2755 C C . GLN A 1 336 ? -4.931 -7.312 12.157 1.00 54.53 336 GLN A C 1
ATOM 2757 O O . GLN A 1 336 ? -5.421 -8.367 11.764 1.00 54.53 336 GLN A O 1
ATOM 2762 N N . THR A 1 337 ? -5.295 -6.137 11.640 1.00 57.53 337 THR A N 1
ATOM 2763 C CA . THR A 1 337 ? -6.285 -5.887 10.596 1.00 57.53 337 THR A CA 1
ATOM 2764 C C . THR A 1 337 ? -5.619 -5.409 9.300 1.00 57.53 337 THR A C 1
ATOM 2766 O O . THR A 1 337 ? -4.405 -5.212 9.231 1.00 57.53 337 THR A O 1
ATOM 2769 N N . ASN A 1 338 ? -6.405 -5.219 8.235 1.00 69.44 338 ASN A N 1
ATOM 2770 C CA . ASN A 1 338 ? -5.890 -4.641 6.991 1.00 69.44 338 ASN A CA 1
ATOM 2771 C C . ASN A 1 338 ? -5.270 -3.257 7.239 1.00 69.44 338 ASN A C 1
ATOM 2773 O O . ASN A 1 338 ? -5.785 -2.455 8.014 1.00 69.44 338 ASN A O 1
ATOM 2777 N N . GLU A 1 339 ? -4.201 -2.950 6.510 1.00 78.94 339 GLU A N 1
ATOM 2778 C CA . GLU A 1 339 ? -3.570 -1.629 6.526 1.00 78.94 339 GLU A CA 1
ATOM 2779 C C . GLU A 1 339 ? -4.591 -0.509 6.219 1.00 78.94 339 GLU A C 1
ATOM 2781 O O . GLU A 1 339 ? -5.378 -0.663 5.280 1.00 78.94 339 GLU A O 1
ATOM 2786 N N . PRO A 1 340 ? -4.595 0.619 6.961 1.00 87.00 340 PRO A N 1
ATOM 2787 C CA . PRO A 1 340 ? -5.526 1.717 6.715 1.00 87.00 340 PRO A CA 1
ATOM 2788 C C . PRO A 1 340 ? -5.295 2.353 5.340 1.00 87.00 340 PRO A C 1
ATOM 2790 O O . PRO A 1 340 ? -4.168 2.696 4.967 1.00 87.00 340 PRO A O 1
ATOM 2793 N N . GLU A 1 341 ? -6.387 2.533 4.598 1.00 89.19 341 GLU A N 1
ATOM 2794 C CA . GLU A 1 341 ? -6.399 3.068 3.237 1.00 89.19 341 GLU A CA 1
ATOM 2795 C C . GLU A 1 341 ? -7.183 4.371 3.155 1.00 89.19 341 GLU A C 1
ATOM 2797 O O . GLU A 1 341 ? -8.230 4.535 3.775 1.00 89.19 341 GLU A O 1
ATOM 2802 N N . CYS A 1 342 ? -6.700 5.287 2.327 1.00 93.00 342 CYS A N 1
ATOM 2803 C CA . CYS A 1 342 ? -7.414 6.512 2.024 1.00 93.00 342 CYS A CA 1
ATOM 2804 C C . CYS A 1 342 ? -8.653 6.211 1.167 1.00 93.00 342 CYS A C 1
ATOM 2806 O O . CYS A 1 342 ? -8.576 5.549 0.131 1.00 93.00 342 CYS A O 1
ATOM 2808 N N . ASN A 1 343 ? -9.799 6.753 1.563 1.00 94.31 343 ASN A N 1
ATOM 2809 C CA . ASN A 1 343 ? -11.012 6.831 0.750 1.00 94.31 343 ASN A CA 1
ATOM 2810 C C . ASN A 1 343 ? -11.112 8.188 0.034 1.00 94.31 343 ASN A C 1
ATOM 2812 O O . ASN A 1 343 ? -11.516 8.263 -1.129 1.00 94.31 343 ASN A O 1
ATOM 2816 N N . LEU A 1 344 ? -10.701 9.254 0.723 1.00 94.56 344 LEU A N 1
ATOM 2817 C CA . LEU A 1 344 ? -10.564 10.604 0.188 1.00 94.56 344 LEU A CA 1
ATOM 2818 C C . LEU A 1 344 ? -9.149 11.142 0.460 1.00 94.56 344 LEU A C 1
ATOM 2820 O O . LEU A 1 344 ? -8.499 10.668 1.389 1.00 94.56 344 LEU A O 1
ATOM 2824 N N . PRO A 1 345 ? -8.649 12.104 -0.338 1.00 93.00 345 PRO A N 1
ATOM 2825 C CA . PRO A 1 345 ? -9.236 12.601 -1.589 1.00 93.00 345 PRO A CA 1
ATOM 2826 C C . PRO A 1 345 ? -9.239 11.524 -2.690 1.00 93.00 345 PRO A C 1
ATOM 2828 O O . PRO A 1 345 ? -8.529 10.530 -2.585 1.00 93.00 345 PRO A O 1
ATOM 2831 N N . LEU A 1 346 ? -9.993 11.723 -3.782 1.00 89.56 346 LEU A N 1
ATOM 2832 C CA . LEU A 1 346 ? -10.103 10.730 -4.872 1.00 89.56 346 LEU A CA 1
ATOM 2833 C C . LEU A 1 346 ? -8.744 10.282 -5.439 1.00 89.56 346 LEU A C 1
ATOM 2835 O O . LEU A 1 346 ? -8.580 9.114 -5.771 1.00 89.56 346 LEU A O 1
ATOM 2839 N N . ARG A 1 347 ? -7.756 11.185 -5.496 1.00 87.88 347 ARG A N 1
ATOM 2840 C CA . ARG A 1 347 ? -6.372 10.875 -5.906 1.00 87.88 347 ARG A CA 1
ATOM 2841 C C . ARG A 1 347 ? -5.669 9.897 -4.957 1.00 87.88 347 ARG A C 1
ATOM 2843 O O . ARG A 1 347 ? -4.797 9.155 -5.387 1.00 87.88 347 ARG A O 1
ATOM 2850 N N . GLY A 1 348 ? -6.025 9.925 -3.676 1.00 87.62 348 GLY A N 1
ATOM 2851 C CA . GLY A 1 348 ? -5.515 9.013 -2.659 1.00 87.62 348 GLY A CA 1
ATOM 2852 C C . GLY A 1 348 ? -6.322 7.735 -2.523 1.00 87.62 348 GLY A C 1
ATOM 2853 O O . GLY A 1 348 ? -5.895 6.847 -1.797 1.00 87.62 348 GLY A O 1
ATOM 2854 N N . LYS A 1 349 ? -7.455 7.598 -3.218 1.00 89.19 349 LYS A N 1
ATOM 2855 C CA . LYS A 1 349 ? -8.352 6.463 -3.019 1.00 89.19 349 LYS A CA 1
ATOM 2856 C C . LYS A 1 349 ? -7.621 5.125 -3.201 1.00 89.19 349 LYS A C 1
ATOM 2858 O O . LYS A 1 349 ? -6.938 4.927 -4.205 1.00 89.19 349 LYS A O 1
ATOM 2863 N N . TYR A 1 350 ? -7.798 4.221 -2.238 1.00 86.44 350 TYR A N 1
ATOM 2864 C CA . TYR A 1 350 ? -7.169 2.894 -2.134 1.00 86.44 350 TYR A CA 1
ATOM 2865 C C . TYR A 1 350 ? -5.671 2.892 -1.806 1.00 86.44 350 TYR A C 1
ATOM 2867 O O . TYR A 1 350 ? -5.085 1.820 -1.633 1.00 86.44 350 TYR A O 1
ATOM 2875 N N . PHE A 1 351 ? -5.019 4.056 -1.711 1.00 88.62 351 PHE A N 1
ATOM 2876 C CA . PHE A 1 351 ? -3.639 4.095 -1.249 1.00 88.62 351 PHE A CA 1
ATOM 2877 C C . PHE A 1 351 ? -3.585 3.829 0.254 1.00 88.62 351 PHE A C 1
ATOM 2879 O O . PHE A 1 351 ? -4.267 4.519 1.015 1.00 88.62 351 PHE A O 1
ATOM 2886 N N . PRO A 1 352 ? -2.756 2.874 0.705 1.00 88.12 352 PRO A N 1
ATOM 2887 C CA . PRO A 1 352 ? -2.498 2.724 2.122 1.00 88.12 352 PRO A CA 1
ATOM 2888 C C . PRO A 1 352 ? -1.712 3.921 2.649 1.00 88.12 352 PRO A C 1
ATOM 2890 O O . PRO A 1 352 ? -0.966 4.570 1.903 1.00 88.12 352 PRO A O 1
ATOM 2893 N N . PHE A 1 353 ? -1.798 4.155 3.954 1.00 88.25 353 PHE A N 1
ATOM 2894 C CA . PHE A 1 353 ? -1.101 5.267 4.603 1.00 88.25 353 PHE A CA 1
ATOM 2895 C C . PHE A 1 353 ? 0.414 5.227 4.357 1.00 88.25 353 PHE A C 1
ATOM 2897 O O . PHE A 1 353 ? 0.996 6.262 4.037 1.00 88.25 353 PHE A O 1
ATOM 2904 N N . SER A 1 354 ? 1.027 4.036 4.383 1.00 82.62 354 SER A N 1
ATOM 2905 C CA . SER A 1 354 ? 2.471 3.847 4.159 1.00 82.62 354 SER A CA 1
ATOM 2906 C C . SER A 1 354 ? 2.972 4.301 2.782 1.00 82.62 354 SER A C 1
ATOM 2908 O O . SER A 1 354 ? 4.151 4.616 2.615 1.00 82.62 354 SER A O 1
ATOM 2910 N N . VAL A 1 355 ? 2.095 4.336 1.774 1.00 85.81 355 VAL A N 1
ATOM 2911 C CA . VAL A 1 355 ? 2.434 4.748 0.402 1.00 85.81 355 VAL A CA 1
ATOM 2912 C C . VAL A 1 355 ? 1.930 6.158 0.113 1.00 85.81 355 VAL A C 1
ATOM 2914 O O . VAL A 1 355 ? 2.586 6.908 -0.617 1.00 85.81 355 VAL A O 1
ATOM 2917 N N . TRP A 1 356 ? 0.792 6.542 0.696 1.00 90.44 356 TRP A N 1
ATOM 2918 C CA . TRP A 1 356 ? 0.122 7.805 0.407 1.00 90.44 356 TRP A CA 1
ATOM 2919 C C . TRP A 1 356 ? 1.012 9.027 0.645 1.00 90.44 356 TRP A C 1
ATOM 2921 O O . TRP A 1 356 ? 1.061 9.894 -0.228 1.00 90.44 356 TRP A O 1
ATOM 2931 N N . LYS A 1 357 ? 1.797 9.065 1.735 1.00 89.75 357 LYS A N 1
ATOM 2932 C CA . LYS A 1 357 ? 2.763 10.153 1.997 1.00 89.75 357 LYS A CA 1
ATOM 2933 C C . LYS A 1 357 ? 3.660 10.410 0.784 1.00 89.75 357 LYS A C 1
ATOM 2935 O O . LYS A 1 357 ? 3.755 11.531 0.288 1.00 89.75 357 LYS A O 1
ATOM 2940 N N . SER A 1 358 ? 4.238 9.347 0.221 1.00 88.62 358 SER A N 1
ATOM 2941 C CA . SER A 1 358 ? 5.109 9.467 -0.948 1.00 88.62 358 SER A CA 1
ATOM 2942 C C . SER A 1 358 ? 4.370 9.899 -2.217 1.00 88.62 358 SER A C 1
ATOM 2944 O O . SER A 1 358 ? 4.988 10.541 -3.068 1.00 88.62 358 SER A O 1
ATOM 2946 N N . ILE A 1 359 ? 3.099 9.530 -2.383 1.00 90.88 359 ILE A N 1
ATOM 2947 C CA . ILE A 1 359 ? 2.277 9.927 -3.537 1.00 90.88 359 ILE A CA 1
ATOM 2948 C C . ILE A 1 359 ? 1.894 11.406 -3.440 1.00 90.88 359 ILE A C 1
ATOM 2950 O O . ILE A 1 359 ? 2.008 12.128 -4.433 1.00 90.88 359 ILE A O 1
ATOM 2954 N N . LYS A 1 360 ? 1.486 11.854 -2.245 1.00 90.56 360 LYS A N 1
ATOM 2955 C CA . LYS A 1 360 ? 1.122 13.241 -1.928 1.00 90.56 360 LYS A CA 1
ATOM 2956 C C . LYS A 1 360 ? 2.300 14.190 -2.157 1.00 90.56 360 LYS A C 1
ATOM 2958 O O . LYS A 1 360 ? 2.136 15.214 -2.805 1.00 90.56 360 LYS A O 1
ATOM 2963 N N . GLU A 1 361 ? 3.497 13.819 -1.703 1.00 89.06 361 GLU A N 1
ATOM 2964 C CA . GLU A 1 361 ? 4.711 14.645 -1.825 1.00 89.06 361 GLU A CA 1
ATOM 2965 C C . GLU A 1 361 ? 5.337 14.646 -3.235 1.00 89.06 361 GLU A C 1
ATOM 2967 O O . GLU A 1 361 ? 6.200 15.476 -3.544 1.00 89.06 361 GLU A O 1
ATOM 2972 N N . THR A 1 362 ? 4.945 13.715 -4.111 1.00 89.31 362 THR A N 1
ATOM 2973 C CA . THR A 1 362 ? 5.522 13.612 -5.456 1.00 89.31 362 THR A CA 1
ATOM 2974 C C . THR A 1 362 ? 4.697 14.398 -6.474 1.00 89.31 362 THR A C 1
ATOM 2976 O O . THR A 1 362 ? 3.665 13.925 -6.951 1.00 89.31 362 THR A O 1
ATOM 2979 N N . LEU A 1 363 ? 5.227 15.552 -6.899 1.00 88.69 363 LEU A N 1
ATOM 2980 C CA . LEU A 1 363 ? 4.628 16.418 -7.932 1.00 88.69 363 LEU A CA 1
ATOM 2981 C C . LEU A 1 363 ? 4.320 15.688 -9.251 1.00 88.69 363 LEU A C 1
ATOM 2983 O O . LEU A 1 363 ? 3.372 16.036 -9.943 1.00 88.69 363 LEU A O 1
ATOM 2987 N N . LEU A 1 364 ? 5.081 14.644 -9.602 1.00 89.88 364 LEU A N 1
ATOM 2988 C CA . LEU A 1 364 ? 4.821 13.846 -10.807 1.00 89.88 364 LEU A CA 1
ATOM 2989 C C . LEU A 1 364 ? 3.389 13.290 -10.835 1.00 89.88 364 LEU A C 1
ATOM 2991 O O . LEU A 1 364 ? 2.763 13.273 -11.887 1.00 89.88 364 LEU A O 1
ATOM 2995 N N . CYS A 1 365 ? 2.852 12.889 -9.682 1.00 90.38 365 CYS A N 1
ATOM 2996 C CA . CYS A 1 365 ? 1.505 12.329 -9.572 1.00 90.38 365 CYS A CA 1
ATOM 2997 C C . CYS A 1 365 ? 0.387 13.387 -9.653 1.00 90.38 365 CYS A C 1
ATOM 2999 O O . CYS A 1 365 ? -0.783 13.037 -9.528 1.00 90.38 365 CYS A O 1
ATOM 3001 N N . GLU A 1 366 ? 0.718 14.672 -9.824 1.00 89.31 366 GLU A N 1
ATOM 3002 C CA . GLU A 1 366 ? -0.247 15.712 -10.218 1.00 89.31 366 GLU A CA 1
ATOM 3003 C C . GLU A 1 366 ? -0.442 15.749 -11.734 1.00 89.31 366 GLU A C 1
ATOM 3005 O O . GLU A 1 366 ? -1.526 16.058 -12.221 1.00 89.31 366 GLU A O 1
ATOM 3010 N N . GLN A 1 367 ? 0.617 15.435 -12.481 1.00 90.75 367 GLN A N 1
ATOM 3011 C CA . GLN A 1 367 ? 0.646 15.503 -13.942 1.00 90.75 367 GLN A CA 1
ATOM 3012 C C . GLN A 1 367 ? 0.456 14.133 -14.594 1.00 90.75 367 GLN A C 1
ATOM 3014 O O . GLN A 1 367 ? 0.085 14.057 -15.763 1.00 90.75 367 GLN A O 1
ATOM 3019 N N . CYS A 1 368 ? 0.705 13.060 -13.850 1.00 93.62 368 CYS A N 1
ATOM 3020 C CA . CYS A 1 368 ? 0.609 11.675 -14.285 1.00 93.62 368 CYS A CA 1
ATOM 3021 C C . CYS A 1 368 ? -0.392 10.898 -13.433 1.00 93.62 368 CYS A C 1
ATOM 3023 O O . CYS A 1 368 ? -0.662 11.259 -12.289 1.00 93.62 368 CYS A O 1
ATOM 3025 N N . ASP A 1 369 ? -0.905 9.801 -13.983 1.00 93.38 369 ASP A N 1
ATOM 3026 C CA . ASP A 1 369 ? -1.781 8.895 -13.249 1.00 93.38 369 ASP A CA 1
ATOM 3027 C C . ASP A 1 369 ? -0.942 7.919 -12.411 1.00 93.38 369 ASP A C 1
ATOM 3029 O O . ASP A 1 369 ? -0.151 7.140 -12.945 1.00 93.38 369 ASP A O 1
ATOM 3033 N N . CYS A 1 370 ? -1.088 7.992 -11.091 1.00 92.44 370 CYS A N 1
ATOM 3034 C CA . CYS A 1 370 ? -0.402 7.122 -10.144 1.00 92.44 370 CYS A CA 1
ATOM 3035 C C . CYS A 1 370 ? -1.428 6.203 -9.489 1.00 92.44 370 CYS A C 1
ATOM 3037 O O . CYS A 1 370 ? -2.342 6.671 -8.815 1.00 92.44 370 CYS A O 1
ATOM 3039 N N . SER A 1 371 ? -1.249 4.894 -9.641 1.00 89.88 371 SER A N 1
ATOM 3040 C CA . SER A 1 371 ? -2.178 3.884 -9.130 1.00 89.88 371 SER A CA 1
ATOM 3041 C C . SER A 1 371 ? -1.446 2.697 -8.510 1.00 89.88 371 SER A C 1
ATOM 3043 O O . SER A 1 371 ? -0.259 2.465 -8.754 1.00 89.88 371 SER A O 1
ATOM 3045 N N . LEU A 1 372 ? -2.146 1.924 -7.681 1.00 86.31 372 LEU A N 1
ATOM 3046 C CA . LEU A 1 372 ? -1.607 0.687 -7.125 1.00 86.31 372 LEU A CA 1
ATOM 3047 C C . LEU A 1 372 ? -1.685 -0.461 -8.134 1.00 86.31 372 LEU A C 1
ATOM 3049 O O . LEU A 1 372 ? -2.699 -0.679 -8.798 1.00 86.31 372 LEU A O 1
ATOM 3053 N N . MET A 1 373 ? -0.616 -1.251 -8.206 1.00 73.94 373 MET A N 1
ATOM 3054 C CA . MET A 1 373 ? -0.599 -2.496 -8.969 1.00 73.94 373 MET A CA 1
ATOM 3055 C C . MET A 1 373 ? -1.517 -3.520 -8.265 1.00 73.94 373 MET A C 1
ATOM 3057 O O . MET A 1 373 ? -1.243 -3.894 -7.126 1.00 73.94 373 MET A O 1
ATOM 3061 N N . ARG A 1 374 ? -2.619 -3.933 -8.917 1.00 64.81 374 ARG A N 1
ATOM 3062 C CA . ARG A 1 374 ? -3.693 -4.807 -8.373 1.00 64.81 374 ARG A CA 1
ATOM 3063 C C . ARG A 1 374 ? -3.195 -5.927 -7.433 1.00 64.81 374 ARG A C 1
ATOM 3065 O O . ARG A 1 374 ? -2.270 -6.637 -7.814 1.00 64.81 374 ARG A O 1
ATOM 3072 N N . GLN A 1 375 ? -3.884 -6.093 -6.292 1.00 48.78 375 GLN A N 1
ATOM 3073 C CA . GLN A 1 375 ? -4.039 -7.189 -5.290 1.00 48.78 375 GLN A CA 1
ATOM 3074 C C . GLN A 1 375 ? -2.964 -8.276 -5.027 1.00 48.78 375 GLN A C 1
ATOM 3076 O O . GLN A 1 375 ? -3.129 -9.054 -4.098 1.00 48.78 375 GLN A O 1
ATOM 3081 N N . TYR A 1 376 ? -1.867 -8.356 -5.780 1.00 44.22 376 TYR A N 1
ATOM 3082 C CA . TYR A 1 376 ? -0.831 -9.398 -5.657 1.00 44.22 376 TYR A CA 1
ATOM 3083 C C . TYR A 1 376 ? 0.521 -8.852 -5.191 1.00 44.22 376 TYR A C 1
ATOM 3085 O O . TYR A 1 376 ? 1.537 -9.552 -5.220 1.00 44.22 376 TYR A O 1
ATOM 3093 N N . ALA A 1 377 ? 0.567 -7.586 -4.780 1.00 47.53 377 ALA A N 1
ATOM 3094 C CA . ALA A 1 377 ? 1.688 -7.102 -4.000 1.00 47.53 377 ALA A CA 1
ATOM 3095 C C . ALA A 1 377 ? 1.701 -7.872 -2.673 1.00 47.53 377 ALA A C 1
ATOM 3097 O O . ALA A 1 377 ? 0.757 -7.755 -1.896 1.00 47.53 377 ALA A O 1
ATOM 3098 N N . ARG A 1 378 ? 2.751 -8.672 -2.430 1.00 48.31 378 ARG A N 1
ATOM 3099 C CA . ARG A 1 378 ? 2.998 -9.259 -1.105 1.00 48.31 378 ARG A CA 1
ATOM 3100 C C . ARG A 1 378 ? 2.875 -8.144 -0.068 1.00 48.31 378 ARG A C 1
ATOM 3102 O O . ARG A 1 378 ? 3.421 -7.054 -0.267 1.00 48.31 378 ARG A O 1
ATOM 3109 N N . ILE A 1 379 ? 2.107 -8.424 0.973 1.00 49.53 379 ILE A N 1
ATOM 3110 C CA . ILE A 1 379 ? 1.695 -7.464 1.989 1.00 49.53 379 ILE A CA 1
ATOM 3111 C C . ILE A 1 379 ? 2.954 -6.761 2.538 1.00 49.53 379 ILE A C 1
ATOM 3113 O O . ILE A 1 379 ? 3.957 -7.408 2.838 1.00 49.53 379 ILE A O 1
ATOM 3117 N N . GLY A 1 380 ? 2.952 -5.423 2.526 1.00 51.06 380 GLY A N 1
ATOM 3118 C CA . GLY A 1 380 ? 4.107 -4.579 2.871 1.00 51.06 380 GLY A CA 1
ATOM 3119 C C . GLY A 1 380 ? 4.902 -3.974 1.705 1.00 51.06 380 GLY A C 1
ATOM 3120 O O . GLY A 1 380 ? 5.657 -3.030 1.920 1.00 51.06 380 GLY A O 1
ATOM 3121 N N . PHE A 1 381 ? 4.689 -4.410 0.456 1.00 54.34 381 PHE A N 1
ATOM 3122 C CA . PHE A 1 381 ? 5.244 -3.739 -0.731 1.00 54.34 381 PHE A CA 1
ATOM 3123 C C . PHE A 1 381 ? 4.171 -3.471 -1.780 1.00 54.34 381 PHE A C 1
ATOM 3125 O O . PHE A 1 381 ? 4.213 -4.015 -2.887 1.00 54.34 381 PHE A O 1
ATOM 3132 N N . ARG A 1 382 ? 3.200 -2.610 -1.453 1.00 72.38 382 ARG A N 1
ATOM 3133 C CA . ARG A 1 382 ? 2.248 -2.139 -2.462 1.00 72.38 382 ARG A CA 1
ATOM 3134 C C . ARG A 1 382 ? 3.001 -1.325 -3.508 1.00 72.38 382 ARG A C 1
ATOM 3136 O O . ARG A 1 382 ? 3.525 -0.246 -3.236 1.00 72.38 382 ARG A O 1
ATOM 3143 N N . TYR A 1 383 ? 3.119 -1.906 -4.694 1.00 80.56 383 TYR A N 1
ATOM 3144 C CA . TYR A 1 383 ? 3.861 -1.311 -5.790 1.00 80.56 383 TYR A CA 1
ATOM 3145 C C . TYR A 1 383 ? 3.016 -0.278 -6.522 1.00 80.56 383 TYR A C 1
ATOM 3147 O O . TYR A 1 383 ? 1.832 -0.496 -6.787 1.00 80.56 383 TYR A O 1
ATOM 3155 N N . VAL A 1 384 ? 3.664 0.819 -6.895 1.00 87.38 384 VAL A N 1
ATOM 3156 C CA . VAL A 1 384 ? 3.042 1.927 -7.613 1.00 87.38 384 VAL A CA 1
ATOM 3157 C C . VAL A 1 384 ? 3.298 1.772 -9.110 1.00 87.38 384 VAL A C 1
ATOM 3159 O O . VAL A 1 384 ? 4.421 1.492 -9.549 1.00 87.38 384 VAL A O 1
ATOM 3162 N N . THR A 1 385 ? 2.236 1.953 -9.884 1.00 91.31 385 THR A N 1
ATOM 3163 C CA . THR A 1 385 ? 2.267 2.157 -11.330 1.00 91.31 385 THR A CA 1
ATOM 3164 C C . THR A 1 385 ? 2.153 3.649 -11.591 1.00 91.31 385 THR A C 1
ATOM 3166 O O . THR A 1 385 ? 1.227 4.291 -11.101 1.00 91.31 385 THR A O 1
ATOM 3169 N N . VAL A 1 386 ? 3.099 4.200 -12.345 1.00 94.06 386 VAL A N 1
ATOM 3170 C CA . VAL A 1 386 ? 3.118 5.610 -12.737 1.00 94.06 386 VAL A CA 1
ATOM 3171 C C . VAL A 1 386 ? 2.934 5.684 -14.247 1.00 94.06 386 VAL A C 1
ATOM 3173 O O . VAL A 1 386 ? 3.818 5.280 -14.999 1.00 94.06 386 VAL A O 1
ATOM 3176 N N . ASN A 1 387 ? 1.784 6.190 -14.684 1.00 95.81 387 ASN A N 1
ATOM 3177 C CA . ASN A 1 387 ? 1.439 6.388 -16.084 1.00 95.81 387 ASN A CA 1
ATOM 3178 C C . ASN A 1 387 ? 1.510 7.874 -16.457 1.00 95.81 387 ASN A C 1
ATOM 3180 O O . ASN A 1 387 ? 0.608 8.667 -16.176 1.00 95.81 387 ASN A O 1
ATOM 3184 N N . CYS A 1 388 ? 2.597 8.229 -17.129 1.00 96.69 388 CYS A N 1
ATOM 3185 C CA . CYS A 1 388 ? 2.850 9.537 -17.718 1.00 96.69 388 CYS A CA 1
ATOM 3186 C C . CYS A 1 388 ? 2.800 9.490 -19.255 1.00 96.69 388 CYS A C 1
ATOM 3188 O O . CYS A 1 388 ? 3.447 10.306 -19.920 1.00 96.69 388 CYS A O 1
ATOM 3190 N N . SER A 1 389 ? 2.078 8.534 -19.841 1.00 97.44 389 SER A N 1
ATOM 3191 C CA . SER A 1 389 ? 1.929 8.480 -21.294 1.00 97.44 389 SER A CA 1
ATOM 3192 C C . SER A 1 389 ? 1.171 9.703 -21.820 1.00 97.44 389 SER A C 1
ATOM 3194 O O . SER A 1 389 ? 0.266 10.214 -21.152 1.00 97.44 389 SER A O 1
ATOM 3196 N N . ASN A 1 390 ? 1.524 10.173 -23.021 1.00 96.50 390 ASN A N 1
ATOM 3197 C CA . ASN A 1 390 ? 0.845 11.290 -23.694 1.00 96.50 390 ASN A CA 1
ATOM 3198 C C . ASN A 1 390 ? 0.839 12.606 -22.883 1.00 96.50 390 ASN A C 1
ATOM 3200 O O . ASN A 1 390 ? -0.152 13.338 -22.870 1.00 96.50 390 ASN A O 1
ATOM 3204 N N . ARG A 1 391 ? 1.932 12.914 -22.171 1.00 95.50 391 ARG A N 1
ATOM 3205 C CA . ARG A 1 391 ? 2.056 14.113 -21.316 1.00 95.50 391 ARG A CA 1
ATOM 3206 C C . ARG A 1 391 ? 2.981 15.190 -21.890 1.00 95.50 391 ARG A C 1
ATOM 3208 O O . ARG A 1 391 ? 3.286 16.153 -21.193 1.00 95.50 391 ARG A O 1
ATOM 3215 N N . ASN A 1 392 ? 3.402 15.054 -23.151 1.00 94.38 392 ASN A N 1
ATOM 3216 C CA . ASN A 1 392 ? 4.336 15.961 -23.832 1.00 94.38 392 ASN A CA 1
ATOM 3217 C C . ASN A 1 392 ? 5.647 16.176 -23.050 1.00 94.38 392 ASN A C 1
ATOM 3219 O O . ASN A 1 392 ? 6.186 17.280 -22.995 1.00 94.38 392 ASN A O 1
ATOM 3223 N N . LEU A 1 393 ? 6.155 15.123 -22.405 1.00 93.75 393 LEU A N 1
ATOM 3224 C CA . LEU A 1 393 ? 7.395 15.193 -21.636 1.00 93.75 393 LEU A CA 1
ATOM 3225 C C . LEU A 1 393 ? 8.612 15.245 -22.566 1.00 93.75 393 LEU A C 1
ATOM 3227 O O . LEU A 1 393 ? 8.734 14.436 -23.481 1.00 93.75 393 LEU A O 1
ATOM 3231 N N . PHE A 1 394 ? 9.548 16.151 -22.285 1.00 93.62 394 PHE A N 1
ATOM 3232 C CA . PHE A 1 394 ? 10.821 16.282 -23.015 1.00 93.62 394 PHE A CA 1
ATOM 3233 C C . PHE A 1 394 ? 11.992 15.575 -22.318 1.00 93.62 394 PHE A C 1
ATOM 3235 O O . PHE A 1 394 ? 13.060 15.378 -22.900 1.00 93.62 394 PHE A O 1
ATOM 3242 N N . SER A 1 395 ? 11.811 15.206 -21.053 1.00 91.25 395 SER A N 1
ATOM 3243 C CA . SER A 1 395 ? 12.804 14.530 -20.228 1.00 91.25 395 SER A CA 1
ATOM 3244 C C . SER A 1 395 ? 12.124 13.562 -19.264 1.00 91.25 395 SER A C 1
ATOM 3246 O O . SER A 1 395 ? 10.940 13.688 -18.947 1.00 91.25 395 SER A O 1
ATOM 3248 N N . VAL A 1 396 ? 12.883 12.571 -18.801 1.00 89.69 396 VAL A N 1
ATOM 3249 C CA . VAL A 1 396 ? 12.418 11.639 -17.769 1.00 89.69 396 VAL A CA 1
ATOM 3250 C C . VAL A 1 396 ? 12.269 12.345 -16.409 1.00 89.69 396 VAL A C 1
ATOM 3252 O O . VAL A 1 396 ? 13.053 13.248 -16.097 1.00 89.69 396 VAL A O 1
ATOM 3255 N N . PRO A 1 397 ? 11.308 11.932 -15.561 1.00 88.19 397 PRO A N 1
ATOM 3256 C CA . PRO A 1 397 ? 11.115 12.531 -14.243 1.00 88.19 397 PRO A CA 1
ATOM 3257 C C . PRO A 1 397 ? 12.308 12.274 -13.313 1.00 88.19 397 PRO A C 1
ATOM 3259 O O . PRO A 1 397 ? 12.893 11.197 -13.312 1.00 88.19 397 PRO A O 1
ATOM 3262 N N . THR A 1 398 ? 12.661 13.245 -12.467 1.00 80.44 398 THR A N 1
ATOM 3263 C CA . THR A 1 398 ? 13.799 13.122 -11.529 1.00 80.44 398 THR A CA 1
ATOM 3264 C C . THR A 1 398 ? 13.411 12.529 -10.172 1.00 80.44 398 THR A C 1
ATOM 3266 O O . THR A 1 398 ? 14.263 11.993 -9.457 1.00 80.44 398 THR A O 1
ATOM 3269 N N . LYS A 1 399 ? 12.128 12.615 -9.802 1.00 83.62 399 LYS A N 1
ATOM 3270 C CA . LYS A 1 399 ? 11.561 12.061 -8.568 1.00 83.62 399 LYS A CA 1
ATOM 3271 C C . LYS A 1 399 ? 10.394 11.142 -8.917 1.00 83.62 399 LYS A C 1
ATOM 3273 O O . LYS A 1 399 ? 9.478 11.554 -9.621 1.00 83.62 399 LYS A O 1
ATOM 3278 N N . LEU A 1 400 ? 10.443 9.924 -8.390 1.00 88.06 400 LEU A N 1
ATOM 3279 C CA . LEU A 1 400 ? 9.367 8.943 -8.469 1.00 88.06 400 LEU A CA 1
ATOM 3280 C C . LEU A 1 400 ? 8.802 8.691 -7.068 1.00 88.06 400 LEU A C 1
ATOM 3282 O O . LEU A 1 400 ? 9.564 8.786 -6.096 1.00 88.06 400 LEU A O 1
ATOM 3286 N N . PRO A 1 401 ? 7.520 8.309 -6.960 1.00 88.88 401 PRO A N 1
ATOM 3287 C CA . PRO A 1 401 ? 6.981 7.779 -5.718 1.00 88.88 401 PRO A CA 1
ATOM 3288 C C . PRO A 1 401 ? 7.776 6.561 -5.235 1.00 88.88 401 PRO A C 1
ATOM 3290 O O . PRO A 1 401 ? 8.311 5.777 -6.032 1.00 88.88 401 PRO A O 1
ATOM 3293 N N . LYS A 1 402 ? 7.833 6.365 -3.918 1.00 81.50 402 LYS A N 1
ATOM 3294 C CA . LYS A 1 402 ? 8.376 5.150 -3.307 1.00 81.50 402 LYS A CA 1
ATOM 3295 C C . LYS A 1 402 ? 7.628 3.928 -3.851 1.00 81.50 402 LYS A C 1
ATOM 3297 O O . LYS A 1 402 ? 6.456 3.998 -4.205 1.00 81.50 402 LYS A O 1
ATOM 3302 N N . ASN A 1 403 ? 8.340 2.808 -3.955 1.00 80.38 403 ASN A N 1
ATOM 3303 C CA . ASN A 1 403 ? 7.823 1.542 -4.489 1.00 80.38 403 ASN A CA 1
ATOM 3304 C C . ASN A 1 403 ? 7.270 1.611 -5.927 1.00 80.38 403 ASN A C 1
ATOM 3306 O O . ASN A 1 403 ? 6.508 0.731 -6.330 1.00 80.38 403 ASN A O 1
ATOM 3310 N N . THR A 1 404 ? 7.686 2.598 -6.732 1.00 87.69 404 THR A N 1
ATOM 3311 C CA . THR A 1 404 ? 7.391 2.601 -8.173 1.00 87.69 404 THR A CA 1
ATOM 3312 C C . THR A 1 404 ? 8.007 1.371 -8.833 1.00 87.69 404 THR A C 1
ATOM 3314 O O . THR A 1 404 ? 9.219 1.161 -8.763 1.00 87.69 404 THR A O 1
ATOM 3317 N N . LYS A 1 405 ? 7.161 0.559 -9.471 1.00 88.31 405 LYS A N 1
ATOM 3318 C CA . LYS A 1 405 ? 7.550 -0.697 -10.125 1.00 88.31 405 LYS A CA 1
ATOM 3319 C C . LYS A 1 405 ? 7.338 -0.669 -11.630 1.00 88.31 405 LYS A C 1
ATOM 3321 O O . LYS A 1 405 ? 8.114 -1.300 -12.352 1.00 88.31 405 LYS A O 1
ATOM 3326 N N . ILE A 1 406 ? 6.308 0.046 -12.072 1.00 91.56 406 ILE A N 1
ATOM 3327 C CA . ILE A 1 406 ? 5.958 0.238 -13.476 1.00 91.56 406 ILE A CA 1
ATOM 3328 C C . ILE A 1 406 ? 5.975 1.736 -13.754 1.00 91.56 406 ILE A C 1
ATOM 3330 O O . ILE A 1 406 ? 5.303 2.496 -13.057 1.00 91.56 406 ILE A O 1
ATOM 3334 N N . LEU A 1 407 ? 6.746 2.142 -14.757 1.00 94.12 407 LEU A N 1
ATOM 3335 C CA . LEU A 1 407 ? 6.813 3.514 -15.235 1.00 94.12 407 LEU A CA 1
ATOM 3336 C C . LEU A 1 407 ? 6.525 3.542 -16.737 1.00 94.12 407 LEU A C 1
ATOM 3338 O O . LEU A 1 407 ? 7.307 3.019 -17.532 1.00 94.12 407 LEU A O 1
ATOM 3342 N N . ASP A 1 408 ? 5.414 4.168 -17.107 1.00 97.19 408 ASP A N 1
ATOM 3343 C CA . ASP A 1 408 ? 5.023 4.387 -18.495 1.00 97.19 408 ASP A CA 1
ATOM 3344 C C . ASP A 1 408 ? 5.265 5.848 -18.890 1.00 97.19 408 ASP A C 1
ATOM 3346 O O . ASP A 1 408 ? 4.638 6.766 -18.364 1.00 97.19 408 ASP A O 1
ATOM 3350 N N . LEU A 1 409 ? 6.215 6.051 -19.800 1.00 97.12 409 LEU A N 1
ATOM 3351 C CA . LEU A 1 409 ? 6.595 7.325 -20.407 1.00 97.12 409 LEU A CA 1
ATOM 3352 C C . LEU A 1 409 ? 6.331 7.310 -21.924 1.00 97.12 409 LEU A C 1
ATOM 3354 O O . LEU A 1 409 ? 6.918 8.113 -22.654 1.00 97.12 409 LEU A O 1
ATOM 3358 N N . SER A 1 410 ? 5.488 6.401 -22.418 1.00 97.88 410 SER A N 1
ATOM 3359 C CA . SER A 1 410 ? 5.222 6.251 -23.850 1.00 97.88 410 SER A CA 1
ATOM 3360 C C . SER A 1 410 ? 4.556 7.482 -24.470 1.00 97.88 410 SER A C 1
ATOM 3362 O O . SER A 1 410 ? 3.871 8.251 -23.793 1.00 97.88 410 SER A O 1
ATOM 3364 N N . ASN A 1 411 ? 4.728 7.662 -25.782 1.00 96.81 411 ASN A N 1
ATOM 3365 C CA . ASN A 1 411 ? 4.093 8.746 -26.546 1.00 96.81 411 ASN A CA 1
ATOM 3366 C C . ASN A 1 411 ? 4.424 10.140 -25.973 1.00 96.81 411 ASN A C 1
ATOM 3368 O O . ASN A 1 411 ? 3.546 10.960 -25.700 1.00 96.81 411 ASN A O 1
ATOM 3372 N N . ASN A 1 412 ? 5.709 10.383 -25.732 1.00 96.56 412 ASN A N 1
ATOM 3373 C CA . ASN A 1 412 ? 6.246 11.669 -25.293 1.00 96.56 412 ASN A CA 1
ATOM 3374 C C . ASN A 1 412 ? 7.334 12.135 -26.284 1.00 96.56 412 ASN A C 1
ATOM 3376 O O . ASN A 1 412 ? 7.461 11.598 -27.383 1.00 96.56 412 ASN A O 1
ATOM 3380 N N . GLN A 1 413 ? 8.099 13.167 -25.933 1.00 95.19 413 GLN A N 1
ATOM 3381 C CA . GLN A 1 413 ? 9.122 13.790 -26.785 1.00 95.19 413 GLN A CA 1
ATOM 3382 C C . GLN A 1 413 ? 10.513 13.706 -26.135 1.00 95.19 413 GLN A C 1
ATOM 3384 O O . GLN A 1 413 ? 11.346 14.607 -26.259 1.00 95.19 413 GLN A O 1
ATOM 3389 N N . ILE A 1 414 ? 10.765 12.625 -25.392 1.00 95.75 414 ILE A N 1
ATOM 3390 C CA . ILE A 1 414 ? 12.014 12.423 -24.658 1.00 95.75 414 ILE A CA 1
ATOM 3391 C C . ILE A 1 414 ? 13.122 12.066 -25.653 1.00 95.75 414 ILE A C 1
ATOM 3393 O O . ILE A 1 414 ? 13.002 11.082 -26.380 1.00 95.75 414 ILE A O 1
ATOM 3397 N N . ARG A 1 415 ? 14.211 12.848 -25.664 1.00 92.56 415 ARG A N 1
ATOM 3398 C CA . ARG A 1 415 ? 15.379 12.615 -26.542 1.00 92.56 415 ARG A CA 1
ATOM 3399 C C . ARG A 1 415 ? 16.561 11.921 -25.870 1.00 92.56 415 ARG A C 1
ATOM 3401 O O . ARG A 1 415 ? 17.328 11.227 -26.529 1.00 92.56 415 ARG A O 1
ATOM 3408 N N . ASN A 1 416 ? 16.723 12.092 -24.559 1.00 90.00 416 ASN A N 1
ATOM 3409 C CA . ASN A 1 416 ? 17.832 11.498 -23.815 1.00 90.00 416 ASN A CA 1
ATOM 3410 C C . ASN A 1 416 ? 17.424 11.074 -22.400 1.00 90.00 416 ASN A C 1
ATOM 3412 O O . ASN A 1 416 ? 16.514 11.641 -21.793 1.00 90.00 416 ASN A O 1
ATOM 3416 N N . LEU A 1 417 ? 18.157 10.098 -21.864 1.00 88.94 417 LEU A N 1
ATOM 3417 C CA . LEU A 1 417 ? 17.953 9.536 -20.526 1.00 88.94 417 LEU A CA 1
ATOM 3418 C C . LEU A 1 417 ? 19.001 10.033 -19.512 1.00 88.94 417 LEU A C 1
ATOM 3420 O O . LEU A 1 417 ? 19.098 9.519 -18.400 1.00 88.94 417 LEU A O 1
ATOM 3424 N N . SER A 1 418 ? 19.750 11.090 -19.848 1.00 80.50 418 SER A N 1
ATOM 3425 C CA . SER A 1 418 ? 20.858 11.614 -19.029 1.00 80.50 418 SER A CA 1
ATOM 3426 C C . SER A 1 418 ? 20.434 12.110 -17.637 1.00 80.50 418 SER A C 1
ATOM 3428 O O . SER A 1 418 ? 21.239 12.169 -16.708 1.00 80.50 418 SER A O 1
ATOM 3430 N N . ALA A 1 419 ? 19.157 12.447 -17.444 1.00 78.06 419 ALA A N 1
ATOM 3431 C CA . ALA A 1 419 ? 18.634 12.791 -16.124 1.00 78.06 419 ALA A CA 1
ATOM 3432 C C . ALA A 1 419 ? 18.624 11.587 -15.156 1.00 78.06 419 ALA A C 1
ATOM 3434 O O . ALA A 1 419 ? 18.666 11.797 -13.942 1.00 78.06 419 ALA A O 1
ATOM 3435 N N . LEU A 1 420 ? 18.646 10.346 -15.666 1.00 76.12 420 LEU A N 1
ATOM 3436 C CA . LEU A 1 420 ? 18.807 9.139 -14.847 1.00 76.12 420 LEU A CA 1
ATOM 3437 C C . LEU A 1 420 ? 20.220 9.050 -14.256 1.00 76.12 420 LEU A C 1
ATOM 3439 O O . LEU A 1 420 ? 20.369 8.730 -13.077 1.00 76.12 420 LEU A O 1
ATOM 3443 N N . SER A 1 421 ? 21.249 9.394 -15.040 1.00 67.19 421 SER A N 1
ATOM 3444 C CA . SER A 1 421 ? 22.647 9.340 -14.594 1.00 67.19 421 SER A CA 1
ATOM 3445 C C . SER A 1 421 ? 22.992 10.472 -13.624 1.00 67.19 421 SER A C 1
ATOM 3447 O O . SER A 1 421 ? 23.672 10.247 -12.629 1.00 67.19 421 SER A O 1
ATOM 3449 N N . LYS A 1 422 ? 22.439 11.679 -13.815 1.00 60.44 422 LYS A N 1
ATOM 3450 C CA . LYS A 1 422 ? 22.648 12.837 -12.916 1.00 60.44 422 LYS A CA 1
ATOM 3451 C C . LYS A 1 422 ? 22.054 12.675 -11.507 1.00 60.44 422 LYS A C 1
ATOM 3453 O O . LYS A 1 422 ? 22.316 13.509 -10.646 1.00 60.44 422 LYS A O 1
ATOM 3458 N N . SER A 1 423 ? 21.315 11.599 -11.226 1.00 57.19 423 SER A N 1
ATOM 3459 C CA . SER A 1 423 ? 20.787 11.271 -9.889 1.00 57.19 423 SER A CA 1
ATOM 3460 C C . SER A 1 423 ? 21.845 10.689 -8.921 1.00 57.19 423 SER A C 1
ATOM 3462 O O . SER A 1 423 ? 21.513 10.047 -7.918 1.00 57.19 423 SER A O 1
ATOM 3464 N N . HIS A 1 424 ? 23.138 10.893 -9.206 1.00 41.75 424 HIS A N 1
ATOM 3465 C CA . HIS A 1 424 ? 24.256 10.456 -8.370 1.00 41.75 424 HIS A CA 1
ATOM 3466 C C . HIS A 1 424 ? 24.078 10.914 -6.908 1.00 41.75 424 HIS A C 1
ATOM 3468 O O . HIS A 1 424 ? 23.993 12.102 -6.612 1.00 41.75 424 HIS A O 1
ATOM 3474 N N . GLY A 1 425 ? 23.997 9.940 -5.992 1.00 46.81 425 GLY A N 1
ATOM 3475 C CA . GLY A 1 425 ? 23.818 10.146 -4.546 1.00 46.81 425 GLY A CA 1
ATOM 3476 C C . GLY A 1 425 ? 22.398 9.909 -4.008 1.00 46.81 425 GLY A C 1
ATOM 3477 O O . GLY A 1 425 ? 22.239 9.761 -2.801 1.00 46.81 425 GLY A O 1
ATOM 3478 N N . GLN A 1 426 ? 21.371 9.793 -4.865 1.00 49.16 426 GLN A N 1
ATOM 3479 C CA . GLN A 1 426 ? 19.967 9.535 -4.472 1.00 49.16 426 GLN A CA 1
ATOM 3480 C C . GLN A 1 426 ? 19.453 8.172 -4.980 1.00 49.16 426 GLN A C 1
ATOM 3482 O O . GLN A 1 426 ? 18.294 8.001 -5.369 1.00 49.16 426 GLN A O 1
ATOM 3487 N N . SER A 1 427 ? 20.337 7.177 -4.927 1.00 47.22 427 SER A N 1
ATOM 3488 C CA . SER A 1 427 ? 20.209 5.792 -5.401 1.00 47.22 427 SER A CA 1
ATOM 3489 C C . SER A 1 427 ? 19.159 4.857 -4.740 1.00 47.22 427 SER A C 1
ATOM 3491 O O . SER A 1 427 ? 19.135 3.673 -5.096 1.00 47.22 427 SER A O 1
ATOM 3493 N N . PRO A 1 428 ? 18.241 5.280 -3.840 1.00 55.62 428 PRO A N 1
ATOM 3494 C CA . PRO A 1 428 ? 17.085 4.442 -3.486 1.00 55.62 428 PRO A CA 1
ATOM 3495 C C . PRO A 1 428 ? 15.927 4.465 -4.503 1.00 55.62 428 PRO A C 1
ATOM 3497 O O . PRO A 1 428 ? 15.126 3.535 -4.519 1.00 55.62 428 PRO A O 1
ATOM 3500 N N . LYS A 1 429 ? 15.808 5.506 -5.342 1.00 63.12 429 LYS A N 1
ATOM 3501 C CA . LYS A 1 429 ? 14.517 5.886 -5.964 1.00 63.12 429 LYS A CA 1
ATOM 3502 C C . LYS A 1 429 ? 14.083 5.052 -7.175 1.00 63.12 429 LYS A C 1
ATOM 3504 O O . LYS A 1 429 ? 12.898 4.800 -7.341 1.00 63.12 429 LYS A O 1
ATOM 3509 N N . TRP A 1 430 ? 15.033 4.574 -7.977 1.00 72.56 430 TRP A N 1
ATOM 3510 C CA . TRP A 1 430 ? 14.775 3.726 -9.154 1.00 72.56 430 TRP A CA 1
ATOM 3511 C C . TRP A 1 430 ? 14.970 2.230 -8.873 1.00 72.56 430 TRP A C 1
ATOM 3513 O O . TRP A 1 430 ? 14.789 1.396 -9.754 1.00 72.56 430 TRP A O 1
ATOM 3523 N N . ARG A 1 431 ? 15.341 1.869 -7.635 1.00 67.06 431 ARG A N 1
ATOM 3524 C CA . ARG A 1 431 ? 15.768 0.510 -7.261 1.00 67.06 431 ARG A CA 1
ATOM 3525 C C . ARG A 1 431 ? 14.689 -0.547 -7.506 1.00 67.06 431 ARG A C 1
ATOM 3527 O O . ARG A 1 431 ? 15.014 -1.680 -7.854 1.00 67.06 431 ARG A O 1
ATOM 3534 N N . HIS A 1 432 ? 13.423 -0.180 -7.332 1.00 75.44 432 HIS A N 1
ATOM 3535 C CA . HIS A 1 432 ? 12.286 -1.095 -7.449 1.00 75.44 432 HIS A CA 1
ATOM 3536 C C . HIS A 1 432 ? 11.607 -1.062 -8.826 1.00 75.44 432 HIS A C 1
ATOM 3538 O O . HIS A 1 432 ? 10.712 -1.872 -9.070 1.00 75.44 432 HIS A O 1
ATOM 3544 N N . VAL A 1 433 ? 12.044 -0.173 -9.729 1.00 86.31 433 VAL A N 1
ATOM 3545 C CA . VAL A 1 433 ? 11.468 -0.059 -11.072 1.00 86.31 433 VAL A CA 1
ATOM 3546 C C . VAL A 1 433 ? 11.863 -1.287 -11.882 1.00 86.31 433 VAL A C 1
ATOM 3548 O O . VAL A 1 433 ? 13.038 -1.529 -12.134 1.00 86.31 433 VAL A O 1
ATOM 3551 N N . SER A 1 434 ? 10.863 -2.065 -12.285 1.00 88.50 434 SER A N 1
ATOM 3552 C CA . SER A 1 434 ? 11.049 -3.313 -13.033 1.00 88.50 434 SER A CA 1
ATOM 3553 C C . SER A 1 434 ? 10.473 -3.265 -14.441 1.00 88.50 434 SER A C 1
ATOM 3555 O O . SER A 1 434 ? 10.851 -4.074 -15.280 1.00 88.50 434 SER A O 1
ATOM 3557 N N . GLN A 1 435 ? 9.565 -2.332 -14.714 1.00 92.62 435 GLN A N 1
ATOM 3558 C CA . GLN A 1 435 ? 8.967 -2.159 -16.028 1.00 92.62 435 GLN A CA 1
ATOM 3559 C C . GLN A 1 435 ? 9.097 -0.702 -16.450 1.00 92.62 435 GLN A C 1
ATOM 3561 O O . GLN A 1 435 ? 8.654 0.186 -15.720 1.00 92.62 435 GLN A O 1
ATOM 3566 N N . ILE A 1 436 ? 9.714 -0.470 -17.606 1.00 94.44 436 ILE A N 1
ATOM 3567 C CA . ILE A 1 436 ? 9.910 0.864 -18.173 1.00 94.44 436 ILE A CA 1
ATOM 3568 C C . ILE A 1 436 ? 9.403 0.856 -19.610 1.00 94.44 436 ILE A C 1
ATOM 3570 O O . ILE A 1 436 ? 9.895 0.093 -20.442 1.00 94.44 436 ILE A O 1
ATOM 3574 N N . ILE A 1 437 ? 8.430 1.716 -19.894 1.00 97.50 437 ILE A N 1
ATOM 3575 C CA . ILE A 1 437 ? 7.852 1.883 -21.226 1.00 97.50 437 ILE A CA 1
ATOM 3576 C C . ILE A 1 437 ? 8.264 3.259 -21.743 1.00 97.50 437 ILE A C 1
ATOM 3578 O O . ILE A 1 437 ? 7.852 4.282 -21.209 1.00 97.50 437 ILE A O 1
ATOM 3582 N N . LEU A 1 438 ? 9.118 3.278 -22.759 1.00 97.31 438 LEU A N 1
ATOM 3583 C CA . LEU A 1 438 ? 9.673 4.461 -23.424 1.00 97.31 438 LEU A CA 1
ATOM 3584 C C . LEU A 1 438 ? 9.311 4.476 -24.917 1.00 97.31 438 LEU A C 1
ATOM 3586 O O . LEU A 1 438 ? 9.945 5.180 -25.708 1.00 97.31 438 LEU A O 1
ATOM 3590 N N . SER A 1 439 ? 8.306 3.697 -25.323 1.00 97.38 439 SER A N 1
ATOM 3591 C CA . SER A 1 439 ? 7.902 3.601 -26.720 1.00 97.38 439 SER A CA 1
ATOM 3592 C C . SER A 1 439 ? 7.420 4.939 -27.275 1.00 97.38 439 SER A C 1
ATOM 3594 O O . SER A 1 439 ? 6.921 5.795 -26.539 1.00 97.38 439 SER A O 1
ATOM 3596 N N . ASN A 1 440 ? 7.567 5.126 -28.584 1.00 96.38 440 ASN A N 1
ATOM 3597 C CA . ASN A 1 440 ? 7.058 6.298 -29.296 1.00 96.38 440 ASN A CA 1
ATOM 3598 C C . ASN A 1 440 ? 7.592 7.638 -28.752 1.00 96.38 440 ASN A C 1
ATOM 3600 O O . ASN A 1 440 ? 6.861 8.628 -28.698 1.00 96.38 440 ASN A O 1
ATOM 3604 N N . ASN A 1 441 ? 8.871 7.680 -28.380 1.00 95.88 441 ASN A N 1
ATOM 3605 C CA . ASN A 1 441 ? 9.602 8.897 -28.020 1.00 95.88 441 ASN A CA 1
ATOM 3606 C C . ASN A 1 441 ? 10.575 9.298 -29.153 1.00 95.88 441 ASN A C 1
ATOM 3608 O O . ASN A 1 441 ? 10.420 8.879 -30.303 1.00 95.88 441 ASN A O 1
ATOM 3612 N N . SER A 1 442 ? 11.562 10.140 -28.853 1.00 94.44 442 SER A N 1
ATOM 3613 C CA . SER A 1 442 ? 12.594 10.581 -29.798 1.00 94.44 442 SER A CA 1
ATOM 3614 C C . SER A 1 442 ? 13.993 10.219 -29.291 1.00 94.44 442 SER A C 1
ATOM 3616 O O . SER A 1 442 ? 14.930 10.986 -29.479 1.00 94.44 442 SER A O 1
ATOM 3618 N N . LEU A 1 443 ? 14.136 9.087 -28.590 1.00 95.00 443 LEU A N 1
ATOM 3619 C CA . LEU A 1 443 ? 15.405 8.692 -27.976 1.00 95.00 443 LEU A CA 1
ATOM 3620 C C . LEU A 1 443 ? 16.466 8.405 -29.039 1.00 95.00 443 LEU A C 1
ATOM 3622 O O . LEU A 1 443 ? 16.267 7.531 -29.878 1.00 95.00 443 LEU A O 1
ATOM 3626 N N . GLU A 1 444 ? 17.599 9.095 -28.948 1.00 92.88 444 GLU A N 1
ATOM 3627 C CA . GLU A 1 444 ? 18.762 8.897 -29.830 1.00 92.88 444 GLU A CA 1
ATOM 3628 C C . GLU A 1 444 ? 19.807 7.962 -29.200 1.00 92.88 444 GLU A C 1
ATOM 3630 O O . GLU A 1 444 ? 20.537 7.266 -29.900 1.00 92.88 444 GLU A O 1
ATOM 3635 N N . ALA A 1 445 ? 19.852 7.902 -27.865 1.00 91.62 445 ALA A N 1
ATOM 3636 C CA . ALA A 1 445 ? 20.774 7.063 -27.105 1.00 91.62 445 ALA A CA 1
ATOM 3637 C C . ALA A 1 445 ? 20.133 6.536 -25.812 1.00 91.62 445 ALA A C 1
ATOM 3639 O O . ALA A 1 445 ? 19.169 7.098 -25.284 1.00 91.62 445 ALA A O 1
ATOM 3640 N N . LEU A 1 446 ? 20.713 5.460 -25.274 1.00 91.25 446 LEU A N 1
ATOM 3641 C CA . LEU A 1 446 ? 20.248 4.769 -24.063 1.00 91.25 446 LEU A CA 1
ATOM 3642 C C . LEU A 1 446 ? 21.115 5.047 -22.821 1.00 91.25 446 LEU A C 1
ATOM 3644 O O . LEU A 1 446 ? 20.975 4.370 -21.797 1.00 91.25 446 LEU A O 1
ATOM 3648 N N . ASP A 1 447 ? 21.996 6.046 -22.898 1.00 86.88 447 ASP A N 1
ATOM 3649 C CA . ASP A 1 447 ? 22.892 6.429 -21.807 1.00 86.88 447 ASP A CA 1
ATOM 3650 C C . ASP A 1 447 ? 22.094 6.799 -20.547 1.00 86.88 447 ASP A C 1
ATOM 3652 O O . ASP A 1 447 ? 21.276 7.722 -20.553 1.00 86.88 447 ASP A O 1
ATOM 3656 N N . GLY A 1 448 ? 22.343 6.087 -19.446 1.00 81.56 448 GLY A N 1
ATOM 3657 C CA . GLY A 1 448 ? 21.626 6.254 -18.180 1.00 81.56 448 GLY A CA 1
ATOM 3658 C C . GLY A 1 448 ? 20.748 5.064 -17.779 1.00 81.56 448 GLY A C 1
ATOM 3659 O O . GLY A 1 448 ? 20.393 4.953 -16.605 1.00 81.56 448 GLY A O 1
ATOM 3660 N N . LEU A 1 449 ? 20.430 4.134 -18.691 1.00 85.25 449 LEU A N 1
ATOM 3661 C CA . LEU A 1 449 ? 19.692 2.911 -18.326 1.00 85.25 449 LEU A CA 1
ATOM 3662 C C . LEU A 1 449 ? 20.509 1.945 -17.459 1.00 85.25 449 LEU A C 1
ATOM 3664 O O . LEU A 1 449 ? 19.939 1.191 -16.673 1.00 85.25 449 LEU A O 1
ATOM 3668 N N . ASP A 1 450 ? 21.838 1.986 -17.550 1.00 80.81 450 ASP A N 1
ATOM 3669 C CA . ASP A 1 450 ? 22.741 1.102 -16.808 1.00 80.81 450 ASP A CA 1
ATOM 3670 C C . ASP A 1 450 ? 22.728 1.327 -15.284 1.00 80.81 450 ASP A C 1
ATOM 3672 O O . ASP A 1 450 ? 23.220 0.493 -14.518 1.00 80.81 450 ASP A O 1
ATOM 3676 N N . PHE A 1 451 ? 22.102 2.415 -14.829 1.00 77.50 451 PHE A N 1
ATOM 3677 C CA . PHE A 1 451 ? 21.850 2.692 -13.417 1.00 77.50 451 PHE A CA 1
ATOM 3678 C C . PHE A 1 451 ? 20.697 1.863 -12.829 1.00 77.50 451 PHE A C 1
ATOM 3680 O O . PHE A 1 451 ? 20.620 1.707 -11.606 1.00 77.50 451 PHE A O 1
ATOM 3687 N N . ILE A 1 452 ? 19.816 1.301 -13.662 1.00 78.38 452 ILE A N 1
ATOM 3688 C CA . ILE A 1 452 ? 18.628 0.566 -13.215 1.00 78.38 452 ILE A CA 1
ATOM 3689 C C . ILE A 1 452 ? 18.898 -0.942 -13.306 1.00 78.38 452 ILE A C 1
ATOM 3691 O O . ILE A 1 452 ? 18.876 -1.544 -14.373 1.00 78.38 452 ILE A O 1
ATOM 3695 N N . ARG A 1 453 ? 19.145 -1.579 -12.154 1.00 73.38 453 ARG A N 1
ATOM 3696 C CA . ARG A 1 453 ? 19.590 -2.991 -12.056 1.00 73.38 453 ARG A CA 1
ATOM 3697 C C . ARG A 1 453 ? 18.461 -4.030 -11.943 1.00 73.38 453 ARG A C 1
ATOM 3699 O O . ARG A 1 453 ? 18.710 -5.193 -11.610 1.00 73.38 453 ARG A O 1
ATOM 3706 N N . SER A 1 454 ? 17.211 -3.609 -12.094 1.00 77.81 454 SER A N 1
ATOM 3707 C CA . SER A 1 454 ? 16.013 -4.410 -11.789 1.00 77.81 454 SER A CA 1
ATOM 3708 C C . SER A 1 454 ? 15.007 -4.474 -12.938 1.00 77.81 454 SER A C 1
ATOM 3710 O O . SER A 1 454 ? 13.912 -4.994 -12.738 1.00 77.81 454 SER A O 1
ATOM 3712 N N . ILE A 1 455 ? 15.380 -4.002 -14.131 1.00 88.38 455 ILE A N 1
ATOM 3713 C CA . ILE A 1 455 ? 14.518 -4.021 -15.315 1.00 88.38 455 ILE A CA 1
ATOM 3714 C C . ILE A 1 455 ? 14.225 -5.473 -15.730 1.00 88.38 455 ILE A C 1
ATOM 3716 O O . ILE A 1 455 ? 15.133 -6.257 -15.991 1.00 88.38 455 ILE A O 1
ATOM 3720 N N . VAL A 1 456 ? 12.936 -5.798 -15.794 1.00 91.81 456 VAL A N 1
ATOM 3721 C CA . VAL A 1 456 ? 12.354 -7.070 -16.249 1.00 91.81 456 VAL A CA 1
ATOM 3722 C C . VAL A 1 456 ? 11.601 -6.877 -17.567 1.00 91.81 456 VAL A C 1
ATOM 3724 O O . VAL A 1 456 ? 11.626 -7.753 -18.428 1.00 91.81 456 VAL A O 1
ATOM 3727 N N . TYR A 1 457 ? 10.957 -5.721 -17.746 1.00 94.69 457 TYR A N 1
ATOM 3728 C CA . TYR A 1 457 ? 10.313 -5.329 -18.996 1.00 94.69 457 TYR A CA 1
ATOM 3729 C C . TYR A 1 457 ? 10.822 -3.963 -19.455 1.00 94.69 457 TYR A C 1
ATOM 3731 O O . TYR A 1 457 ? 10.764 -2.992 -18.698 1.00 94.69 457 TYR A O 1
ATOM 3739 N N . LEU A 1 458 ? 11.299 -3.893 -20.695 1.00 95.94 458 LEU A N 1
ATOM 3740 C CA . LEU A 1 458 ? 11.730 -2.650 -21.326 1.00 95.94 458 LEU A CA 1
ATOM 3741 C C . LEU A 1 458 ? 11.106 -2.524 -22.713 1.00 95.94 458 LEU A C 1
ATOM 3743 O O . LEU A 1 458 ? 11.189 -3.441 -23.527 1.00 95.94 458 LEU A O 1
ATOM 3747 N N . ASP A 1 459 ? 10.508 -1.374 -22.988 1.00 97.81 459 ASP A N 1
ATOM 3748 C CA . ASP A 1 459 ? 10.000 -1.034 -24.312 1.00 97.81 459 ASP A CA 1
ATOM 3749 C C . ASP A 1 459 ? 10.641 0.264 -24.790 1.00 97.81 459 ASP A C 1
ATOM 3751 O O . ASP A 1 459 ? 10.402 1.320 -24.213 1.00 97.81 459 ASP A O 1
ATOM 3755 N N . ILE A 1 460 ? 11.476 0.174 -25.820 1.00 97.06 460 ILE A N 1
ATOM 3756 C CA . ILE A 1 460 ? 12.145 1.308 -26.475 1.00 97.06 460 ILE A CA 1
ATOM 3757 C C . ILE A 1 460 ? 11.751 1.402 -27.956 1.00 97.06 460 ILE A C 1
ATOM 3759 O O . ILE A 1 460 ? 12.446 2.035 -28.753 1.00 97.06 460 ILE A O 1
ATOM 3763 N N . SER A 1 461 ? 10.652 0.756 -28.347 1.00 97.00 461 SER A N 1
ATOM 3764 C CA . SER A 1 461 ? 10.190 0.740 -29.736 1.00 97.00 461 SER A CA 1
ATOM 3765 C C . SER A 1 461 ? 9.766 2.130 -30.233 1.00 97.00 461 SER A C 1
ATOM 3767 O O . SER A 1 461 ? 9.334 2.979 -29.453 1.00 97.00 461 SER A O 1
ATOM 3769 N N . GLY A 1 462 ? 9.902 2.400 -31.532 1.00 95.38 462 GLY A N 1
ATOM 3770 C CA . GLY A 1 462 ? 9.422 3.661 -32.120 1.00 95.38 462 GLY A CA 1
ATOM 3771 C C . GLY A 1 462 ? 10.221 4.908 -31.712 1.00 95.38 462 GLY A C 1
ATOM 3772 O O . GLY A 1 462 ? 9.632 5.978 -31.552 1.00 95.38 462 GLY A O 1
ATOM 3773 N N . ASN A 1 463 ? 11.533 4.775 -31.508 1.00 95.88 463 ASN A N 1
ATOM 3774 C CA . ASN A 1 463 ? 12.457 5.865 -31.173 1.00 95.88 463 ASN A CA 1
ATOM 3775 C C . ASN A 1 463 ? 13.414 6.174 -32.353 1.00 95.88 463 ASN A C 1
ATOM 3777 O O . ASN A 1 463 ? 13.157 5.778 -33.490 1.00 95.88 463 ASN A O 1
ATOM 3781 N N . LEU A 1 464 ? 14.494 6.922 -32.100 1.00 94.62 464 LEU A N 1
ATOM 3782 C CA . LEU A 1 464 ? 15.523 7.321 -33.073 1.00 94.62 464 LEU A CA 1
ATOM 3783 C C . LEU A 1 464 ? 16.852 6.573 -32.853 1.00 94.62 464 LEU A C 1
ATOM 3785 O O . LEU A 1 464 ? 17.922 7.087 -33.170 1.00 94.62 464 LEU A O 1
ATOM 3789 N N . LEU A 1 465 ? 16.802 5.362 -32.292 1.00 94.50 465 LEU A N 1
ATOM 3790 C CA . LEU A 1 465 ? 18.005 4.596 -31.970 1.00 94.50 465 LEU A CA 1
ATOM 3791 C C . LEU A 1 465 ? 18.630 3.996 -33.236 1.00 94.50 465 LEU A C 1
ATOM 3793 O O . LEU A 1 465 ? 17.967 3.269 -33.976 1.00 94.50 465 LEU A O 1
ATOM 3797 N N . THR A 1 466 ? 19.923 4.231 -33.446 1.00 93.00 466 THR A N 1
ATOM 3798 C CA . THR A 1 466 ? 20.690 3.629 -34.554 1.00 93.00 466 THR A CA 1
ATOM 3799 C C . THR A 1 466 ? 21.420 2.356 -34.177 1.00 93.00 466 THR A C 1
ATOM 3801 O O . THR A 1 466 ? 21.719 1.536 -35.041 1.00 93.00 466 THR A O 1
ATOM 3804 N N . GLU A 1 467 ? 21.671 2.144 -32.893 1.00 92.12 467 GLU A N 1
ATOM 3805 C CA . GLU A 1 467 ? 22.293 0.937 -32.372 1.00 92.1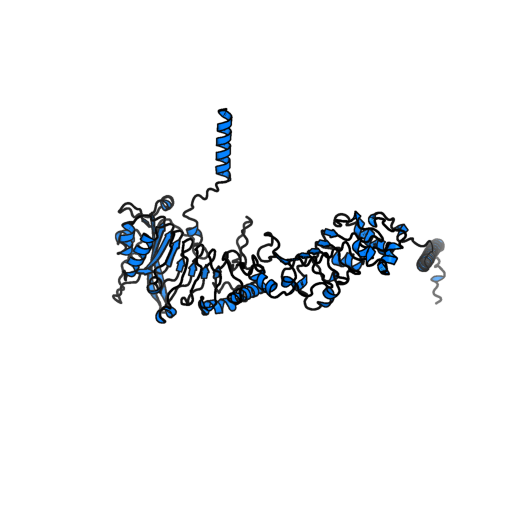2 467 GLU A CA 1
ATOM 3806 C C . GLU A 1 467 ? 21.847 0.680 -30.931 1.00 92.12 467 GLU A C 1
ATOM 3808 O O . GLU A 1 467 ? 21.337 1.567 -30.244 1.00 92.12 467 GLU A O 1
ATOM 3813 N N . ILE A 1 468 ? 22.053 -0.550 -30.459 1.00 93.06 468 ILE A N 1
ATOM 3814 C CA . ILE A 1 468 ? 22.013 -0.868 -29.032 1.00 93.06 468 ILE A CA 1
ATOM 3815 C C . ILE A 1 468 ? 23.455 -1.129 -28.589 1.00 93.06 468 ILE A C 1
ATOM 3817 O O . ILE A 1 468 ? 24.013 -2.178 -28.934 1.00 93.06 468 ILE A O 1
ATOM 3821 N N . PRO A 1 469 ? 24.074 -0.211 -27.826 1.00 90.62 469 PRO A N 1
ATOM 3822 C CA . PRO A 1 469 ? 25.461 -0.356 -27.421 1.00 90.62 469 PRO A CA 1
ATOM 3823 C C . PRO A 1 469 ? 25.716 -1.656 -26.653 1.00 90.62 469 PRO A C 1
ATOM 3825 O O . PRO A 1 469 ? 24.936 -2.063 -25.788 1.00 90.62 469 PRO A O 1
ATOM 3828 N N . TYR A 1 470 ? 26.870 -2.279 -26.898 1.00 87.81 470 TYR A N 1
ATOM 3829 C CA . TYR A 1 470 ? 27.247 -3.547 -26.260 1.00 87.81 470 TYR A CA 1
ATOM 3830 C C . TYR A 1 470 ? 27.241 -3.481 -24.722 1.00 87.81 470 TYR A C 1
ATOM 3832 O O . TYR A 1 470 ? 26.920 -4.460 -24.048 1.00 87.81 470 TYR A O 1
ATOM 3840 N N . TYR A 1 471 ? 27.549 -2.317 -24.145 1.00 87.31 471 T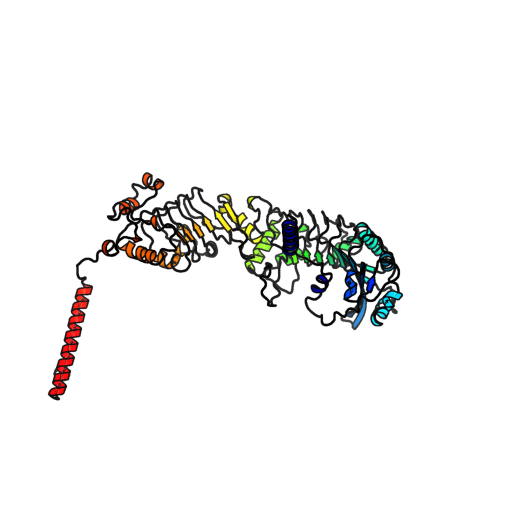YR A N 1
ATOM 3841 C CA . TYR A 1 471 ? 27.524 -2.139 -22.695 1.00 87.31 471 TYR A CA 1
ATOM 3842 C C . TYR A 1 471 ? 26.096 -2.213 -22.116 1.00 87.31 471 TYR A C 1
ATOM 3844 O O . TYR A 1 471 ? 25.929 -2.749 -21.021 1.00 87.31 471 TYR A O 1
ATOM 3852 N N . ILE A 1 472 ? 25.071 -1.739 -22.842 1.00 89.94 472 ILE A N 1
ATOM 3853 C CA . ILE A 1 472 ? 23.655 -1.862 -22.450 1.00 89.94 472 ILE A CA 1
ATOM 3854 C C . ILE A 1 472 ? 23.230 -3.324 -22.507 1.00 89.94 472 ILE A C 1
ATOM 3856 O O . ILE A 1 472 ? 22.626 -3.824 -21.557 1.00 89.94 472 ILE A O 1
ATOM 3860 N N . ILE A 1 473 ? 23.608 -4.025 -23.579 1.00 88.75 473 ILE A N 1
ATOM 3861 C CA . ILE A 1 473 ? 23.346 -5.459 -23.734 1.00 88.75 473 ILE A CA 1
ATOM 3862 C C . ILE A 1 473 ? 23.871 -6.229 -22.515 1.00 88.75 473 ILE A C 1
ATOM 3864 O O . ILE A 1 473 ? 23.125 -6.976 -21.882 1.00 88.75 473 ILE A O 1
ATOM 3868 N N . ASN A 1 474 ? 25.123 -5.981 -22.130 1.00 86.00 474 ASN A N 1
ATOM 3869 C CA . ASN A 1 474 ? 25.770 -6.708 -21.041 1.00 86.00 474 ASN A CA 1
ATOM 3870 C C . ASN A 1 474 ? 25.300 -6.308 -19.637 1.00 86.00 474 ASN A C 1
ATOM 3872 O O . ASN A 1 474 ? 25.165 -7.170 -18.778 1.00 86.00 474 ASN A O 1
ATOM 3876 N N . LYS A 1 475 ? 25.082 -5.016 -19.362 1.00 84.06 475 LYS A N 1
ATOM 3877 C CA . LYS A 1 475 ? 24.702 -4.566 -18.009 1.00 84.06 475 LYS A CA 1
ATOM 3878 C C . LYS A 1 475 ? 23.201 -4.609 -17.746 1.00 84.06 475 LYS A C 1
ATOM 3880 O O . LYS A 1 475 ? 22.799 -4.889 -16.621 1.00 84.06 475 LYS A O 1
ATOM 3885 N N . VAL A 1 476 ? 22.388 -4.246 -18.737 1.00 83.75 476 VAL A N 1
ATOM 3886 C CA . VAL A 1 476 ? 20.942 -4.037 -18.564 1.00 83.75 476 VAL A CA 1
ATOM 3887 C C . VAL A 1 476 ? 20.159 -5.247 -19.059 1.00 83.75 476 VAL A C 1
ATOM 3889 O O . VAL A 1 476 ? 19.240 -5.698 -18.383 1.00 83.75 476 VAL A O 1
ATOM 3892 N N . LEU A 1 477 ? 20.539 -5.797 -20.216 1.00 84.75 477 LEU A N 1
ATOM 3893 C CA . LEU A 1 477 ? 19.761 -6.830 -20.908 1.00 84.75 477 LEU A CA 1
ATOM 3894 C C . LEU A 1 477 ? 20.236 -8.273 -20.654 1.00 84.75 477 LEU A C 1
ATOM 3896 O O . LEU A 1 477 ? 19.692 -9.187 -21.264 1.00 84.75 477 LEU A O 1
ATOM 3900 N N . SER A 1 478 ? 21.242 -8.513 -19.804 1.00 73.12 478 SER A N 1
ATOM 3901 C CA . SER A 1 478 ? 21.833 -9.861 -19.661 1.00 73.12 478 SER A CA 1
ATOM 3902 C C . SER A 1 478 ? 21.297 -10.708 -18.501 1.00 73.12 478 SER A C 1
ATOM 3904 O O . SER A 1 478 ? 21.244 -11.922 -18.653 1.00 73.12 478 SER A O 1
ATOM 3906 N N . ASP A 1 479 ? 20.863 -10.117 -17.378 1.00 71.81 479 ASP A N 1
ATOM 3907 C CA . ASP A 1 479 ? 20.584 -10.909 -16.159 1.00 71.81 479 ASP A CA 1
ATOM 3908 C C . ASP A 1 479 ? 19.095 -11.088 -15.809 1.00 71.81 479 ASP A C 1
ATOM 3910 O O . ASP A 1 479 ? 18.715 -12.129 -15.278 1.00 71.81 479 ASP A O 1
ATOM 3914 N N . LYS A 1 480 ? 18.243 -10.073 -16.023 1.00 82.62 480 LYS A N 1
ATOM 3915 C CA . LYS A 1 480 ? 16.870 -10.044 -15.458 1.00 82.62 480 LYS A CA 1
ATOM 3916 C C . LYS A 1 480 ? 15.754 -9.728 -16.447 1.00 82.62 480 LYS A C 1
ATOM 3918 O O . LYS A 1 480 ? 14.585 -9.774 -16.065 1.00 82.62 480 LYS A O 1
ATOM 3923 N N . ILE A 1 481 ? 16.101 -9.377 -17.680 1.00 89.81 481 ILE A N 1
ATOM 3924 C CA . ILE A 1 481 ? 15.116 -9.007 -18.689 1.00 89.81 481 ILE A CA 1
ATOM 3925 C C . ILE A 1 481 ? 14.319 -10.255 -19.107 1.00 89.81 481 ILE A C 1
ATOM 3927 O O . ILE A 1 481 ? 14.887 -11.288 -19.445 1.00 89.81 481 ILE A O 1
ATOM 3931 N N . ASP A 1 482 ? 12.994 -10.159 -19.061 1.00 91.81 482 ASP A N 1
ATOM 3932 C CA . ASP A 1 482 ? 12.062 -11.218 -19.479 1.00 91.81 482 ASP A CA 1
ATOM 3933 C C . ASP A 1 482 ? 11.342 -10.827 -20.775 1.00 91.81 482 ASP A C 1
ATOM 3935 O O . ASP A 1 482 ? 11.049 -11.658 -21.632 1.00 91.81 482 ASP A O 1
ATOM 3939 N N . LYS A 1 483 ? 11.065 -9.529 -20.939 1.00 95.00 483 LYS A N 1
ATOM 3940 C CA . LYS A 1 483 ? 10.334 -8.988 -22.085 1.00 95.00 483 LYS A CA 1
ATOM 3941 C C . LYS A 1 483 ? 11.018 -7.730 -22.596 1.00 95.00 483 LYS A C 1
ATOM 3943 O O . LYS A 1 483 ? 11.329 -6.826 -21.822 1.00 95.00 483 LYS A O 1
ATOM 3948 N N . PHE A 1 484 ? 11.200 -7.647 -23.905 1.00 96.06 484 PHE A N 1
ATOM 3949 C CA . PHE A 1 484 ? 11.862 -6.525 -24.551 1.00 96.06 484 PHE A CA 1
ATOM 3950 C C . PHE A 1 484 ? 11.169 -6.150 -25.860 1.00 96.06 484 PHE A C 1
ATOM 3952 O O . PHE A 1 484 ? 10.740 -7.027 -26.613 1.00 96.06 484 PHE A O 1
ATOM 3959 N N . ARG A 1 485 ? 11.051 -4.849 -26.123 1.00 97.69 485 ARG A N 1
ATOM 3960 C CA . ARG A 1 485 ? 10.596 -4.300 -27.403 1.00 97.69 485 ARG A CA 1
ATOM 3961 C C . ARG A 1 485 ? 11.581 -3.258 -27.904 1.00 97.69 485 ARG A C 1
ATOM 3963 O O . ARG A 1 485 ? 11.937 -2.350 -27.155 1.00 97.69 485 ARG A O 1
ATOM 3970 N N . MET A 1 486 ? 12.026 -3.402 -29.147 1.00 96.12 486 MET A N 1
ATOM 3971 C CA . MET A 1 486 ? 13.060 -2.549 -29.753 1.00 96.12 486 MET A CA 1
ATOM 3972 C C . MET A 1 486 ? 12.810 -2.245 -31.238 1.00 96.12 486 MET A C 1
ATOM 3974 O O . MET A 1 486 ? 13.623 -1.600 -31.890 1.00 96.12 486 MET A O 1
ATOM 3978 N N . GLY A 1 487 ? 11.695 -2.702 -31.801 1.00 95.38 487 GLY A N 1
ATOM 3979 C CA . GLY A 1 487 ? 11.349 -2.483 -33.199 1.00 95.38 487 GLY A CA 1
ATOM 3980 C C . GLY A 1 487 ? 11.095 -1.015 -33.542 1.00 95.38 487 GLY A C 1
ATOM 3981 O O . GLY A 1 487 ? 10.982 -0.156 -32.669 1.00 95.38 487 GLY A O 1
ATOM 3982 N N . LEU A 1 488 ? 10.965 -0.738 -34.842 1.00 94.56 488 LEU A N 1
ATOM 3983 C CA . LEU A 1 488 ? 10.646 0.602 -35.365 1.00 94.56 488 LEU A CA 1
ATOM 3984 C C . LEU A 1 488 ? 11.664 1.684 -34.951 1.00 94.56 488 LEU A C 1
ATOM 3986 O O . LEU A 1 488 ? 11.290 2.815 -34.653 1.00 94.56 488 LEU A O 1
ATOM 3990 N N . ASN A 1 489 ? 12.943 1.316 -34.922 1.00 95.00 489 ASN A N 1
ATOM 3991 C CA . ASN A 1 489 ? 14.071 2.215 -34.709 1.00 95.00 489 ASN A CA 1
ATOM 3992 C C . ASN A 1 489 ? 14.969 2.207 -35.960 1.00 95.00 489 ASN A C 1
ATOM 3994 O O . ASN A 1 489 ? 15.155 1.128 -36.542 1.00 95.00 489 ASN A O 1
ATOM 3998 N N . PRO A 1 490 ? 15.529 3.361 -36.374 1.00 94.19 490 PRO A N 1
ATOM 3999 C CA . PRO A 1 490 ? 16.324 3.487 -37.592 1.00 94.19 490 PRO A CA 1
ATOM 4000 C C . PRO A 1 490 ? 17.728 2.900 -37.395 1.00 94.19 490 PRO A C 1
ATOM 4002 O O . PRO A 1 490 ? 18.718 3.619 -37.388 1.00 94.19 490 PRO A O 1
ATOM 4005 N N . TYR A 1 491 ? 17.835 1.581 -37.235 1.00 95.00 491 TYR A N 1
ATOM 4006 C CA . TYR A 1 491 ? 19.114 0.925 -36.972 1.00 95.00 491 TYR A CA 1
ATOM 4007 C C . TYR A 1 491 ? 20.087 1.051 -38.148 1.00 95.00 491 TYR A C 1
ATOM 4009 O O . TYR A 1 491 ? 19.738 0.726 -39.286 1.00 95.00 491 TYR A O 1
ATOM 4017 N N . VAL A 1 492 ? 21.327 1.444 -37.859 1.00 93.44 492 VAL A N 1
ATOM 4018 C CA . VAL A 1 492 ? 22.448 1.336 -38.795 1.00 93.44 492 VAL A CA 1
ATOM 4019 C C . VAL A 1 492 ? 22.914 -0.119 -38.792 1.00 93.44 492 VAL A C 1
ATOM 4021 O O . VAL A 1 492 ? 23.162 -0.707 -37.738 1.00 93.44 492 VAL A O 1
ATOM 4024 N N . CYS A 1 493 ? 22.990 -0.713 -39.981 1.00 92.94 493 CYS A N 1
ATOM 4025 C CA . CYS A 1 493 ? 23.400 -2.100 -40.172 1.00 92.94 493 CYS A CA 1
ATOM 4026 C C . CYS A 1 493 ? 24.794 -2.170 -40.792 1.00 92.94 493 CYS A C 1
ATOM 4028 O O . CYS A 1 493 ? 24.941 -2.036 -42.005 1.00 92.94 493 CYS A O 1
ATOM 4030 N N . ASP A 1 494 ? 25.794 -2.363 -39.936 1.00 90.38 494 ASP A N 1
ATOM 4031 C CA . ASP A 1 494 ? 27.223 -2.411 -40.243 1.00 90.38 494 ASP A CA 1
ATOM 4032 C C . ASP A 1 494 ? 27.947 -3.455 -39.356 1.00 90.38 494 ASP A C 1
ATOM 4034 O O . ASP A 1 494 ? 27.322 -4.326 -38.737 1.00 90.38 494 ASP A O 1
ATOM 4038 N N . CYS A 1 495 ? 29.279 -3.378 -39.262 1.00 89.88 495 CYS A N 1
ATOM 4039 C CA . CYS A 1 495 ? 30.058 -4.314 -38.450 1.00 89.88 495 CYS A CA 1
ATOM 4040 C C . CYS A 1 495 ? 29.737 -4.219 -36.940 1.00 89.88 495 CYS A C 1
ATOM 4042 O O . CYS A 1 495 ? 29.836 -5.221 -36.223 1.00 89.88 495 CYS A O 1
ATOM 4044 N N . ASN A 1 496 ? 29.293 -3.061 -36.435 1.00 88.88 496 ASN A N 1
ATO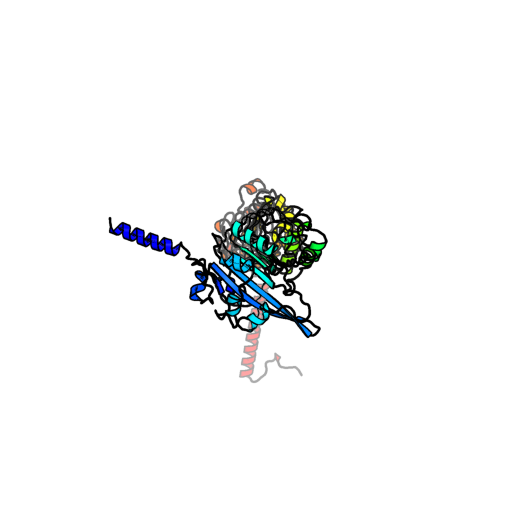M 4045 C CA . ASN A 1 496 ? 28.923 -2.886 -35.027 1.00 88.88 496 ASN A CA 1
ATOM 4046 C C . ASN A 1 496 ? 27.620 -3.627 -34.686 1.00 88.88 496 ASN A C 1
ATOM 4048 O O . ASN A 1 496 ? 27.457 -4.136 -33.570 1.00 88.88 496 ASN A O 1
ATOM 4052 N N . THR A 1 497 ? 26.735 -3.798 -35.670 1.00 92.00 497 THR A N 1
ATOM 4053 C CA . THR A 1 497 ? 25.465 -4.527 -35.545 1.00 92.00 497 THR A CA 1
ATOM 4054 C C . THR A 1 497 ? 25.658 -6.014 -35.238 1.00 92.00 497 THR A C 1
ATOM 4056 O O . THR A 1 497 ? 24.789 -6.621 -34.612 1.00 92.00 497 THR A O 1
ATOM 4059 N N . VAL A 1 498 ? 26.794 -6.622 -35.607 1.00 91.56 498 VAL A N 1
ATOM 4060 C CA . VAL A 1 498 ? 27.047 -8.072 -35.446 1.00 91.56 498 VAL A CA 1
ATOM 4061 C C . VAL A 1 498 ? 26.889 -8.529 -33.990 1.00 91.56 498 VAL A C 1
ATOM 4063 O O . VAL A 1 498 ? 26.319 -9.590 -33.721 1.00 91.56 498 VAL A O 1
ATOM 4066 N N . LYS A 1 499 ? 27.346 -7.724 -33.021 1.00 90.94 499 LYS A N 1
ATOM 4067 C CA . LYS A 1 499 ? 27.229 -8.059 -31.589 1.00 90.94 499 LYS A CA 1
ATOM 4068 C C . LYS A 1 499 ? 25.773 -8.059 -31.128 1.00 90.94 499 LYS A C 1
ATOM 4070 O O . LYS A 1 499 ? 25.346 -8.998 -30.456 1.00 90.94 499 LYS A O 1
ATOM 4075 N N . MET A 1 500 ? 25.016 -7.033 -31.518 1.00 92.69 500 MET A N 1
ATOM 4076 C CA . MET A 1 500 ? 23.584 -6.933 -31.237 1.00 92.69 500 MET A CA 1
ATOM 4077 C C . MET A 1 500 ? 22.818 -8.079 -31.903 1.00 92.69 500 MET A C 1
ATOM 4079 O O . MET A 1 500 ? 22.032 -8.749 -31.241 1.00 92.69 500 MET A O 1
ATOM 4083 N N . GLN A 1 501 ? 23.103 -8.368 -33.174 1.00 94.06 501 GLN A N 1
ATOM 4084 C CA . GLN A 1 501 ? 22.491 -9.466 -33.919 1.00 94.06 501 GLN A CA 1
ATOM 4085 C C . GLN A 1 501 ? 22.717 -10.815 -33.222 1.00 94.06 501 GLN A C 1
ATOM 4087 O O . GLN A 1 501 ? 21.763 -11.563 -33.006 1.00 94.06 501 GLN A O 1
ATOM 4092 N N . LYS A 1 502 ? 23.956 -11.119 -32.819 1.00 92.81 502 LYS A N 1
ATOM 4093 C CA . LYS A 1 502 ? 24.279 -12.353 -32.089 1.00 92.81 502 LYS A CA 1
ATOM 4094 C C . LYS A 1 502 ? 23.531 -12.439 -30.758 1.00 92.81 502 LYS A C 1
ATOM 4096 O O . LYS A 1 502 ? 23.032 -13.503 -30.394 1.00 92.81 502 LYS A O 1
ATOM 4101 N N . TRP A 1 503 ? 23.420 -11.323 -30.036 1.00 92.75 503 TRP A N 1
ATOM 4102 C CA . TRP A 1 503 ? 22.613 -11.270 -28.820 1.00 92.75 503 TRP A CA 1
ATOM 4103 C C . TRP A 1 503 ? 21.131 -11.544 -29.113 1.00 92.75 503 TRP A C 1
ATOM 4105 O O . TRP A 1 503 ? 20.531 -12.365 -28.423 1.00 92.75 503 TRP A O 1
ATOM 4115 N N . MET A 1 504 ? 20.559 -10.950 -30.166 1.00 94.25 504 MET A N 1
ATOM 4116 C CA . MET A 1 504 ? 19.170 -11.194 -30.574 1.00 94.25 504 MET A CA 1
ATOM 4117 C C . MET A 1 504 ? 18.922 -12.659 -30.949 1.00 94.25 504 MET A C 1
ATOM 4119 O O . MET A 1 504 ? 17.900 -13.217 -30.567 1.00 94.25 504 MET A O 1
ATOM 4123 N N . GLN A 1 505 ? 19.855 -13.308 -31.652 1.00 93.75 505 GLN A N 1
ATOM 4124 C CA . GLN A 1 505 ? 19.756 -14.732 -32.005 1.00 93.75 505 GLN A CA 1
ATOM 4125 C C . GLN A 1 505 ? 19.690 -15.628 -30.766 1.00 93.75 505 GLN A C 1
ATOM 4127 O O . GLN A 1 505 ? 18.910 -16.576 -30.733 1.00 93.75 505 GLN A O 1
ATOM 4132 N N . ASN A 1 506 ? 20.457 -15.301 -29.727 1.00 93.06 506 ASN A N 1
ATOM 4133 C CA . ASN A 1 506 ? 20.436 -16.046 -28.469 1.00 93.06 506 ASN A CA 1
ATOM 4134 C C . ASN A 1 506 ? 19.196 -15.736 -27.614 1.00 93.06 506 ASN A C 1
ATOM 4136 O O . ASN A 1 506 ? 18.804 -16.555 -26.786 1.00 93.06 506 ASN A O 1
ATOM 4140 N N . ASN A 1 507 ? 18.563 -14.579 -27.828 1.00 93.00 507 ASN A N 1
ATOM 4141 C CA . ASN A 1 507 ? 17.502 -14.039 -26.976 1.00 93.00 507 ASN A CA 1
ATOM 4142 C C . ASN A 1 507 ? 16.187 -13.771 -27.733 1.00 93.00 507 ASN A C 1
ATOM 4144 O O . ASN A 1 507 ? 15.346 -12.998 -27.286 1.00 93.00 507 ASN A O 1
ATOM 4148 N N . TYR A 1 508 ? 15.951 -14.427 -28.871 1.00 93.12 508 TYR A N 1
ATOM 4149 C CA . TYR A 1 508 ? 14.801 -14.127 -29.737 1.00 93.12 508 TYR A CA 1
ATOM 4150 C C . TYR A 1 508 ? 13.431 -14.285 -29.048 1.00 93.12 508 TYR A C 1
ATOM 4152 O O . TYR A 1 508 ? 12.457 -13.683 -29.484 1.00 93.12 508 TYR A O 1
ATOM 4160 N N . ARG A 1 509 ? 13.342 -15.088 -27.976 1.00 93.56 509 ARG A N 1
ATOM 4161 C CA . ARG A 1 509 ? 12.094 -15.345 -27.232 1.00 93.56 509 ARG A CA 1
ATOM 4162 C C . ARG A 1 509 ? 11.647 -14.178 -26.356 1.00 93.56 509 ARG A C 1
ATOM 4164 O O . ARG A 1 509 ? 10.450 -14.038 -26.130 1.00 93.56 509 ARG A O 1
ATOM 4171 N N . ILE A 1 510 ? 12.589 -13.375 -25.860 1.00 93.88 510 ILE A N 1
ATOM 4172 C CA . ILE A 1 510 ? 12.277 -12.228 -24.997 1.00 93.88 510 ILE A CA 1
ATOM 4173 C C . ILE A 1 510 ? 11.934 -10.976 -25.819 1.00 93.88 510 ILE A C 1
ATOM 4175 O O . ILE A 1 510 ? 11.281 -10.070 -25.307 1.00 93.88 510 ILE A O 1
ATOM 4179 N N . ILE A 1 511 ? 12.342 -10.926 -27.096 1.00 96.00 511 ILE A N 1
ATOM 4180 C CA . ILE A 1 511 ? 12.081 -9.806 -28.011 1.00 96.00 511 ILE A CA 1
ATOM 4181 C C . ILE A 1 511 ? 10.690 -9.974 -28.628 1.00 96.00 511 ILE A C 1
ATOM 4183 O O . ILE A 1 511 ? 10.488 -10.745 -29.566 1.00 96.00 511 ILE A O 1
ATOM 4187 N N . LEU A 1 512 ? 9.715 -9.238 -28.101 1.00 96.19 512 LEU A N 1
ATOM 4188 C CA . LEU A 1 512 ? 8.301 -9.413 -28.441 1.00 96.19 512 LEU A CA 1
ATOM 4189 C C . LEU A 1 512 ? 7.950 -8.907 -29.847 1.00 96.19 512 LEU A C 1
ATOM 4191 O O . LEU A 1 512 ? 6.994 -9.385 -30.454 1.00 96.19 512 LEU A O 1
ATOM 4195 N N . ASP A 1 513 ? 8.708 -7.941 -30.362 1.00 95.88 513 ASP A N 1
ATOM 4196 C CA . ASP A 1 513 ? 8.492 -7.263 -31.642 1.00 95.88 513 ASP A CA 1
ATOM 4197 C C . ASP A 1 513 ? 9.626 -7.524 -32.646 1.00 95.88 513 ASP A C 1
ATOM 4199 O O . ASP A 1 513 ? 9.880 -6.712 -33.534 1.00 95.88 513 ASP A O 1
ATOM 4203 N N . ILE A 1 514 ? 10.284 -8.686 -32.545 1.00 95.25 514 ILE A N 1
ATOM 4204 C CA . ILE A 1 514 ? 11.490 -9.034 -33.315 1.00 95.25 514 ILE A CA 1
ATOM 4205 C C . ILE A 1 514 ? 11.355 -8.823 -34.835 1.00 95.25 514 ILE A C 1
ATOM 4207 O O . ILE A 1 514 ? 12.309 -8.409 -35.488 1.00 95.25 514 ILE A O 1
ATOM 4211 N N . LYS A 1 515 ? 10.152 -9.019 -35.395 1.00 93.38 515 LYS A N 1
ATOM 4212 C CA . LYS A 1 515 ? 9.841 -8.817 -36.827 1.00 93.38 515 LYS A CA 1
ATOM 4213 C C . LYS A 1 515 ? 9.955 -7.354 -37.284 1.00 93.38 515 LYS A C 1
ATOM 4215 O O . LYS A 1 515 ? 10.113 -7.081 -38.475 1.00 93.38 515 LYS A O 1
ATOM 4220 N N . HIS A 1 516 ? 9.855 -6.412 -36.350 1.00 95.00 516 HIS A N 1
ATOM 4221 C CA . HIS A 1 516 ? 9.947 -4.972 -36.594 1.00 95.00 516 HIS A CA 1
ATOM 4222 C C . HIS A 1 516 ? 11.357 -4.415 -36.350 1.00 95.00 516 HIS A C 1
ATOM 4224 O O . HIS A 1 516 ? 11.578 -3.214 -36.528 1.00 95.00 516 HIS A O 1
ATOM 4230 N N . VAL A 1 517 ? 12.317 -5.272 -35.984 1.00 95.69 517 VAL A N 1
ATOM 4231 C CA . VAL A 1 517 ? 13.728 -4.917 -35.801 1.00 95.69 517 VAL A CA 1
ATOM 4232 C C . VAL A 1 517 ? 14.454 -5.022 -37.144 1.00 95.69 517 VAL A C 1
ATOM 4234 O O . VAL A 1 517 ? 14.917 -6.089 -37.561 1.00 95.69 517 VAL A O 1
ATOM 4237 N N . ARG A 1 518 ? 14.490 -3.900 -37.864 1.00 95.19 518 ARG A N 1
ATOM 4238 C CA . ARG A 1 518 ? 14.933 -3.805 -39.262 1.00 95.19 518 ARG A CA 1
ATOM 4239 C C . ARG A 1 518 ? 15.900 -2.639 -39.454 1.00 95.19 518 ARG A C 1
ATOM 4241 O O . ARG A 1 518 ? 15.798 -1.644 -38.745 1.00 95.19 518 ARG A O 1
ATOM 4248 N N . CYS A 1 519 ? 16.798 -2.753 -40.427 1.00 94.94 519 CYS A N 1
ATOM 4249 C CA . CYS A 1 519 ? 17.744 -1.689 -40.771 1.00 94.94 519 CYS A CA 1
ATOM 4250 C C . CYS A 1 519 ? 17.019 -0.463 -41.338 1.00 94.94 519 CYS A C 1
ATOM 4252 O O . CYS A 1 519 ? 16.155 -0.615 -42.204 1.00 94.94 519 CYS A O 1
ATOM 4254 N N . GLY A 1 520 ? 17.367 0.736 -40.866 1.00 91.12 520 GLY A N 1
ATOM 4255 C CA . GLY A 1 520 ? 16.850 2.018 -41.364 1.00 91.12 520 GLY A CA 1
ATOM 4256 C C . GLY A 1 520 ? 15.335 2.226 -41.233 1.00 91.12 520 GLY A C 1
ATOM 4257 O O . GLY A 1 520 ? 14.796 3.154 -41.830 1.00 91.12 520 GLY A O 1
ATOM 4258 N N . ASN A 1 521 ? 14.633 1.366 -40.488 1.00 88.81 521 ASN A N 1
ATOM 4259 C CA . ASN A 1 521 ? 13.180 1.425 -40.358 1.00 88.81 521 ASN A CA 1
ATOM 4260 C C . ASN A 1 521 ? 12.760 2.531 -39.381 1.00 88.81 521 ASN A C 1
ATOM 4262 O O . ASN A 1 521 ? 13.263 2.591 -38.267 1.00 88.81 521 ASN A O 1
ATOM 4266 N N . LEU A 1 522 ? 11.809 3.375 -39.765 1.00 85.62 522 LEU A N 1
ATOM 4267 C CA . LEU A 1 522 ? 11.368 4.520 -38.970 1.00 85.62 522 LEU A CA 1
ATOM 4268 C C . LEU A 1 522 ? 9.838 4.562 -38.937 1.00 85.62 522 LEU A C 1
ATOM 4270 O O . LEU A 1 522 ? 9.198 4.235 -39.932 1.00 85.62 522 LEU A O 1
ATOM 4274 N N . ARG A 1 523 ? 9.242 4.969 -37.809 1.00 88.31 523 ARG A N 1
ATOM 4275 C CA . ARG A 1 523 ? 7.786 5.186 -37.745 1.00 88.31 523 ARG A CA 1
ATOM 4276 C C . ARG A 1 523 ? 7.370 6.405 -38.575 1.00 88.31 523 ARG A C 1
ATOM 4278 O O . ARG A 1 523 ? 8.089 7.406 -38.607 1.00 88.31 523 ARG A O 1
ATOM 4285 N N . ASP A 1 524 ? 6.177 6.351 -39.158 1.00 84.94 524 ASP A N 1
ATOM 4286 C CA . ASP A 1 524 ? 5.664 7.364 -40.095 1.00 84.94 524 ASP A CA 1
ATOM 4287 C C . ASP A 1 524 ? 5.701 8.796 -39.531 1.00 84.94 524 ASP A C 1
ATOM 4289 O O . ASP A 1 524 ? 6.109 9.734 -40.215 1.00 84.94 524 ASP A O 1
ATOM 4293 N N . GLU A 1 525 ? 5.356 8.960 -38.251 1.00 82.81 525 GLU A N 1
ATOM 4294 C CA . GLU A 1 525 ? 5.347 10.252 -37.547 1.00 82.81 525 GLU A CA 1
ATOM 4295 C C . GLU A 1 525 ? 6.727 10.929 -37.504 1.00 82.81 525 GLU A C 1
ATOM 4297 O O . GLU A 1 525 ? 6.833 12.153 -37.604 1.00 82.81 525 GLU A O 1
ATOM 4302 N N . LEU A 1 526 ? 7.800 10.143 -37.370 1.00 84.44 526 LEU A N 1
ATOM 4303 C CA . LEU A 1 526 ? 9.172 10.656 -37.379 1.00 84.44 526 LEU A CA 1
ATOM 4304 C C . LEU A 1 526 ? 9.708 10.787 -38.805 1.00 84.44 526 LEU A C 1
ATOM 4306 O O . LEU A 1 526 ? 10.557 11.636 -39.048 1.00 84.44 526 LEU A O 1
ATOM 4310 N N . SER A 1 527 ? 9.186 10.023 -39.769 1.00 79.00 527 SER A N 1
ATOM 4311 C CA . SER A 1 527 ? 9.597 10.143 -41.172 1.00 79.00 527 SER A CA 1
ATOM 4312 C C . SER A 1 527 ? 9.307 11.521 -41.762 1.00 79.00 527 SER A C 1
ATOM 4314 O O . SER A 1 527 ? 10.018 11.947 -42.666 1.00 79.00 527 SER A O 1
ATOM 4316 N N . GLN A 1 528 ? 8.286 12.227 -41.277 1.00 78.38 528 GLN A N 1
ATOM 4317 C CA . GLN A 1 528 ? 7.999 13.590 -41.732 1.00 78.38 528 GLN A CA 1
ATOM 4318 C C . GLN A 1 528 ? 8.902 14.618 -41.038 1.00 78.38 528 GLN A C 1
ATOM 4320 O O . GLN A 1 528 ? 9.465 15.489 -41.699 1.00 78.38 528 GLN A O 1
ATOM 4325 N N . ASN A 1 529 ? 9.090 14.478 -39.724 1.00 80.44 529 ASN A N 1
ATOM 4326 C CA . ASN A 1 529 ? 9.733 15.494 -38.886 1.00 80.44 529 ASN A CA 1
ATOM 4327 C C . ASN A 1 529 ? 11.262 15.360 -38.789 1.00 80.44 529 ASN A C 1
ATOM 4329 O O . ASN A 1 529 ? 11.957 16.357 -38.637 1.00 80.44 529 ASN A O 1
ATOM 4333 N N . GLU A 1 530 ? 11.790 14.142 -38.888 1.00 85.25 530 GLU A N 1
ATOM 4334 C CA . GLU A 1 530 ? 13.207 13.813 -38.669 1.00 85.25 530 GLU A CA 1
ATOM 4335 C C . GLU A 1 530 ? 13.879 13.299 -39.960 1.00 85.25 530 GLU A C 1
ATOM 4337 O O . GLU A 1 530 ? 14.987 12.773 -39.925 1.00 85.25 530 GLU A O 1
ATOM 4342 N N . SER A 1 531 ? 13.246 13.484 -41.128 1.00 74.38 531 SER A N 1
ATOM 4343 C CA . SER A 1 531 ? 13.780 13.085 -42.449 1.00 74.38 531 SER A CA 1
ATOM 4344 C C . SER A 1 531 ? 15.158 13.672 -42.772 1.00 74.38 531 SER A C 1
ATOM 4346 O O . SER A 1 531 ? 15.935 13.065 -43.502 1.00 74.38 531 SER A O 1
ATOM 4348 N N . HIS A 1 532 ? 15.462 14.852 -42.231 1.00 82.50 532 HIS A N 1
ATOM 4349 C CA . HIS A 1 532 ? 16.733 15.552 -42.434 1.00 82.50 532 HIS A CA 1
ATOM 4350 C C . HIS A 1 532 ? 17.723 15.331 -41.282 1.00 82.50 532 HIS A C 1
ATOM 4352 O O . HIS A 1 532 ? 18.807 15.915 -41.285 1.00 82.50 532 HIS A O 1
ATOM 4358 N N . ASN A 1 533 ? 17.366 14.521 -40.281 1.00 85.06 533 ASN A N 1
ATOM 4359 C CA . ASN A 1 533 ? 18.249 14.222 -39.165 1.00 85.06 533 ASN A CA 1
ATOM 4360 C C . ASN A 1 533 ? 19.447 13.390 -39.675 1.00 85.06 533 ASN A C 1
ATOM 4362 O O . ASN A 1 533 ? 19.228 12.320 -40.251 1.00 85.06 533 ASN A O 1
ATOM 4366 N N . PRO A 1 534 ? 20.707 13.830 -39.470 1.00 86.31 534 PRO A N 1
ATOM 4367 C CA . PRO A 1 534 ? 21.891 13.137 -39.990 1.00 86.31 534 PRO A CA 1
ATOM 4368 C C . PRO A 1 534 ? 21.963 11.657 -39.599 1.00 86.31 534 PRO A C 1
ATOM 4370 O O . PRO A 1 534 ? 22.381 10.821 -40.397 1.00 86.31 534 PRO A O 1
ATOM 4373 N N . ILE A 1 535 ? 21.506 11.339 -38.386 1.00 83.69 535 ILE A N 1
ATOM 4374 C CA . ILE A 1 535 ? 21.488 9.990 -37.816 1.00 83.69 535 ILE A CA 1
ATOM 4375 C C . ILE A 1 535 ? 20.513 9.092 -38.599 1.00 83.69 535 ILE A C 1
ATOM 4377 O O . ILE A 1 535 ? 20.839 7.958 -38.953 1.00 83.69 535 ILE A O 1
ATOM 4381 N N . VAL A 1 536 ? 19.331 9.623 -38.929 1.00 85.69 536 VAL A N 1
ATOM 4382 C CA . VAL A 1 536 ? 18.302 8.924 -39.714 1.00 85.69 536 VAL A CA 1
ATOM 4383 C C . VAL A 1 536 ? 18.761 8.732 -41.156 1.00 85.69 536 VAL A C 1
ATOM 4385 O O . VAL A 1 536 ? 18.640 7.633 -41.695 1.00 85.69 536 VAL A O 1
ATOM 4388 N N . VAL A 1 537 ? 19.337 9.773 -41.763 1.00 87.38 537 VAL A N 1
ATOM 4389 C CA . VAL A 1 537 ? 19.865 9.717 -43.133 1.00 87.38 537 VAL A CA 1
ATOM 4390 C C . VAL A 1 537 ? 20.928 8.625 -43.254 1.00 87.38 537 VAL A C 1
ATOM 4392 O O . VAL A 1 537 ? 20.865 7.812 -44.174 1.00 87.38 537 VAL A O 1
ATOM 4395 N N . GLN A 1 538 ? 21.856 8.545 -42.297 1.00 86.88 538 GLN A N 1
ATOM 4396 C CA . GLN A 1 538 ? 22.878 7.498 -42.269 1.00 86.88 538 GLN A CA 1
ATOM 4397 C C . GLN A 1 538 ? 22.262 6.092 -42.205 1.00 86.88 538 GLN A C 1
ATOM 4399 O O . GLN A 1 538 ? 22.676 5.198 -42.944 1.00 86.88 538 GLN A O 1
ATOM 4404 N N . ALA A 1 539 ? 21.254 5.884 -41.355 1.00 86.19 539 ALA A N 1
ATOM 4405 C CA . ALA A 1 539 ? 20.585 4.592 -41.237 1.00 86.19 539 ALA A CA 1
ATOM 4406 C C . ALA A 1 539 ? 19.809 4.202 -42.504 1.00 86.19 539 ALA A C 1
ATOM 4408 O O . ALA A 1 539 ? 19.798 3.033 -42.894 1.00 86.19 539 ALA A O 1
ATOM 4409 N N . GLN A 1 540 ? 19.185 5.178 -43.167 1.00 85.00 540 GLN A N 1
ATOM 4410 C CA . GLN A 1 540 ? 18.422 4.965 -44.396 1.00 85.00 540 GLN A CA 1
ATOM 4411 C C . GLN A 1 540 ? 19.305 4.727 -45.627 1.00 85.00 540 GLN A C 1
ATOM 4413 O O . GLN A 1 540 ? 18.862 4.096 -46.582 1.00 85.00 540 GLN A O 1
ATOM 4418 N N . GLN A 1 541 ? 20.558 5.181 -45.599 1.00 84.69 541 GLN A N 1
ATOM 4419 C CA . GLN A 1 541 ? 21.542 4.949 -46.661 1.00 84.69 541 GLN A CA 1
ATOM 4420 C C . GLN A 1 541 ? 22.225 3.572 -46.583 1.00 84.69 541 GLN A C 1
ATOM 4422 O O . GLN A 1 541 ? 23.011 3.234 -47.466 1.00 84.69 541 GLN A O 1
ATOM 4427 N N . SER A 1 542 ? 21.936 2.761 -45.559 1.00 81.38 542 SER A N 1
ATOM 4428 C CA . SER A 1 542 ? 22.486 1.407 -45.438 1.00 81.38 542 SER A CA 1
ATOM 4429 C C . SER A 1 542 ? 22.020 0.506 -46.589 1.00 81.38 542 SER A C 1
ATOM 4431 O O . SER A 1 542 ? 20.831 0.442 -46.901 1.00 81.38 542 SER A O 1
ATOM 4433 N N . GLU A 1 543 ? 22.938 -0.286 -47.156 1.00 85.06 543 GLU A N 1
ATOM 4434 C CA . GLU A 1 543 ? 22.639 -1.301 -48.186 1.00 85.06 543 GLU A CA 1
ATOM 4435 C C . GLU A 1 543 ? 21.582 -2.330 -47.741 1.00 85.06 543 GLU A C 1
ATOM 4437 O O . GLU A 1 543 ? 20.964 -3.018 -48.557 1.00 85.06 543 GLU A O 1
ATOM 4442 N N . PHE A 1 544 ? 21.352 -2.439 -46.431 1.00 91.19 544 PHE A N 1
ATOM 4443 C CA . PHE A 1 544 ? 20.415 -3.376 -45.830 1.00 91.19 544 PHE A CA 1
ATOM 4444 C C . PHE A 1 544 ? 19.044 -2.768 -45.508 1.00 91.19 544 PHE A C 1
ATOM 4446 O O . PHE A 1 544 ? 18.269 -3.420 -44.807 1.00 91.19 544 PHE A O 1
ATOM 4453 N N . LEU A 1 545 ? 18.720 -1.563 -45.998 1.00 92.38 545 LEU A N 1
ATOM 4454 C CA . LEU A 1 545 ? 17.461 -0.860 -45.711 1.00 92.38 545 LEU A CA 1
ATOM 4455 C C . LEU A 1 545 ? 16.231 -1.787 -45.757 1.00 92.38 545 LEU A C 1
ATOM 4457 O O . LEU A 1 545 ? 15.989 -2.509 -46.726 1.00 92.38 545 LEU A O 1
ATOM 4461 N N . GLY A 1 546 ? 15.449 -1.779 -44.677 1.00 90.69 546 GLY A N 1
ATOM 4462 C CA . GLY A 1 546 ? 14.214 -2.548 -44.529 1.00 90.69 546 GLY A CA 1
ATOM 4463 C C . GLY A 1 546 ? 14.399 -4.046 -44.257 1.00 90.69 546 GLY A C 1
ATOM 4464 O O . GLY A 1 546 ? 13.412 -4.723 -43.943 1.00 90.69 546 GLY A O 1
ATOM 4465 N N . ARG A 1 547 ? 15.624 -4.589 -44.329 1.00 93.56 547 ARG A N 1
ATOM 4466 C CA . ARG A 1 547 ? 15.895 -5.998 -44.005 1.00 93.56 547 ARG A CA 1
ATOM 4467 C C . ARG A 1 547 ? 15.840 -6.239 -42.500 1.00 93.56 547 ARG A C 1
ATOM 4469 O O . ARG A 1 547 ? 16.253 -5.402 -41.702 1.00 93.56 547 ARG A O 1
ATOM 4476 N N . GLU A 1 548 ? 15.336 -7.408 -42.117 1.00 94.81 548 GLU A N 1
ATOM 4477 C CA . GLU A 1 548 ? 15.322 -7.858 -40.722 1.00 94.81 548 GLU A CA 1
ATOM 4478 C C . GLU A 1 548 ? 16.739 -8.180 -40.259 1.00 94.81 548 GLU A C 1
ATOM 4480 O O . GLU A 1 548 ? 17.401 -9.031 -40.855 1.00 94.81 548 GLU A O 1
ATOM 4485 N N . ILE A 1 549 ? 17.183 -7.537 -39.174 1.00 94.88 549 ILE A N 1
ATOM 4486 C CA . ILE A 1 549 ? 18.564 -7.656 -38.683 1.00 94.88 549 ILE A CA 1
ATOM 4487 C C . ILE A 1 549 ? 18.915 -9.116 -38.396 1.00 94.88 549 ILE A C 1
ATOM 4489 O O . ILE A 1 549 ? 20.008 -9.562 -38.728 1.00 94.88 549 ILE A O 1
ATOM 4493 N N . LEU A 1 550 ? 17.979 -9.894 -37.848 1.00 93.94 550 LEU A N 1
ATOM 4494 C CA . LEU A 1 550 ? 18.187 -11.302 -37.499 1.00 93.94 550 LEU A CA 1
ATOM 4495 C C . LEU A 1 550 ? 18.578 -12.186 -38.700 1.00 93.94 550 LEU A C 1
ATOM 4497 O O . LEU A 1 550 ? 19.274 -13.185 -38.520 1.00 93.94 550 LEU A O 1
ATOM 4501 N N . HIS A 1 551 ? 18.139 -11.820 -39.908 1.00 92.50 551 HIS A N 1
ATOM 4502 C CA . HIS A 1 551 ? 18.281 -12.625 -41.123 1.00 92.50 551 HIS A CA 1
ATOM 4503 C C . HIS A 1 551 ? 19.443 -12.198 -42.031 1.00 92.50 551 HIS A C 1
ATOM 4505 O O . HIS A 1 551 ? 19.681 -12.831 -43.060 1.00 92.50 551 HIS A O 1
ATOM 4511 N N . ILE A 1 552 ? 20.182 -11.144 -41.679 1.00 91.56 552 ILE A N 1
ATOM 4512 C CA . ILE A 1 552 ? 21.347 -10.702 -42.455 1.00 91.56 552 ILE A CA 1
ATOM 4513 C C . ILE A 1 552 ? 22.541 -11.605 -42.132 1.00 91.56 552 ILE A C 1
ATOM 4515 O O . ILE A 1 552 ? 22.800 -11.924 -40.976 1.00 91.56 552 ILE A O 1
ATOM 4519 N N . ASN A 1 553 ? 23.305 -12.021 -43.140 1.00 89.31 553 ASN A N 1
ATOM 4520 C CA . ASN A 1 553 ? 24.533 -12.773 -42.893 1.00 89.31 553 ASN A CA 1
ATOM 4521 C C . ASN A 1 553 ? 25.571 -11.872 -42.195 1.00 89.31 553 ASN A C 1
ATOM 4523 O O . ASN A 1 553 ? 25.890 -10.798 -42.703 1.00 89.31 553 ASN A O 1
ATOM 4527 N N . ALA A 1 554 ? 26.127 -12.321 -41.066 1.00 87.00 554 ALA A N 1
ATOM 4528 C CA . ALA A 1 554 ? 27.145 -11.581 -40.318 1.00 87.00 554 ALA A CA 1
ATOM 4529 C C . ALA A 1 554 ? 28.388 -11.248 -41.167 1.00 87.00 554 ALA A C 1
ATOM 4531 O O . ALA A 1 554 ? 28.972 -10.184 -40.989 1.00 87.00 554 ALA A O 1
ATOM 4532 N N . ALA A 1 555 ? 28.745 -12.102 -42.135 1.00 84.38 555 ALA A N 1
ATOM 4533 C CA . ALA A 1 555 ? 29.842 -11.842 -43.072 1.00 84.38 555 ALA A CA 1
ATOM 4534 C C . ALA A 1 555 ? 29.549 -10.685 -44.047 1.00 84.38 555 ALA A C 1
ATOM 4536 O O . ALA A 1 555 ? 30.476 -10.069 -44.555 1.00 84.38 555 ALA A O 1
ATOM 4537 N N . HIS A 1 556 ? 28.272 -10.377 -44.305 1.00 87.31 556 HIS A N 1
ATOM 4538 C CA . HIS A 1 556 ? 27.882 -9.207 -45.098 1.00 87.31 556 HIS A CA 1
ATOM 4539 C C . HIS A 1 556 ? 27.826 -7.933 -44.246 1.00 87.31 556 HIS A C 1
ATOM 4541 O O . HIS A 1 556 ? 28.093 -6.855 -44.758 1.00 87.31 556 HIS A O 1
ATOM 4547 N N . LEU A 1 557 ? 27.494 -8.049 -42.954 1.00 86.50 557 LEU A N 1
ATOM 4548 C CA . LEU A 1 557 ? 27.547 -6.921 -42.014 1.00 86.50 557 LEU A CA 1
ATOM 4549 C C . LEU A 1 557 ? 28.991 -6.501 -41.714 1.00 86.50 557 LEU A C 1
ATOM 4551 O O . LEU A 1 557 ? 29.280 -5.314 -41.606 1.00 86.50 557 LEU A O 1
ATOM 4555 N N . CYS A 1 558 ? 29.894 -7.473 -41.580 1.00 86.94 558 CYS A N 1
ATOM 4556 C CA . CYS A 1 558 ? 31.313 -7.239 -41.356 1.00 86.94 558 CYS A CA 1
ATOM 4557 C C . CYS A 1 558 ? 32.149 -8.076 -42.336 1.00 86.94 558 CYS A C 1
ATOM 4559 O O . CYS A 1 558 ? 32.592 -9.175 -41.980 1.00 86.94 558 CYS A O 1
ATOM 4561 N N . PRO A 1 559 ? 32.348 -7.596 -43.578 1.00 80.75 559 PRO A N 1
ATOM 4562 C CA . PRO A 1 559 ? 33.242 -8.257 -44.514 1.00 80.75 559 PRO A CA 1
ATOM 4563 C C . PRO A 1 559 ? 34.653 -8.225 -43.926 1.00 80.75 559 PRO A C 1
ATOM 4565 O O . PRO A 1 559 ? 35.224 -7.161 -43.695 1.00 80.75 559 PRO A O 1
ATOM 4568 N N . SER A 1 560 ? 35.208 -9.399 -43.626 1.00 67.19 560 SER A N 1
ATOM 4569 C CA . SER A 1 560 ? 36.623 -9.511 -43.277 1.00 67.19 560 SER A CA 1
ATOM 4570 C C . SER A 1 560 ? 37.404 -9.129 -44.527 1.00 67.19 560 SER A C 1
ATOM 4572 O O . SER A 1 560 ? 37.268 -9.798 -45.546 1.00 67.19 560 SER A O 1
ATOM 4574 N N . GLY A 1 561 ? 38.132 -8.013 -44.495 1.00 59.62 561 GLY A N 1
ATOM 4575 C CA . GLY A 1 561 ? 38.962 -7.627 -45.629 1.00 59.62 561 GLY A CA 1
ATOM 4576 C C . GLY A 1 561 ? 39.941 -8.755 -45.946 1.00 59.62 561 GLY A C 1
ATOM 4577 O O . GLY A 1 561 ? 40.590 -9.268 -45.040 1.00 59.62 561 GLY A O 1
ATOM 4578 N N . ASP A 1 562 ? 40.073 -9.120 -47.221 1.00 55.56 562 ASP A N 1
ATOM 4579 C CA . ASP A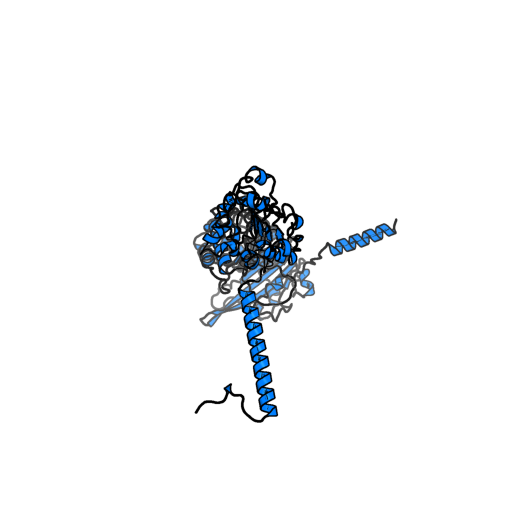 1 562 ? 41.019 -10.130 -47.731 1.00 55.56 562 ASP A CA 1
ATOM 4580 C C . ASP A 1 562 ? 42.509 -9.733 -47.554 1.00 55.56 562 ASP A C 1
ATOM 4582 O O . ASP A 1 562 ? 43.404 -10.260 -48.219 1.00 55.56 562 ASP A O 1
ATOM 4586 N N . HIS A 1 563 ? 42.812 -8.782 -46.669 1.00 61.75 563 HIS A N 1
ATOM 4587 C CA . HIS A 1 563 ? 44.157 -8.300 -46.404 1.00 61.75 563 HIS A CA 1
ATOM 4588 C C . HIS A 1 563 ? 44.659 -8.856 -45.074 1.00 61.75 563 HIS A C 1
ATOM 4590 O O . HIS A 1 563 ? 44.166 -8.496 -44.012 1.00 61.75 563 HIS A O 1
ATOM 4596 N N . LEU A 1 564 ? 45.667 -9.731 -45.168 1.00 63.78 564 LEU A N 1
ATOM 4597 C CA . LEU A 1 564 ? 46.490 -10.177 -44.043 1.00 63.78 564 LEU A CA 1
ATOM 4598 C C . LEU A 1 564 ? 46.966 -8.958 -43.249 1.00 63.78 564 LEU A C 1
ATOM 4600 O O . LEU A 1 564 ? 47.730 -8.141 -43.771 1.00 63.78 564 LEU A O 1
ATOM 4604 N N . ASP A 1 565 ? 46.522 -8.849 -41.999 1.00 69.00 565 ASP A N 1
ATOM 4605 C CA . ASP A 1 565 ? 46.904 -7.745 -41.131 1.00 69.00 565 ASP A CA 1
ATOM 4606 C C . ASP A 1 565 ? 48.401 -7.845 -40.795 1.00 69.00 565 ASP A C 1
ATOM 4608 O O . ASP A 1 565 ? 48.990 -8.932 -40.778 1.00 69.00 565 ASP A O 1
ATOM 4612 N N . ALA A 1 566 ? 49.054 -6.723 -40.479 1.00 74.44 566 ALA A N 1
ATOM 4613 C CA . ALA A 1 566 ? 50.476 -6.740 -40.105 1.00 74.44 566 ALA A CA 1
ATOM 4614 C C . ALA A 1 566 ? 50.749 -7.671 -38.903 1.00 74.44 566 ALA A C 1
ATOM 4616 O O . ALA A 1 566 ? 51.829 -8.256 -38.788 1.00 74.44 566 ALA A O 1
ATOM 4617 N N . LEU A 1 567 ? 49.744 -7.846 -38.038 1.00 76.62 567 LEU A N 1
ATOM 4618 C CA . LEU A 1 567 ? 49.770 -8.773 -36.912 1.00 76.62 567 LEU A CA 1
ATOM 4619 C C . LEU A 1 567 ? 49.709 -10.242 -37.361 1.00 76.62 567 LEU A C 1
ATOM 4621 O O . LEU A 1 567 ? 50.403 -11.078 -36.787 1.00 76.62 567 LEU A O 1
ATOM 4625 N N . ASP A 1 568 ? 48.953 -10.557 -38.412 1.00 81.06 568 ASP A N 1
ATOM 4626 C CA . ASP A 1 568 ? 48.885 -11.908 -38.976 1.00 81.06 568 ASP A CA 1
ATOM 4627 C C . ASP A 1 568 ? 50.197 -12.281 -39.663 1.00 81.06 568 ASP A C 1
ATOM 4629 O O . ASP A 1 568 ? 50.718 -13.377 -39.456 1.00 81.06 568 ASP A O 1
ATOM 4633 N N . ILE A 1 569 ? 50.800 -11.343 -40.402 1.00 85.44 569 ILE A N 1
ATOM 4634 C CA . ILE A 1 569 ? 52.131 -11.526 -40.997 1.00 85.44 569 ILE A CA 1
ATOM 4635 C C . ILE A 1 569 ? 53.179 -11.743 -39.898 1.00 85.44 569 ILE A C 1
ATOM 4637 O O . ILE A 1 569 ? 54.000 -12.656 -40.002 1.00 85.44 569 ILE A O 1
ATOM 4641 N N . LEU A 1 570 ? 53.134 -10.958 -38.815 1.00 88.75 570 LEU A N 1
ATOM 4642 C CA . LEU A 1 570 ? 54.024 -11.131 -37.666 1.00 88.75 570 LEU A CA 1
ATOM 4643 C C . LEU A 1 570 ? 53.843 -12.509 -37.011 1.00 88.75 570 LEU A C 1
ATOM 4645 O O . LEU A 1 570 ? 54.832 -13.186 -36.727 1.00 88.75 570 LEU A O 1
ATOM 4649 N N . ASN A 1 571 ? 52.599 -12.952 -36.821 1.00 88.94 571 ASN A N 1
ATOM 4650 C CA . ASN A 1 571 ? 52.286 -14.269 -36.268 1.00 88.94 571 ASN A CA 1
ATOM 4651 C C . ASN A 1 571 ? 52.793 -15.403 -37.172 1.00 88.94 571 ASN A C 1
ATOM 4653 O O . ASN A 1 571 ? 53.343 -16.386 -36.672 1.00 88.94 571 ASN A O 1
ATOM 4657 N N . ILE A 1 572 ? 52.688 -15.254 -38.496 1.00 92.25 572 ILE A N 1
ATOM 4658 C CA . ILE A 1 572 ? 53.237 -16.207 -39.471 1.00 92.25 572 ILE A CA 1
ATOM 4659 C C . ILE A 1 572 ? 54.770 -16.251 -39.386 1.00 92.25 572 ILE A C 1
ATOM 4661 O O . ILE A 1 572 ? 55.352 -17.336 -39.337 1.00 92.25 572 ILE A O 1
ATOM 4665 N N . VAL A 1 573 ? 55.442 -15.099 -39.310 1.00 94.12 573 VAL A N 1
ATOM 4666 C CA . VAL A 1 573 ? 56.909 -15.025 -39.169 1.00 94.12 573 VAL A CA 1
ATOM 4667 C C . VAL A 1 573 ? 57.376 -15.655 -37.853 1.00 94.12 573 VAL A C 1
ATOM 4669 O O . VAL A 1 573 ? 58.362 -16.401 -37.836 1.00 94.12 573 VAL A O 1
ATOM 4672 N N . LEU A 1 574 ? 56.656 -15.409 -36.755 1.00 93.81 574 LEU A N 1
ATOM 4673 C CA . LEU A 1 574 ? 56.922 -16.029 -35.457 1.00 93.81 574 LEU A CA 1
ATOM 4674 C C . LEU A 1 574 ? 56.746 -17.549 -35.518 1.00 93.81 574 LEU A C 1
ATOM 4676 O O . LEU A 1 574 ? 57.618 -18.280 -35.048 1.00 93.81 574 LEU A O 1
ATOM 4680 N N . LEU A 1 575 ? 55.677 -18.034 -36.156 1.00 95.25 575 LEU A N 1
ATOM 4681 C CA . LEU A 1 575 ? 55.430 -19.463 -36.335 1.00 95.25 575 LEU A CA 1
ATOM 4682 C C . LEU A 1 575 ? 56.558 -20.135 -37.133 1.00 95.25 575 LEU A C 1
ATOM 4684 O O . LEU A 1 575 ? 57.082 -21.163 -36.706 1.00 95.25 575 LEU A O 1
ATOM 4688 N N . ILE A 1 576 ? 56.985 -19.531 -38.247 1.00 96.06 576 ILE A N 1
ATOM 4689 C CA . ILE A 1 576 ? 58.106 -20.033 -39.058 1.00 96.06 576 ILE A CA 1
ATOM 4690 C C . ILE A 1 576 ? 59.394 -20.073 -38.226 1.00 96.06 576 ILE A C 1
ATOM 4692 O O . ILE A 1 576 ? 60.117 -21.069 -38.251 1.00 96.06 576 ILE A O 1
ATOM 4696 N N . SER A 1 577 ? 59.660 -19.027 -37.442 1.00 93.94 577 SER A N 1
ATOM 4697 C CA . SER A 1 577 ? 60.846 -18.948 -36.582 1.00 93.94 577 SER A CA 1
ATOM 4698 C C . SER A 1 577 ? 60.857 -20.045 -35.511 1.00 93.94 577 SER A C 1
ATOM 4700 O O . SER A 1 577 ? 61.887 -20.683 -35.291 1.00 93.94 577 SER A O 1
ATOM 4702 N N . ILE A 1 578 ? 59.707 -20.328 -34.890 1.00 95.50 578 ILE A N 1
ATOM 4703 C CA . ILE A 1 578 ? 59.554 -21.414 -33.911 1.00 95.50 578 ILE A CA 1
ATOM 4704 C C . ILE A 1 578 ? 59.790 -22.776 -34.569 1.00 95.50 578 ILE A C 1
ATOM 4706 O O . ILE A 1 578 ? 60.532 -23.598 -34.032 1.00 95.50 578 ILE A O 1
ATOM 4710 N N . VAL A 1 579 ? 59.210 -23.016 -35.748 1.00 95.75 579 VAL A N 1
ATOM 4711 C CA . VAL A 1 579 ? 59.397 -24.278 -36.479 1.00 95.75 579 VAL A CA 1
ATOM 4712 C C . VAL A 1 579 ? 60.867 -24.482 -36.853 1.00 95.75 579 VAL A C 1
ATOM 4714 O O . VAL A 1 579 ? 61.397 -25.576 -36.658 1.00 95.75 579 VAL A O 1
ATOM 4717 N N . LEU A 1 580 ? 61.559 -23.438 -37.319 1.00 94.75 580 LEU A N 1
ATOM 4718 C CA . LEU A 1 580 ? 62.990 -23.506 -37.633 1.00 94.75 580 LEU A CA 1
ATOM 4719 C C . LEU A 1 580 ? 63.842 -23.806 -36.395 1.00 94.75 580 LEU A C 1
ATOM 4721 O O . LEU A 1 580 ? 64.765 -24.618 -36.474 1.00 94.75 580 LEU A O 1
ATOM 4725 N N . LEU A 1 581 ? 63.515 -23.211 -35.245 1.00 92.44 581 LEU A N 1
ATOM 4726 C CA . LEU A 1 581 ? 64.179 -23.515 -33.977 1.00 92.44 581 LEU A CA 1
ATOM 4727 C C . LEU A 1 581 ? 63.958 -24.972 -33.561 1.00 92.44 581 LEU A C 1
ATOM 4729 O O . LEU A 1 581 ? 64.920 -25.654 -33.217 1.00 92.44 581 LEU A O 1
ATOM 4733 N N . LEU A 1 582 ? 62.727 -25.481 -33.648 1.00 93.44 582 LEU A N 1
ATOM 4734 C CA . LEU A 1 582 ? 62.416 -26.875 -33.316 1.00 93.44 582 LEU A CA 1
ATOM 4735 C C . LEU A 1 582 ? 63.137 -27.858 -34.243 1.00 93.44 582 LEU A C 1
ATOM 4737 O O . LEU A 1 582 ? 63.732 -28.826 -33.768 1.00 93.44 582 LEU A O 1
ATOM 4741 N N . LEU A 1 583 ? 63.147 -27.592 -35.552 1.00 94.00 583 LEU A N 1
ATOM 4742 C CA . LEU A 1 583 ? 63.894 -28.390 -36.528 1.00 94.00 583 LEU A CA 1
ATOM 4743 C C . LEU A 1 583 ? 65.396 -28.364 -36.240 1.00 94.00 583 LEU A C 1
ATOM 4745 O O . LEU A 1 583 ? 66.059 -29.397 -36.332 1.00 94.00 583 LEU A O 1
ATOM 4749 N N . LYS A 1 584 ? 65.935 -27.205 -35.850 1.00 90.81 584 LYS A N 1
ATOM 4750 C CA . LYS A 1 584 ? 67.346 -27.066 -35.495 1.00 90.81 584 LYS A CA 1
ATOM 4751 C C . LYS A 1 584 ? 67.694 -27.833 -34.219 1.00 90.81 584 LYS A C 1
ATOM 4753 O O . LYS A 1 584 ? 68.696 -28.544 -34.207 1.00 90.81 584 LYS A O 1
ATOM 4758 N N . VAL A 1 585 ? 66.854 -27.751 -33.190 1.00 88.88 585 VAL A N 1
ATOM 4759 C CA . VAL A 1 585 ? 67.011 -28.513 -31.941 1.00 88.88 585 VAL A CA 1
ATOM 4760 C C . VAL A 1 585 ? 66.940 -30.016 -32.209 1.00 88.88 585 VAL A C 1
ATOM 4762 O O . VAL A 1 585 ? 67.795 -30.757 -31.730 1.00 88.88 585 VAL A O 1
ATOM 4765 N N . LEU A 1 586 ? 65.982 -30.475 -33.019 1.00 90.19 586 LEU A N 1
ATOM 4766 C CA . LEU A 1 586 ? 65.875 -31.880 -33.426 1.00 90.19 586 LEU A CA 1
ATOM 4767 C C . LEU A 1 586 ? 67.105 -32.342 -34.212 1.00 90.19 586 LEU A C 1
ATOM 4769 O O . LEU A 1 586 ? 67.646 -33.413 -33.934 1.00 90.19 586 LEU A O 1
ATOM 4773 N N . TYR A 1 587 ? 67.577 -31.529 -35.159 1.00 89.56 587 TYR A N 1
ATOM 4774 C CA . TYR A 1 587 ? 68.792 -31.811 -35.919 1.00 89.56 587 TYR A CA 1
ATOM 4775 C C . TYR A 1 587 ? 70.008 -31.945 -34.996 1.00 89.56 587 TYR A C 1
ATOM 4777 O O . TYR A 1 587 ? 70.748 -32.925 -35.089 1.00 89.56 587 TYR A O 1
ATOM 4785 N N . ASP A 1 588 ? 70.192 -30.995 -34.079 1.00 85.12 588 ASP A N 1
ATOM 4786 C CA . ASP A 1 588 ? 71.308 -30.986 -33.137 1.00 85.12 588 ASP A CA 1
ATOM 4787 C C . ASP A 1 588 ? 71.223 -32.162 -32.146 1.00 85.12 588 ASP A C 1
ATOM 4789 O O . ASP A 1 588 ? 72.239 -32.806 -31.875 1.00 85.12 588 ASP A O 1
ATOM 4793 N N . PHE A 1 589 ? 70.019 -32.532 -31.693 1.00 84.81 589 PHE A N 1
ATOM 4794 C CA . PHE A 1 589 ? 69.773 -33.724 -30.874 1.00 84.81 589 PHE A CA 1
ATOM 4795 C C . PHE A 1 589 ? 70.114 -35.023 -31.622 1.00 84.81 589 PHE A C 1
ATOM 4797 O O . PHE A 1 589 ? 70.829 -35.880 -31.097 1.00 84.81 589 PHE A O 1
ATOM 4804 N N . CYS A 1 590 ? 69.658 -35.176 -32.870 1.00 85.25 590 CYS A N 1
ATOM 4805 C CA . CYS A 1 590 ? 69.981 -36.336 -33.702 1.00 85.25 590 CYS A CA 1
ATOM 4806 C C . CYS A 1 590 ? 71.483 -36.426 -34.006 1.00 85.25 590 CYS A C 1
ATOM 4808 O O . CYS A 1 590 ? 72.058 -37.518 -33.964 1.00 85.25 590 CYS A O 1
ATOM 4810 N N . TRP A 1 591 ? 72.126 -35.291 -34.286 1.00 82.56 591 TRP A N 1
ATOM 4811 C CA . TRP A 1 591 ? 73.565 -35.204 -34.517 1.00 82.56 591 TRP A CA 1
ATOM 4812 C C . TRP A 1 591 ? 74.361 -35.613 -33.276 1.00 82.56 591 TRP A C 1
ATOM 4814 O O . TRP A 1 591 ? 75.277 -36.436 -33.373 1.00 82.56 591 TRP A O 1
ATOM 4824 N N . GLN A 1 592 ? 73.989 -35.099 -32.102 1.00 82.75 592 GLN A N 1
ATOM 4825 C CA . GLN A 1 592 ? 74.621 -35.454 -30.833 1.00 82.75 592 GLN A CA 1
ATOM 4826 C C . GLN A 1 592 ? 74.429 -36.941 -30.513 1.00 82.75 592 GLN A C 1
ATOM 4828 O O . GLN A 1 592 ? 75.397 -37.614 -30.166 1.00 82.75 592 GLN A O 1
ATOM 4833 N N . LYS A 1 593 ? 73.222 -37.488 -30.714 1.00 83.81 593 LYS A N 1
ATOM 4834 C CA . LYS A 1 593 ? 72.940 -38.918 -30.509 1.00 83.81 593 LYS A CA 1
ATOM 4835 C C . LYS A 1 593 ? 73.771 -39.824 -31.426 1.00 83.81 593 LYS A C 1
ATOM 4837 O O . LYS A 1 593 ? 74.166 -40.904 -31.003 1.00 83.81 593 LYS A O 1
ATOM 4842 N N . ARG A 1 594 ? 74.049 -39.403 -32.669 1.00 83.00 594 ARG A N 1
ATOM 4843 C CA . ARG A 1 594 ? 74.867 -40.178 -33.624 1.00 83.00 594 ARG A CA 1
ATOM 4844 C C . ARG A 1 594 ? 76.373 -40.037 -33.414 1.00 83.00 594 ARG A C 1
ATOM 4846 O O . ARG A 1 594 ? 77.100 -40.980 -33.695 1.00 83.00 594 ARG A O 1
ATOM 4853 N N . THR A 1 595 ? 76.852 -38.870 -32.983 1.00 81.75 595 THR A N 1
ATOM 4854 C CA . THR A 1 595 ? 78.295 -38.556 -32.980 1.00 81.75 595 THR A CA 1
ATOM 4855 C C . THR A 1 595 ? 78.920 -38.470 -31.589 1.00 81.75 595 THR A C 1
ATOM 4857 O O . THR A 1 595 ? 80.144 -38.416 -31.487 1.00 81.75 595 THR A O 1
ATOM 4860 N N . GLY A 1 596 ? 78.113 -38.410 -30.524 1.00 76.44 596 GLY A N 1
ATOM 4861 C CA . GLY A 1 596 ? 78.567 -38.235 -29.139 1.00 76.44 596 GLY A CA 1
ATOM 4862 C C . GLY A 1 596 ? 79.195 -36.866 -28.836 1.00 76.44 596 GLY A C 1
ATOM 4863 O O . GLY A 1 596 ? 79.603 -36.618 -27.705 1.00 76.44 596 GLY A O 1
ATOM 4864 N N . LYS A 1 597 ? 79.285 -35.963 -29.823 1.00 75.25 597 LYS A N 1
ATOM 4865 C CA . LYS A 1 597 ? 79.894 -34.631 -29.694 1.00 75.25 597 LYS A CA 1
ATOM 4866 C C . LYS A 1 597 ? 78.810 -33.568 -29.514 1.00 75.25 597 LYS A C 1
ATOM 4868 O O . LYS A 1 597 ? 77.812 -33.587 -30.234 1.00 75.25 597 LYS A O 1
ATOM 4873 N N . LEU A 1 598 ? 79.019 -32.620 -28.593 1.00 72.25 598 LEU A N 1
ATOM 4874 C CA . LEU A 1 598 ? 78.081 -31.508 -28.406 1.00 72.25 598 LEU A CA 1
ATOM 4875 C C . LEU A 1 598 ? 77.995 -30.616 -29.666 1.00 72.25 598 LEU A C 1
ATOM 4877 O O . LEU A 1 598 ? 79.026 -30.355 -30.304 1.00 72.25 598 LEU A O 1
ATOM 4881 N N . PRO A 1 599 ? 76.794 -30.103 -30.006 1.00 69.56 599 PRO A N 1
ATOM 4882 C CA . PRO A 1 599 ? 76.610 -29.096 -31.050 1.00 69.56 599 PRO A CA 1
ATOM 4883 C C . PRO A 1 599 ? 77.460 -27.844 -30.788 1.00 69.56 599 PRO A C 1
ATOM 4885 O O . PRO A 1 599 ? 77.656 -27.444 -29.642 1.00 69.56 599 PRO A O 1
ATOM 4888 N N . LYS A 1 600 ? 77.949 -27.192 -31.855 1.00 67.62 600 LYS A N 1
ATOM 4889 C CA . LYS A 1 600 ? 78.880 -26.045 -31.763 1.00 67.62 600 LYS A CA 1
ATOM 4890 C C . LYS A 1 600 ? 78.375 -24.885 -30.889 1.00 67.62 600 LYS A C 1
ATOM 4892 O O . LYS A 1 600 ? 79.206 -24.188 -30.331 1.00 67.62 600 LYS A O 1
ATOM 4897 N N . PHE A 1 601 ? 77.060 -24.701 -30.750 1.00 65.44 601 PHE A N 1
ATOM 4898 C CA . PHE A 1 601 ? 76.466 -23.642 -29.924 1.00 65.44 601 PHE A CA 1
ATOM 4899 C C . PHE A 1 601 ? 76.777 -23.785 -28.423 1.00 65.44 601 PHE A C 1
ATOM 4901 O O . PHE A 1 601 ? 76.943 -22.789 -27.734 1.00 65.44 601 PHE A O 1
ATOM 4908 N N . PHE A 1 602 ? 76.921 -25.015 -27.920 1.00 63.31 602 PHE A N 1
ATOM 4909 C CA . PHE A 1 602 ? 77.238 -25.282 -26.510 1.00 63.31 602 PHE A CA 1
ATOM 4910 C C . PHE A 1 602 ? 78.739 -25.370 -26.226 1.00 63.31 602 PHE A C 1
ATOM 4912 O O . PHE A 1 602 ? 79.145 -25.682 -25.106 1.00 63.31 602 PHE A O 1
ATOM 4919 N N . LYS A 1 603 ? 79.586 -25.111 -27.229 1.00 61.66 603 LYS A N 1
ATOM 4920 C CA . LYS A 1 603 ? 81.006 -24.899 -26.976 1.00 61.66 603 LYS A CA 1
ATOM 4921 C C . LYS A 1 603 ? 81.155 -23.509 -26.371 1.00 61.66 603 LYS A C 1
ATOM 4923 O O . LYS A 1 603 ? 81.315 -22.531 -27.092 1.00 61.66 603 LYS A O 1
ATOM 4928 N N . LEU A 1 604 ? 81.062 -23.431 -25.046 1.00 57.94 604 LEU A N 1
ATOM 4929 C CA . LEU A 1 604 ? 81.594 -22.293 -24.308 1.00 57.94 604 LEU A CA 1
ATOM 4930 C C . LEU A 1 604 ? 83.080 -22.210 -24.670 1.00 57.94 604 LEU A C 1
ATOM 4932 O O . LEU A 1 604 ? 83.833 -23.142 -24.386 1.00 57.94 604 LEU A O 1
ATOM 4936 N N . ASN A 1 605 ? 83.474 -21.144 -25.367 1.00 60.78 605 ASN A N 1
ATOM 4937 C CA . ASN A 1 605 ? 84.881 -20.779 -25.472 1.00 60.78 605 ASN A CA 1
ATOM 4938 C C . ASN A 1 605 ? 85.314 -20.369 -24.061 1.00 60.78 605 ASN A C 1
ATOM 4940 O O . ASN A 1 605 ? 85.065 -19.236 -23.652 1.00 60.78 605 ASN A O 1
ATOM 4944 N N . ILE A 1 606 ? 85.846 -21.332 -23.310 1.00 50.72 606 ILE A N 1
ATOM 4945 C CA . ILE A 1 606 ? 86.629 -21.089 -22.097 1.00 50.72 606 ILE A CA 1
ATOM 4946 C C . ILE A 1 606 ? 88.045 -20.743 -22.535 1.00 50.72 606 ILE A C 1
ATOM 4948 O O . ILE A 1 606 ? 88.571 -21.485 -23.400 1.00 50.72 606 ILE A O 1
#

pLDDT: mean 77.13, std 18.68, range [25.77, 97.88]

InterPro domains:
  IPR001611 Leucine-rich repeat [PS51450] (403-424)
  IPR032675 Leucine-rich repeat domain superfamily [G3DSA:3.80.10.10] (139-351)
  IPR032675 Leucine-rich repeat domain superfamily [G3DSA:3.80.10.10] (353-560)
  IPR050541 Leucine-rich repeat and transmembrane domain-containing protein [PTHR24369] (72-348)

Sequence (606 aa):
MIHLTILFQTIVIIIICVVGGKESLNLTEDLIKSLDQKSITSLNGTDWLCLSSSHSDVKLVRPNEIAQCLCLMNLQCTKLVNDENLSKIEPKIWLRCHNIQHEANVLKEIFEAIPNRWISLFDQDAIKCFENRDEDSGEQRETKLRLDFVRSNQTIILKYIEQIDRSFSYHLDSLSIVESNLETIPFWLMNRFHQLTYLNLTSNQLRDFNFPPIDINFRESSQLAIVDLSHNHIENVNLHSFRSLLSIDLSNNSLTTLSKESLPEKFVEQFEKIKKIDHRNILDLNIGNNPWNCDEKIDWLINSITDIVEINGNSYFHEPDDNRFGHSQRKLELFQTNEPECNLPLRGKYFPFSVWKSIKETLLCEQCDCSLMRQYARIGFRYVTVNCSNRNLFSVPTKLPKNTKILDLSNNQIRNLSALSKSHGQSPKWRHVSQIILSNNSLEALDGLDFIRSIVYLDISGNLLTEIPYYIINKVLSDKIDKFRMGLNPYVCDCNTVKMQKWMQNNYRIILDIKHVRCGNLRDELSQNESHNPIVVQAQQSEFLGREILHINAAHLCPSGDHLDALDILNIVLLISIVLLLLKVLYDFCWQKRTGKLPKFFKLNI

Radius of gyration: 40.11 Å; chains: 1; bounding box: 125×58×109 Å

Organism: Sarcoptes scabiei (NCBI:txid52283)